Protein 2E1D (pdb70)

Secondary structure (DSSP, 8-state):
--HHHHHTTTSEEEEE-S-GGGTTTT--SEEE--HHHHHHHHTSGGGHHHHHHHHHHHHHH-SSHHHHHHHHHHHHHHHHHHHHHHH-SS-EEEE--GGGTT-HHHHHHHHHHHHHHHHHTT--GGGEEEEEE-SHHHHHHHHHHHHHH---EEEEEE-SHHHHHHHHHHT-SEEEEBSHHHHHHHHHHSS-----GGG-HHHHHHHHHHHHHHHTT---EEEEB--SSHHHHHTTBTBSEEEE-HHHHHHHHH----------HHHHTT-S-------HHHHHHHHHT-HHHHHHHHHHHHHHHHHHHHHHHHHHHHH--/---HHHHHHHHSEEEEE-S-GGGTGGG--SEEE--HHHHHHHTTSGGGHHHHHHHHHHHHHH--SHHHHHHHHHHHHHHHHHHHHHTT-SS-EEEE--GGGTT-HHHHHHHHHHHHHHHHHTT--GGGEEEEEE-SHHHHHHHHHHHHHH---EEEEEE-SHHHHHHHHHHT-SEEEEBSHHHHHHHHHHSS-----GGG-HHHHHHHHHHHHHHHTT---EEEEB--SSHHHHHTTBTBSEEEE-HHHHHHHHH--S----S--HHHHHTS--------HHHHHHHHHT-HHHHHHHHHHHHHHHHHHHHHHHHHHHHH-

B-factor: mean 25.32, std 9.34, range [7.67, 60.9]

GO terms:
  GO:0005737 cytoplasm (C, IDA)
  GO:0004801 transaldolase activity (F, EXP)
  GO:0005634 nucleus (C, EXP)
  GO:0004801 transaldolase activity (F, IMP)
  GO:0006098 pentose-phosphate shunt (P, IMP)
  GO:0004801 transaldolase activity (F, IDA)
  GO:0005829 cytosol (C, IDA)
  GO:0006098 pentose-phosphate shunt (P, IDA)
  GO:0005634 nucleus (C, IDA)
  GO:0042802 identical protein binding (F, IDA)
  GO:0005515 protein binding (F, IPI)

Radius of gyration: 27.8 Å; Cα contacts (8 Å, |Δi|>4): 1261; chains: 2; bounding box: 63×76×72 Å

InterPro domains:
  IPR001585 Transaldolase/Fructose-6-phosphate aldolase [PF00923] (24-325)
  IPR001585 Transaldolase/Fructose-6-phosphate aldolase [PTHR10683] (12-329)
  IPR004730 Transaldolase type 1 [MF_00492] (12-330)
  IPR004730 Transaldolase type 1 [TIGR00874] (14-330)
  IPR004730 Transaldolase type 1 [cd00957] (13-326)
  IPR013785 Aldolase-type TIM barrel [G3DSA:3.20.20.70] (1-337)
  IPR018225 Transaldolase, active site [PS00958] (139-156)
  IPR018225 Transaldolase, active site [PS01054] (41-49)

Structure (mmCIF, N/CA/C/O backbone):
data_2E1D
#
_entry.id   2E1D
#
_cell.length_a   51.984
_cell.length_b   107.488
_cell.length_c   60.877
_cell.angle_alpha   90.00
_cell.angle_beta   96.91
_cell.angle_gamma   90.00
#
_symmetry.space_group_name_H-M   'P 1 21 1'
#
loop_
_entity.id
_entity.type
_entity.pdbx_description
1 polymer Transaldolase
2 non-polymer 'SULFITE ION'
3 water water
#
loop_
_atom_site.group_PDB
_atom_site.id
_atom_site.type_symbol
_atom_site.label_atom_id
_atom_site.label_alt_id
_atom_site.label_comp_id
_atom_site.label_asym_id
_atom_site.label_entity_id
_atom_site.label_seq_id
_atom_site.pdbx_PDB_ins_code
_atom_site.Cartn_x
_atom_site.Cartn_y
_atom_site.Cartn_z
_atom_site.occupancy
_atom_site.B_iso_or_equiv
_atom_site.auth_seq_id
_atom_site.auth_comp_id
_atom_site.auth_asym_id
_atom_site.auth_atom_id
_atom_site.pdbx_PDB_model_num
ATOM 1 N N . GLU A 1 9 ? 25.595 19.238 26.660 1.00 39.24 12 GLU A N 1
ATOM 2 C CA . GLU A 1 9 ? 25.388 19.922 27.969 1.00 38.03 12 GLU A CA 1
ATOM 3 C C . GLU A 1 9 ? 26.384 19.427 29.012 1.00 34.77 12 GLU A C 1
ATOM 4 O O . GLU A 1 9 ? 26.599 18.224 29.168 1.00 33.87 12 GLU A O 1
ATOM 10 N N . SER A 1 10 ? 26.990 20.373 29.719 1.00 31.09 13 SER A N 1
ATOM 11 C CA . SER A 1 10 ? 27.984 20.079 30.745 1.00 28.38 13 SER A CA 1
ATOM 12 C C . SER A 1 10 ? 27.477 19.165 31.857 1.00 25.62 13 SER A C 1
ATOM 13 O O . SER A 1 10 ? 26.276 19.052 32.092 1.00 25.96 13 SER A O 1
ATOM 16 N N . ALA A 1 11 ? 28.414 18.525 32.548 1.00 24.66 14 ALA A N 1
ATOM 17 C CA . ALA A 1 11 ? 28.081 17.633 33.651 1.00 24.83 14 ALA A CA 1
ATOM 18 C C . ALA A 1 11 ? 27.353 18.424 34.739 1.00 23.22 14 ALA A C 1
ATOM 19 O O . ALA A 1 11 ? 26.487 17.892 35.430 1.00 22.73 14 ALA A O 1
ATOM 21 N N . LEU A 1 12 ? 27.708 19.700 34.880 1.00 23.86 15 LEU A N 1
ATOM 22 C CA . LEU A 1 12 ? 27.078 20.563 35.874 1.00 23.74 15 LEU A CA 1
ATOM 23 C C . LEU A 1 12 ? 25.590 20.722 35.581 1.00 25.00 15 LEU A C 1
ATOM 24 O O . LEU A 1 12 ? 24.750 20.562 36.468 1.00 24.52 15 LEU A O 1
ATOM 29 N N . ASP A 1 13 ? 25.257 21.041 34.335 1.00 25.58 16 ASP A N 1
ATOM 30 C CA . ASP A 1 13 ? 23.855 21.205 33.970 1.00 25.33 16 ASP A CA 1
ATOM 31 C C . ASP A 1 13 ? 23.095 19.882 34.068 1.00 23.26 16 ASP A C 1
ATOM 32 O O . ASP A 1 13 ? 21.918 19.866 34.426 1.00 22.98 16 ASP A O 1
ATOM 37 N N . GLN A 1 14 ? 23.769 18.775 33.770 1.00 21.11 17 GLN A N 1
ATOM 38 C CA . GLN A 1 14 ? 23.134 17.460 33.853 1.00 21.36 17 GLN A CA 1
ATOM 39 C C . GLN A 1 14 ? 22.831 17.129 35.309 1.00 20.37 17 GLN A C 1
ATOM 40 O O . GLN A 1 14 ? 21.764 16.608 35.634 1.00 19.60 17 GLN A O 1
ATOM 46 N N . LEU A 1 15 ? 23.787 17.433 36.179 1.00 21.12 18 LEU A N 1
ATOM 47 C CA . LEU A 1 15 ? 23.645 17.181 37.608 1.00 19.90 18 LEU A CA 1
ATOM 48 C C . LEU A 1 15 ? 22.438 17.924 38.174 1.00 20.42 18 LEU A C 1
ATOM 49 O O . LEU A 1 15 ? 21.680 17.377 38.978 1.00 18.36 18 LEU A O 1
ATOM 54 N N . LYS A 1 16 ? 22.268 19.172 37.746 1.00 20.62 19 LYS A N 1
ATOM 55 C CA . LYS A 1 16 ? 21.166 20.003 38.214 1.00 20.78 19 LYS A CA 1
ATOM 56 C C . LYS A 1 16 ? 19.792 19.391 37.944 1.00 22.70 19 LYS A C 1
ATOM 57 O O . LYS A 1 16 ? 18.801 19.758 38.584 1.00 21.08 19 LYS A O 1
ATOM 63 N N . GLN A 1 17 ? 19.729 18.451 37.005 1.00 23.04 20 GLN A N 1
ATOM 64 C CA . GLN A 1 17 ? 18.461 17.809 36.681 1.00 24.66 20 GLN A CA 1
ATOM 65 C C . GLN A 1 17 ? 18.108 16.721 37.691 1.00 23.90 20 GLN A C 1
ATOM 66 O O . GLN A 1 17 ? 16.980 16.232 37.711 1.00 25.00 20 GLN A O 1
ATOM 72 N N . PHE A 1 18 ? 19.073 16.354 38.530 1.00 22.45 21 PHE A N 1
ATOM 73 C CA . PHE A 1 18 ? 18.872 15.311 39.536 1.00 21.90 21 PHE A CA 1
ATOM 74 C C . PHE A 1 18 ? 19.155 15.806 40.953 1.00 21.31 21 PHE A C 1
ATOM 75 O O . PHE A 1 18 ? 18.681 15.222 41.928 1.00 22.54 21 PHE A O 1
ATOM 83 N N . THR A 1 19 ? 19.936 16.877 41.059 1.00 21.80 22 THR A N 1
ATOM 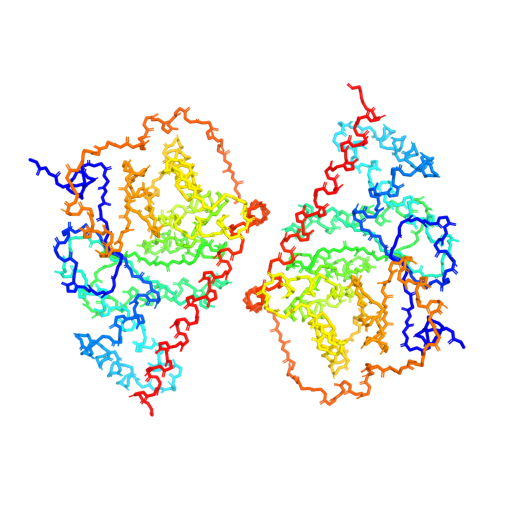84 C CA . THR A 1 19 ? 20.335 17.423 42.355 1.00 20.08 22 THR A CA 1
ATOM 85 C C . THR A 1 19 ? 20.372 18.949 42.360 1.00 19.98 22 THR A C 1
ATOM 86 O O . THR A 1 19 ? 20.738 19.571 41.361 1.00 20.71 22 THR A O 1
ATOM 90 N N . THR A 1 20 ? 19.996 19.553 43.484 1.00 18.77 23 THR A N 1
ATOM 91 C CA . THR A 1 20 ? 20.033 21.010 43.599 1.00 19.57 23 THR A CA 1
ATOM 92 C C . THR A 1 20 ? 21.458 21.409 43.972 1.00 19.41 23 THR A C 1
ATOM 93 O O . THR A 1 20 ? 21.990 20.980 44.999 1.00 18.41 23 THR A O 1
ATOM 97 N N . VAL A 1 21 ? 22.071 22.230 43.129 1.00 20.12 24 VAL A N 1
ATOM 98 C CA . VAL A 1 21 ? 23.441 22.668 43.336 1.00 19.54 24 VAL A CA 1
ATOM 99 C C . VAL A 1 21 ? 23.602 23.814 44.334 1.00 20.99 24 VAL A C 1
ATOM 100 O O . VAL A 1 21 ? 22.825 24.776 44.341 1.00 19.53 24 VAL A O 1
ATOM 104 N N . VAL A 1 22 ? 24.625 23.693 45.175 1.00 20.08 25 VAL A N 1
ATOM 105 C CA . VAL A 1 22 ? 24.929 24.695 46.193 1.00 20.41 25 VAL A CA 1
ATOM 106 C C . VAL A 1 22 ? 26.399 25.078 46.069 1.00 20.20 25 VAL A C 1
ATOM 107 O O . VAL A 1 22 ? 27.252 24.213 45.850 1.00 20.17 25 VAL A O 1
ATOM 111 N N . ALA A 1 23 ? 26.689 26.372 46.209 1.00 19.88 26 ALA A N 1
ATOM 112 C CA . ALA A 1 23 ? 28.054 26.883 46.114 1.00 20.87 26 ALA A CA 1
ATOM 113 C C . ALA A 1 23 ? 28.689 27.001 47.500 1.00 20.97 26 ALA A C 1
ATOM 114 O O . ALA A 1 23 ? 28.170 27.688 48.378 1.00 21.59 26 ALA A O 1
ATOM 116 N N . ASP A 1 24 ? 29.820 26.330 47.684 1.00 21.49 27 ASP A N 1
ATOM 117 C CA . ASP A 1 24 ? 30.525 26.336 48.961 1.00 22.71 27 ASP A CA 1
ATOM 118 C C . ASP A 1 24 ? 31.601 27.427 48.941 1.00 22.39 27 ASP A C 1
ATOM 119 O O . ASP A 1 24 ? 32.739 27.170 48.560 1.00 20.73 27 ASP A O 1
ATOM 124 N N . THR A 1 25 ? 31.235 28.640 49.352 1.00 23.50 28 THR A N 1
ATOM 125 C CA . THR A 1 25 ? 32.177 29.760 49.347 1.00 24.63 28 THR A CA 1
ATOM 126 C C . THR A 1 25 ? 31.594 31.035 49.956 1.00 25.06 28 THR A C 1
ATOM 127 O O . THR A 1 25 ? 30.375 31.184 50.081 1.00 24.21 28 THR A O 1
ATOM 131 N N . GLY A 1 26 ? 32.481 31.950 50.336 1.00 26.48 29 GLY A N 1
ATOM 132 C CA . GLY A 1 26 ? 32.058 33.219 50.902 1.00 27.48 29 GLY A CA 1
ATOM 133 C C . GLY A 1 26 ? 32.360 34.338 49.920 1.00 29.80 29 GLY A C 1
ATOM 134 O O . GLY A 1 26 ? 31.989 35.496 50.132 1.00 29.53 29 GLY A O 1
ATOM 135 N N . ASP A 1 27 ? 33.043 33.979 48.837 1.00 29.77 30 ASP A N 1
ATOM 136 C CA . ASP A 1 27 ? 33.417 34.925 47.789 1.00 31.32 30 ASP A CA 1
ATOM 137 C C . ASP A 1 27 ? 32.180 35.238 46.954 1.00 31.33 30 ASP A C 1
ATOM 138 O O . ASP A 1 27 ? 32.043 34.768 45.825 1.00 32.95 30 ASP A O 1
ATOM 143 N N . PHE A 1 28 ? 31.290 36.052 47.516 1.00 30.96 31 PHE A N 1
ATOM 144 C CA . PHE A 1 28 ? 30.032 36.392 46.863 1.00 31.74 31 PHE A CA 1
ATOM 145 C C . PHE A 1 28 ? 30.052 37.244 45.592 1.00 32.09 31 PHE A C 1
ATOM 146 O O . PHE A 1 28 ? 29.076 37.228 44.840 1.00 32.82 31 PHE A O 1
ATOM 154 N N . ASN A 1 29 ? 31.129 37.982 45.332 1.00 31.41 32 ASN A N 1
ATOM 155 C CA . ASN A 1 29 ? 31.165 38.803 44.116 1.00 31.21 32 ASN A CA 1
ATOM 156 C C . ASN A 1 29 ? 31.007 37.962 42.852 1.00 31.70 32 ASN A C 1
ATOM 157 O O . ASN A 1 29 ? 30.567 38.464 41.816 1.00 31.94 32 ASN A O 1
ATOM 162 N N . ALA A 1 30 ? 31.362 36.683 42.934 1.00 30.58 33 ALA A N 1
ATOM 163 C CA . ALA A 1 30 ? 31.254 35.803 41.774 1.00 31.68 33 ALA A CA 1
ATOM 164 C C . ALA A 1 30 ? 30.474 34.527 42.078 1.00 31.49 33 ALA A C 1
ATOM 165 O O . ALA A 1 30 ? 30.537 33.563 41.317 1.00 31.53 33 ALA A O 1
ATOM 167 N N . ILE A 1 31 ? 29.725 34.531 43.178 1.00 31.40 34 ILE A N 1
ATOM 168 C CA . ILE A 1 31 ? 28.970 33.349 43.589 1.00 30.15 34 ILE A CA 1
ATOM 169 C C . ILE A 1 31 ? 27.739 33.012 42.748 1.00 30.34 34 ILE A C 1
ATOM 170 O O . ILE A 1 31 ? 27.112 31.974 42.958 1.00 29.65 34 ILE A O 1
ATOM 175 N N . ASP A 1 32 ? 27.389 33.876 41.799 1.00 29.90 35 ASP A N 1
ATOM 176 C CA . ASP A 1 32 ? 26.229 33.617 40.949 1.00 30.39 35 ASP A CA 1
ATOM 177 C C . ASP A 1 32 ? 26.645 33.056 39.589 1.00 30.53 35 ASP A C 1
ATOM 178 O O . ASP A 1 32 ? 25.799 32.750 38.748 1.00 31.27 35 ASP A O 1
ATOM 183 N N . GLU A 1 33 ? 27.951 32.910 39.387 1.00 28.98 36 GLU A N 1
ATOM 184 C CA . GLU A 1 33 ? 28.484 32.397 38.132 1.00 30.47 36 GLU A CA 1
ATOM 185 C C . GLU A 1 33 ? 27.943 31.025 37.725 1.00 30.23 36 GLU A C 1
ATOM 186 O O . GLU A 1 33 ? 27.615 30.812 36.560 1.00 30.44 36 GLU A O 1
ATOM 192 N N . TYR A 1 34 ? 27.848 30.100 38.676 1.00 29.05 37 TYR A N 1
ATOM 193 C CA . TYR A 1 34 ? 27.349 28.755 38.381 1.00 26.92 37 TYR A CA 1
ATOM 194 C C . TYR A 1 34 ? 25.865 28.608 38.714 1.00 25.86 37 TYR A C 1
ATOM 195 O O . TYR A 1 34 ? 25.336 27.496 38.780 1.00 24.38 37 TYR A O 1
ATOM 204 N N . LYS A 1 35 ? 25.206 29.747 38.910 1.00 25.38 38 LYS A N 1
ATOM 205 C CA . LYS A 1 35 ? 23.782 29.804 39.232 1.00 26.68 38 LYS A CA 1
ATOM 206 C C . LYS A 1 35 ? 23.342 28.767 40.260 1.00 25.65 38 LYS A C 1
ATOM 207 O O . LYS A 1 35 ? 22.515 27.901 39.973 1.00 26.17 38 LYS A O 1
ATOM 213 N N . PRO A 1 36 ? 23.899 28.839 41.477 1.00 24.90 39 PRO A N 1
ATOM 214 C CA . PRO A 1 36 ? 23.522 27.881 42.517 1.00 23.24 39 PRO A CA 1
ATOM 215 C C . PRO A 1 36 ? 22.201 28.302 43.142 1.00 22.63 39 PRO A C 1
ATOM 216 O O . PRO A 1 36 ? 21.758 29.437 42.967 1.00 24.23 39 PRO A O 1
ATOM 220 N N . GLN A 1 37 ? 21.572 27.382 43.864 1.00 21.77 40 GLN A N 1
ATOM 221 C CA . GLN A 1 37 ? 20.309 27.658 44.544 1.00 22.06 40 GLN A CA 1
ATOM 222 C C . GLN A 1 37 ? 20.626 28.196 45.940 1.00 22.21 40 GLN A C 1
ATOM 223 O O . GLN A 1 37 ? 20.152 29.263 46.329 1.00 20.79 40 GLN A O 1
ATOM 229 N N . ASP A 1 38 ? 21.435 27.443 46.682 1.00 21.86 41 ASP A N 1
ATOM 230 C CA . ASP A 1 38 ? 21.846 27.816 48.032 1.00 21.90 41 ASP A CA 1
ATOM 231 C C . ASP A 1 38 ? 23.344 28.075 48.041 1.00 22.05 41 ASP A C 1
ATOM 232 O O . ASP A 1 38 ? 24.022 27.887 47.032 1.00 23.20 41 ASP A O 1
ATOM 237 N N . ALA A 1 39 ? 23.853 28.499 49.192 1.00 22.09 42 ALA A N 1
ATOM 238 C CA . ALA A 1 39 ? 25.275 28.762 49.362 1.00 21.19 42 ALA A CA 1
ATOM 239 C C . ALA A 1 39 ? 25.665 28.388 50.788 1.00 22.15 42 ALA A C 1
ATOM 240 O O . ALA A 1 39 ? 24.857 28.504 51.707 1.00 21.61 42 ALA A O 1
ATOM 242 N N . THR A 1 40 ? 26.899 27.933 50.971 1.00 21.21 43 THR A N 1
ATOM 243 C CA . THR A 1 40 ? 27.364 27.568 52.300 1.00 21.77 43 THR A CA 1
ATOM 244 C C . THR A 1 40 ? 28.684 28.239 52.620 1.00 22.85 43 THR A C 1
ATOM 245 O O . THR A 1 40 ? 29.541 28.402 51.750 1.00 22.68 43 THR A O 1
ATOM 249 N N . THR A 1 41 ? 28.823 28.649 53.875 1.00 22.91 44 THR A N 1
ATOM 250 C CA . THR A 1 41 ? 30.047 29.261 54.357 1.00 24.17 44 THR A CA 1
ATOM 251 C C . THR A 1 41 ? 30.386 28.499 55.631 1.00 24.32 44 THR A C 1
ATOM 252 O O . THR A 1 41 ? 29.571 27.722 56.137 1.00 23.43 44 THR A O 1
ATOM 256 N N . ASN A 1 42 ? 31.600 28.702 56.122 1.00 24.54 45 ASN A N 1
ATOM 257 C CA . ASN A 1 42 ? 32.062 28.078 57.352 1.00 24.78 45 ASN A CA 1
ATOM 258 C C . ASN A 1 42 ? 33.213 28.950 57.844 1.00 25.24 45 ASN A C 1
ATOM 259 O O . ASN A 1 42 ? 33.733 29.774 57.087 1.00 26.82 45 ASN A O 1
ATOM 264 N N . PRO A 1 43 ? 33.617 28.794 59.115 1.00 25.01 46 PRO A N 1
ATOM 265 C CA . PRO A 1 43 ? 34.709 29.584 59.695 1.00 24.93 46 PRO A CA 1
ATOM 266 C C . PRO A 1 43 ? 35.919 29.782 58.787 1.00 25.47 46 PRO A C 1
ATOM 267 O O . PRO A 1 43 ? 36.479 30.877 58.716 1.00 25.43 46 PRO A O 1
ATOM 271 N N . SER A 1 44 ? 36.320 28.724 58.091 1.00 25.90 47 SER A N 1
ATOM 272 C CA . SER A 1 44 ? 37.473 28.795 57.204 1.00 26.61 47 SER A CA 1
ATOM 273 C C . SER A 1 44 ? 37.235 29.683 55.978 1.00 27.84 47 SER A C 1
ATOM 274 O O . SER A 1 44 ? 38.085 30.503 55.627 1.00 27.33 47 SER A O 1
ATOM 277 N N . LEU A 1 45 ? 36.084 29.523 55.328 1.00 26.23 48 LEU A N 1
ATOM 278 C CA . LEU A 1 45 ? 35.767 30.324 54.147 1.00 27.74 48 LEU A CA 1
ATOM 279 C C . LEU A 1 45 ? 35.607 31.810 54.479 1.00 28.75 48 LEU A C 1
ATOM 280 O O . LEU A 1 45 ? 35.991 32.676 53.688 1.00 28.54 48 LEU A O 1
ATOM 285 N N . ILE A 1 46 ? 35.040 32.111 55.644 1.00 27.65 49 ILE A N 1
ATOM 286 C CA . ILE A 1 46 ? 34.868 33.505 56.031 1.00 27.78 49 ILE A CA 1
ATOM 287 C C . ILE A 1 46 ? 36.239 34.124 56.288 1.00 28.59 49 ILE A C 1
ATOM 288 O O . ILE A 1 46 ? 36.524 35.229 55.832 1.00 29.54 49 ILE A O 1
ATOM 293 N N . LEU A 1 47 ? 37.088 33.404 57.014 1.00 30.05 50 LEU A N 1
ATOM 294 C CA . LEU A 1 47 ? 38.431 33.893 57.312 1.00 31.74 50 LEU A CA 1
ATOM 295 C C . LEU A 1 47 ? 39.136 34.256 56.008 1.00 33.11 50 LEU A C 1
ATOM 296 O O . LEU A 1 47 ? 39.694 35.346 55.876 1.00 33.49 50 LEU A O 1
ATOM 301 N N . ALA A 1 48 ? 39.101 33.335 55.050 1.00 32.36 51 ALA A N 1
ATOM 302 C CA . ALA A 1 48 ? 39.726 33.551 53.750 1.00 33.58 51 ALA A CA 1
ATOM 303 C C . ALA A 1 48 ? 39.126 34.769 53.045 1.00 33.61 51 ALA A C 1
ATOM 304 O O . ALA A 1 48 ? 39.852 35.616 52.523 1.00 34.04 51 ALA A O 1
ATOM 306 N N . ALA A 1 49 ? 37.799 34.855 53.038 1.00 33.49 52 ALA A N 1
ATOM 307 C CA . ALA A 1 49 ? 37.106 35.967 52.395 1.00 33.65 52 ALA A CA 1
ATOM 308 C C . ALA A 1 49 ? 37.392 37.314 53.054 1.00 34.83 52 ALA A C 1
ATOM 309 O O . ALA A 1 49 ? 37.561 38.325 52.367 1.00 33.86 52 ALA A O 1
ATOM 311 N N . ALA A 1 50 ? 37.439 37.322 54.383 1.00 34.86 53 ALA A N 1
ATOM 312 C CA . ALA A 1 50 ? 37.689 38.543 55.145 1.00 36.01 53 ALA A CA 1
ATOM 313 C C . ALA A 1 50 ? 39.062 39.139 54.848 1.00 37.53 53 ALA A C 1
ATOM 314 O O . ALA A 1 50 ? 39.286 40.336 55.043 1.00 37.19 53 ALA A O 1
ATOM 316 N N . GLN A 1 51 ? 39.977 38.302 54.375 1.00 39.35 54 GLN A N 1
ATOM 317 C CA . GLN A 1 51 ? 41.325 38.750 54.061 1.00 42.16 54 GLN A CA 1
ATOM 318 C C . GLN A 1 51 ? 41.457 39.251 52.627 1.00 43.11 54 GLN A C 1
ATOM 319 O O . GLN A 1 51 ? 42.517 39.735 52.229 1.00 44.13 54 GLN A O 1
ATOM 325 N N . MET A 1 52 ? 40.380 39.138 51.854 1.00 43.15 55 MET A N 1
ATOM 326 C CA . MET A 1 52 ? 40.392 39.593 50.468 1.00 42.98 55 MET A CA 1
ATOM 327 C C . MET A 1 52 ? 40.124 41.096 50.394 1.00 43.59 55 MET A C 1
ATOM 328 O O . MET A 1 52 ? 39.181 41.600 51.005 1.00 43.88 55 MET A O 1
ATOM 333 N N . PRO A 1 53 ? 40.957 41.832 49.638 1.00 43.90 56 PRO A N 1
ATOM 334 C CA . PRO A 1 53 ? 40.829 43.284 49.470 1.00 42.74 56 PRO A CA 1
ATOM 335 C C . PRO A 1 53 ? 39.430 43.736 49.057 1.00 40.84 56 PRO A C 1
ATOM 336 O O . PRO A 1 53 ? 38.946 44.778 49.501 1.00 41.32 56 PRO A O 1
ATOM 340 N N . ALA A 1 54 ? 38.785 42.944 48.209 1.00 38.60 57 ALA A N 1
ATOM 341 C CA . ALA A 1 54 ? 37.449 43.264 47.720 1.00 36.71 57 ALA A CA 1
ATOM 342 C C . ALA A 1 54 ? 36.368 43.338 48.798 1.00 35.88 57 ALA A C 1
ATOM 343 O O . ALA A 1 54 ? 35.325 43.962 48.591 1.00 35.07 57 ALA A O 1
ATOM 345 N N . TYR A 1 55 ? 36.610 42.715 49.947 1.00 35.02 58 TYR A N 1
ATOM 346 C CA . TYR A 1 55 ? 35.611 42.707 51.010 1.00 34.82 58 TYR A CA 1
ATOM 347 C C . TYR A 1 55 ? 35.993 43.484 52.265 1.00 36.87 58 TYR A C 1
ATOM 348 O O . TYR A 1 55 ? 35.435 43.253 53.337 1.00 36.78 58 TYR A O 1
ATOM 357 N N . GLN A 1 56 ? 36.927 44.419 52.131 1.00 38.05 59 GLN A N 1
ATOM 358 C CA . GLN A 1 56 ? 37.358 45.204 53.280 1.00 39.95 59 GLN A CA 1
ATOM 359 C C . GLN A 1 56 ? 36.277 46.155 53.779 1.00 39.95 59 GLN A C 1
ATOM 360 O O . GLN A 1 56 ? 36.273 46.536 54.949 1.00 40.69 59 GLN A O 1
ATOM 366 N N . GLU A 1 57 ? 35.358 46.538 52.897 1.00 39.66 60 GLU A N 1
ATOM 367 C CA . GLU A 1 57 ? 34.277 47.432 53.295 1.00 39.91 60 GLU A CA 1
ATOM 368 C C . GLU A 1 57 ? 33.407 46.715 54.325 1.00 39.43 60 GLU A C 1
ATOM 369 O O . GLU A 1 57 ? 32.934 47.326 55.286 1.00 39.86 60 GLU A O 1
ATOM 375 N N . LEU A 1 58 ? 33.200 45.416 54.119 1.00 36.94 61 LEU A N 1
ATOM 376 C CA . LEU A 1 58 ? 32.407 44.615 55.044 1.00 35.16 61 LEU A CA 1
ATOM 377 C C . LEU A 1 58 ? 33.129 44.504 56.378 1.00 34.00 61 LEU A C 1
ATOM 378 O O . LEU A 1 58 ? 32.509 44.596 57.438 1.00 33.24 61 LEU A O 1
ATOM 383 N N . VAL A 1 59 ? 34.441 44.295 56.320 1.00 32.41 62 VAL A N 1
ATOM 384 C CA . VAL A 1 59 ? 35.245 44.178 57.531 1.00 33.09 62 VAL A CA 1
ATOM 385 C C . VAL A 1 59 ? 35.198 45.483 58.324 1.00 32.87 62 VAL A C 1
ATOM 386 O O . VAL A 1 59 ? 34.995 45.474 59.539 1.00 31.05 62 VAL A O 1
ATOM 390 N N . GLU A 1 60 ? 35.374 46.607 57.633 1.00 32.98 63 GLU A N 1
ATOM 391 C CA . GLU A 1 60 ? 35.343 47.901 58.303 1.00 33.30 63 GLU A CA 1
ATOM 392 C C . GLU A 1 60 ? 33.976 48.134 58.933 1.00 33.88 63 GLU A C 1
ATOM 393 O O . GLU A 1 60 ? 33.873 48.696 60.026 1.00 33.99 63 GLU A O 1
ATOM 399 N N . GLU A 1 61 ? 32.926 47.694 58.248 1.00 33.94 64 GLU A N 1
ATOM 400 C CA . GLU A 1 61 ? 31.576 47.865 58.767 1.00 34.28 64 GLU A CA 1
ATOM 401 C C . GLU A 1 61 ? 31.400 47.000 60.007 1.00 33.77 64 GLU A C 1
ATOM 402 O O . GLU A 1 61 ? 30.820 47.436 61.003 1.00 34.39 64 GLU A O 1
ATOM 408 N N . ALA A 1 62 ? 31.902 45.772 59.941 1.00 33.01 65 ALA A N 1
ATOM 409 C CA . ALA A 1 62 ? 31.806 44.855 61.069 1.00 32.88 65 ALA A CA 1
ATOM 410 C C . ALA A 1 62 ? 32.544 45.466 62.257 1.00 32.61 65 ALA A C 1
ATOM 411 O O . ALA A 1 62 ? 32.050 45.459 63.383 1.00 32.53 65 ALA A O 1
ATOM 413 N N . ILE A 1 63 ? 33.731 45.999 61.991 1.00 33.53 66 ILE A N 1
ATOM 414 C CA . ILE A 1 63 ? 34.543 46.628 63.025 1.00 34.68 66 ILE A CA 1
ATOM 415 C C . ILE A 1 63 ? 33.799 47.795 63.668 1.00 35.85 66 ILE A C 1
ATOM 416 O O . ILE A 1 63 ? 33.710 47.885 64.892 1.00 35.51 66 ILE A O 1
ATOM 421 N N . ALA A 1 64 ? 33.263 48.681 62.833 1.00 37.31 67 ALA A N 1
ATOM 422 C CA . ALA A 1 64 ? 32.531 49.847 63.316 1.00 39.39 67 ALA A CA 1
ATOM 423 C C . ALA A 1 64 ? 31.299 49.432 64.114 1.00 40.53 67 ALA A C 1
ATOM 424 O O . ALA A 1 64 ? 30.900 50.111 65.061 1.00 40.80 67 ALA A O 1
ATOM 426 N N . TYR A 1 65 ? 30.699 48.313 63.726 1.00 41.08 68 TYR A N 1
ATOM 427 C CA . TYR A 1 65 ? 29.516 47.812 64.413 1.00 41.53 68 TYR A CA 1
ATOM 428 C C . TYR A 1 65 ? 29.863 47.416 65.842 1.00 41.09 68 TYR A C 1
ATOM 429 O O . TYR A 1 65 ? 29.220 47.855 66.794 1.00 42.79 68 TYR A O 1
ATOM 438 N N . GLY A 1 66 ? 30.884 46.577 65.980 1.00 41.57 69 GLY A N 1
ATOM 439 C CA . GLY A 1 66 ? 31.301 46.123 67.293 1.00 42.36 69 GLY A CA 1
ATOM 440 C C . GLY A 1 66 ? 31.697 47.248 68.230 1.00 44.11 69 GLY A C 1
ATOM 441 O O . GLY A 1 66 ? 31.409 47.192 69.425 1.00 43.28 69 GLY A O 1
ATOM 442 N N . LYS A 1 67 ? 32.357 48.271 67.697 1.00 44.97 70 LYS A N 1
ATOM 443 C CA . LYS A 1 67 ? 32.786 49.398 68.517 1.00 46.50 70 LYS A CA 1
ATOM 444 C C . LYS A 1 67 ? 31.622 50.250 69.016 1.00 47.47 70 LYS A C 1
ATOM 445 O O . LYS A 1 67 ? 31.623 50.696 70.163 1.00 49.14 70 LYS A O 1
ATOM 451 N N . LYS A 1 68 ? 30.629 50.472 68.161 1.00 48.54 71 LYS A N 1
ATOM 452 C CA . LYS A 1 68 ? 29.469 51.272 68.542 1.00 49.64 71 LYS A CA 1
ATOM 453 C C . LYS A 1 68 ? 28.706 50.648 69.704 1.00 50.07 71 LYS A C 1
ATOM 454 O O . LYS A 1 68 ? 28.147 51.358 70.542 1.00 50.10 71 LYS A O 1
ATOM 460 N N . LEU A 1 69 ? 28.685 49.319 69.752 1.00 50.67 72 LEU A N 1
ATOM 461 C CA . LEU A 1 69 ? 27.985 48.603 70.813 1.00 50.22 72 LEU A CA 1
ATOM 462 C C . LEU A 1 69 ? 28.725 48.709 72.141 1.00 49.80 72 LEU A C 1
ATOM 463 O O . LEU A 1 69 ? 28.140 48.511 73.206 1.00 49.58 72 LEU A O 1
ATOM 468 N N . GLY A 1 70 ? 30.016 49.015 72.068 1.00 48.88 73 GLY A N 1
ATOM 469 C CA . GLY A 1 70 ? 30.813 49.161 73.272 1.00 48.21 73 GLY A CA 1
ATOM 470 C C . GLY A 1 70 ? 31.061 47.887 74.055 1.00 47.70 73 GLY A C 1
ATOM 471 O O . GLY A 1 70 ? 30.909 46.779 73.536 1.00 46.51 73 GLY A O 1
ATOM 472 N N . GLY A 1 71 ? 31.443 48.056 75.318 1.00 47.27 74 GLY A N 1
ATOM 473 C CA . GLY A 1 71 ? 31.726 46.921 76.176 1.00 47.05 74 GLY A CA 1
ATOM 474 C C . GLY A 1 71 ? 33.198 46.572 76.096 1.00 47.15 74 GLY A C 1
ATOM 475 O O . GLY A 1 71 ? 33.943 47.233 75.372 1.00 46.56 74 GLY A O 1
ATOM 476 N N . PRO A 1 72 ? 33.657 45.544 76.827 1.00 47.21 75 PRO A N 1
ATOM 477 C CA . PRO A 1 72 ? 35.073 45.172 76.776 1.00 47.45 75 PRO A CA 1
ATOM 478 C C . PRO A 1 72 ? 35.470 44.742 75.364 1.00 48.27 75 PRO A C 1
ATOM 479 O O . PRO A 1 72 ? 34.608 44.444 74.539 1.00 47.86 75 PRO A O 1
ATOM 483 N N . GLN A 1 73 ? 36.769 44.715 75.086 1.00 49.23 76 GLN A N 1
ATOM 484 C CA . GLN A 1 73 ? 37.249 44.333 73.764 1.00 51.43 76 GLN A CA 1
ATOM 485 C C . GLN A 1 73 ? 36.687 42.987 73.322 1.00 51.72 76 GLN A C 1
ATOM 486 O O . GLN A 1 73 ? 36.330 42.809 72.158 1.00 51.41 76 GLN A O 1
ATOM 492 N N . GLU A 1 74 ? 36.610 42.048 74.259 1.00 51.47 77 GLU A N 1
ATOM 493 C CA . GLU A 1 74 ? 36.103 40.711 73.978 1.00 51.83 77 GLU A CA 1
ATOM 494 C C . GLU A 1 74 ? 34.683 40.748 73.420 1.00 51.14 77 GLU A C 1
ATOM 495 O O . GLU A 1 74 ? 34.303 39.904 72.607 1.00 51.30 77 GLU A O 1
ATOM 501 N N . GLU A 1 75 ? 33.903 41.732 73.858 1.00 49.59 78 GLU A N 1
ATOM 502 C CA . GLU A 1 75 ? 32.523 41.881 73.410 1.00 48.40 78 GLU A CA 1
ATOM 503 C C . GLU A 1 75 ? 32.448 42.582 72.054 1.00 46.27 78 GLU A C 1
ATOM 504 O O . GLU A 1 75 ? 31.616 42.239 71.214 1.00 44.71 78 GLU A O 1
ATOM 510 N N . GLN A 1 76 ? 33.320 43.565 71.847 1.00 43.41 79 GLN A N 1
ATOM 511 C CA . GLN A 1 76 ? 33.352 44.304 70.589 1.00 41.93 79 GLN A CA 1
ATOM 512 C C . GLN A 1 76 ? 33.833 43.390 69.468 1.00 39.90 79 GLN A C 1
ATOM 513 O O . GLN A 1 76 ? 33.350 43.463 68.339 1.00 39.40 79 GLN A O 1
ATOM 519 N N . ILE A 1 77 ? 34.791 42.531 69.795 1.00 38.13 80 ILE A N 1
ATOM 520 C CA . ILE A 1 77 ? 35.355 41.591 68.836 1.00 37.56 80 ILE A CA 1
ATOM 521 C C . ILE A 1 77 ? 34.328 40.521 68.481 1.00 36.63 80 ILE A C 1
ATOM 522 O O . ILE A 1 77 ? 34.267 40.063 67.337 1.00 35.88 80 ILE A O 1
ATOM 527 N N . LYS A 1 78 ? 33.521 40.130 69.464 1.00 34.73 81 LYS A N 1
ATOM 528 C CA . LYS A 1 78 ? 32.488 39.123 69.246 1.00 34.60 81 LYS A CA 1
ATOM 529 C C . LYS A 1 78 ? 31.390 39.688 68.354 1.00 32.98 81 LYS A C 1
ATOM 530 O O . LYS A 1 78 ? 30.953 39.035 67.407 1.00 32.30 81 LYS A O 1
ATOM 536 N N . ASN A 1 79 ? 30.940 40.900 68.665 1.00 31.61 82 ASN A N 1
ATOM 537 C CA . ASN A 1 79 ? 29.898 41.541 67.873 1.00 31.69 82 ASN A CA 1
ATOM 538 C C . ASN A 1 79 ? 30.397 41.825 66.466 1.00 30.58 82 ASN A C 1
ATOM 539 O O . ASN A 1 79 ? 29.622 41.815 65.512 1.00 30.09 82 ASN A O 1
ATOM 544 N N . ALA A 1 80 ? 31.695 42.076 66.343 1.00 29.65 83 ALA A N 1
ATOM 545 C CA . ALA A 1 80 ? 32.293 42.361 65.049 1.00 29.37 83 ALA A CA 1
ATOM 546 C C . ALA A 1 80 ? 32.352 41.104 64.186 1.00 29.20 83 ALA A C 1
ATOM 547 O O . ALA A 1 80 ? 31.957 41.128 63.021 1.00 30.10 83 ALA A O 1
ATOM 549 N N . ILE A 1 81 ? 32.841 40.005 64.752 1.00 29.92 84 ILE A N 1
ATOM 550 C CA . ILE A 1 81 ? 32.935 38.765 63.989 1.00 30.36 84 ILE A CA 1
ATOM 551 C C . ILE A 1 81 ? 31.541 38.258 63.609 1.00 28.23 84 ILE A C 1
ATOM 552 O O . ILE A 1 81 ? 31.338 37.774 62.495 1.00 28.84 84 ILE A O 1
ATOM 557 N N . ASP A 1 82 ? 30.577 38.377 64.520 1.00 26.83 85 ASP A N 1
ATOM 558 C CA . ASP A 1 82 ? 29.217 37.937 64.215 1.00 26.36 85 ASP A CA 1
ATOM 559 C C . ASP A 1 82 ? 28.609 38.846 63.148 1.00 27.93 85 ASP A C 1
ATOM 560 O O . ASP A 1 82 ? 27.917 38.379 62.240 1.00 28.09 85 ASP A O 1
ATOM 565 N N . LYS A 1 83 ? 28.871 40.146 63.254 1.00 27.14 86 LYS A N 1
ATOM 566 C CA . LYS A 1 83 ? 28.351 41.093 62.272 1.00 27.76 86 LYS A CA 1
ATOM 567 C C . LYS A 1 83 ? 28.950 40.780 60.905 1.00 26.69 86 LYS A C 1
ATOM 568 O O . LYS A 1 83 ? 28.275 40.878 59.882 1.00 29.10 86 LYS A O 1
ATOM 574 N N . LEU A 1 84 ? 30.223 40.400 60.895 1.00 24.08 87 LEU A N 1
ATOM 575 C CA . LEU A 1 84 ? 30.909 40.075 59.654 1.00 25.21 87 LEU A CA 1
ATOM 576 C C . LEU A 1 84 ? 30.286 38.844 59.004 1.00 25.40 87 LEU A C 1
ATOM 577 O O . LEU A 1 84 ? 30.027 38.835 57.800 1.00 24.83 87 LEU A O 1
ATOM 582 N N . PHE A 1 85 ? 30.048 37.806 59.801 1.00 23.92 88 PHE A N 1
ATOM 583 C CA . PHE A 1 85 ? 29.449 36.584 59.279 1.00 25.57 88 PHE A CA 1
ATOM 584 C C . PHE A 1 85 ? 28.113 36.906 58.616 1.00 25.32 88 PHE A C 1
ATOM 585 O O . PHE A 1 85 ? 27.828 36.427 57.521 1.00 26.30 88 PHE A O 1
ATOM 593 N N . VAL A 1 86 ? 27.308 37.731 59.280 1.00 26.66 89 VAL A N 1
ATOM 594 C CA . VAL A 1 86 ? 26.004 38.127 58.761 1.00 26.58 89 VAL A CA 1
ATOM 595 C C . VAL A 1 86 ? 26.139 39.036 57.537 1.00 27.25 89 VAL A C 1
ATOM 596 O O . VAL A 1 86 ? 25.339 38.948 56.605 1.00 26.63 89 VAL A O 1
ATOM 600 N N . LEU A 1 87 ? 27.145 39.909 57.536 1.00 26.91 90 LEU A N 1
ATOM 601 C CA . LEU A 1 87 ? 27.353 40.803 56.399 1.00 26.29 90 LEU A CA 1
ATOM 602 C C . LEU A 1 87 ? 27.611 39.978 55.144 1.00 24.91 90 LEU A C 1
ATOM 603 O O . LEU A 1 87 ? 27.018 40.234 54.098 1.00 23.51 90 LEU A O 1
ATOM 608 N N . PHE A 1 88 ? 28.496 38.990 55.248 1.00 24.79 91 PHE A N 1
ATOM 609 C CA . PHE A 1 88 ? 28.796 38.130 54.110 1.00 24.98 91 PHE A CA 1
ATOM 610 C C . PHE A 1 88 ? 27.532 37.388 53.699 1.00 25.56 91 PHE A C 1
ATOM 611 O O . PHE A 1 88 ? 27.212 37.288 52.513 1.00 24.66 91 PHE A O 1
ATOM 619 N N . GLY A 1 89 ? 26.822 36.865 54.694 1.00 25.13 92 GLY A N 1
ATOM 620 C CA . GLY A 1 89 ? 25.599 36.131 54.432 1.00 26.15 92 GLY A CA 1
ATOM 621 C C . GLY A 1 89 ? 24.592 36.973 53.675 1.00 26.33 92 GLY A C 1
ATOM 622 O O . GLY A 1 89 ? 23.988 36.507 52.713 1.00 24.76 92 GLY A O 1
ATOM 623 N N . ALA A 1 90 ? 24.422 38.220 54.109 1.00 26.26 93 ALA A N 1
ATOM 624 C CA . ALA A 1 90 ? 23.480 39.136 53.474 1.00 26.85 93 ALA A CA 1
ATOM 625 C C . ALA A 1 90 ? 23.865 39.415 52.025 1.00 27.06 93 ALA A C 1
ATOM 626 O O . ALA A 1 90 ? 23.002 39.477 51.150 1.00 28.22 93 ALA A O 1
ATOM 628 N N . GLU A 1 91 ? 25.160 39.582 51.772 1.00 27.28 94 GLU A N 1
ATOM 629 C CA . GLU A 1 91 ? 25.639 39.848 50.419 1.00 28.37 94 GLU A CA 1
ATOM 630 C C . GLU A 1 91 ? 25.429 38.632 49.520 1.00 27.54 94 GLU A C 1
ATOM 631 O O . GLU A 1 91 ? 25.106 38.765 48.340 1.00 26.32 94 GLU A O 1
ATOM 637 N N . ILE A 1 92 ? 25.624 37.444 50.081 1.00 25.91 95 ILE A N 1
ATOM 638 C CA . ILE A 1 92 ? 25.437 36.220 49.321 1.00 23.90 95 ILE A CA 1
ATOM 639 C C . ILE A 1 92 ? 23.978 36.125 48.884 1.00 23.91 95 ILE A C 1
ATOM 640 O O . ILE A 1 92 ? 23.688 35.819 47.730 1.00 26.04 95 ILE A O 1
ATOM 645 N N . LEU A 1 93 ? 23.063 36.409 49.805 1.00 23.47 96 LEU A N 1
ATOM 646 C CA . LEU A 1 93 ? 21.631 36.338 49.519 1.00 24.24 96 LEU A CA 1
ATOM 647 C C . LEU A 1 93 ? 21.169 37.283 48.408 1.00 25.30 96 LEU A C 1
ATOM 648 O O . LEU A 1 93 ? 20.141 37.047 47.772 1.00 25.13 96 LEU A O 1
ATOM 653 N N . LYS A 1 94 ? 21.922 38.352 48.179 1.00 25.38 97 LYS A N 1
ATOM 654 C CA . LYS A 1 94 ? 21.580 39.306 47.131 1.00 26.80 97 LYS A CA 1
ATOM 655 C C . LYS A 1 94 ? 21.904 38.701 45.772 1.00 25.53 97 LYS A C 1
ATOM 656 O O . LYS A 1 94 ? 21.374 39.132 44.754 1.00 23.63 97 LYS A O 1
ATOM 662 N N . LYS A 1 95 ? 22.768 37.688 45.772 1.00 26.34 98 LYS A N 1
ATOM 663 C CA . LYS A 1 95 ? 23.199 37.040 44.538 1.00 25.71 98 LYS A CA 1
ATOM 664 C C . LYS A 1 95 ? 22.551 35.685 44.243 1.00 25.02 98 LYS A C 1
ATOM 665 O O . LYS A 1 95 ? 22.714 35.152 43.147 1.00 26.89 98 LYS A O 1
ATOM 671 N N . ILE A 1 96 ? 21.827 35.121 45.206 1.00 22.55 99 ILE A N 1
ATOM 672 C CA . ILE A 1 96 ? 21.195 33.825 44.993 1.00 20.82 99 ILE A CA 1
ATOM 673 C C . ILE A 1 96 ? 19.717 33.816 45.365 1.00 20.70 99 ILE A C 1
ATOM 674 O O . ILE A 1 96 ? 19.244 34.680 46.100 1.00 21.80 99 ILE A O 1
ATOM 679 N N . PRO A 1 97 ? 18.965 32.831 44.853 1.00 20.06 100 PRO A N 1
ATOM 680 C CA . PRO A 1 97 ? 17.532 32.723 45.142 1.00 19.86 100 PRO A CA 1
ATOM 681 C C . PRO A 1 97 ? 17.215 31.890 46.381 1.00 19.76 100 PRO A C 1
ATOM 682 O O . PRO A 1 97 ? 16.087 31.902 46.872 1.00 19.61 100 PRO A O 1
ATOM 686 N N . GLY A 1 98 ? 18.213 31.173 46.891 1.00 21.03 101 GLY A N 1
ATOM 687 C CA . GLY A 1 98 ? 17.979 30.322 48.044 1.00 21.15 101 GLY A CA 1
ATOM 688 C C . GLY A 1 98 ? 18.510 30.765 49.394 1.00 22.65 101 GLY A C 1
ATOM 689 O O . GLY A 1 98 ? 18.522 31.953 49.730 1.00 19.92 101 GLY A O 1
ATOM 690 N N . ARG A 1 99 ? 18.958 29.780 50.166 1.00 21.42 102 ARG A N 1
ATOM 691 C CA . ARG A 1 99 ? 19.476 29.992 51.515 1.00 21.43 102 ARG A CA 1
ATOM 692 C C . ARG A 1 99 ? 20.993 30.068 51.586 1.00 20.07 102 ARG A C 1
ATOM 693 O O . ARG A 1 99 ? 21.699 29.665 50.659 1.00 18.44 102 ARG A O 1
ATOM 701 N N . VAL A 1 100 ? 21.485 30.590 52.704 1.00 19.04 103 VAL A N 1
ATOM 702 C CA . VAL A 1 100 ? 22.914 30.676 52.945 1.00 19.64 103 VAL A CA 1
ATOM 703 C C . VAL A 1 100 ? 23.146 30.094 54.339 1.00 20.00 103 VAL A C 1
ATOM 704 O O . VAL A 1 100 ? 22.354 30.336 55.252 1.00 18.63 103 VAL A O 1
ATOM 708 N N . SER A 1 101 ? 24.200 29.294 54.489 1.00 19.15 104 SER A N 1
ATOM 709 C CA . SER A 1 101 ? 24.520 28.698 55.785 1.00 19.88 104 SER A CA 1
ATOM 710 C C . SER A 1 101 ? 25.602 29.511 56.491 1.00 20.37 104 SER A C 1
ATOM 711 O O . SER A 1 101 ? 26.615 29.880 55.890 1.00 20.15 104 SER A O 1
ATOM 714 N N . THR A 1 102 ? 25.366 29.791 57.768 1.00 21.29 105 THR A N 1
ATOM 715 C CA . THR A 1 102 ? 26.285 30.559 58.603 1.00 20.09 105 THR A CA 1
ATOM 716 C C . THR A 1 102 ? 26.569 29.703 59.835 1.00 20.09 105 THR A C 1
ATOM 717 O O . THR A 1 102 ? 25.645 29.309 60.550 1.00 20.26 105 THR A O 1
ATOM 721 N N . GLU A 1 103 ? 27.842 29.417 60.082 1.00 19.70 106 GLU A N 1
ATOM 722 C CA . GLU A 1 103 ? 28.213 28.549 61.198 1.00 21.11 106 GLU A CA 1
ATOM 723 C C . GLU A 1 103 ? 28.477 29.234 62.525 1.00 21.76 106 GLU A C 1
ATOM 724 O O . GLU A 1 103 ? 29.004 30.346 62.578 1.00 21.48 106 GLU A O 1
ATOM 730 N N . VAL A 1 104 ? 28.095 28.543 63.595 1.00 21.30 107 VAL A N 1
ATOM 731 C CA . VAL A 1 104 ? 28.286 29.016 64.961 1.00 22.25 107 VAL A CA 1
ATOM 732 C C . VAL A 1 104 ? 29.696 28.629 65.400 1.00 22.76 107 VAL A C 1
ATOM 733 O O . VAL A 1 104 ? 30.174 27.545 65.066 1.00 21.65 107 VAL A O 1
ATOM 737 N N . ASP A 1 105 ? 30.350 29.520 66.142 1.00 20.93 108 ASP A N 1
ATOM 738 C CA . ASP A 1 105 ? 31.701 29.290 66.645 1.00 20.88 108 ASP A CA 1
ATOM 739 C C . ASP A 1 105 ? 31.849 27.826 67.075 1.00 20.47 108 ASP A C 1
ATOM 740 O O . ASP A 1 105 ? 31.091 27.337 67.916 1.00 19.67 108 ASP A O 1
ATOM 745 N N . ALA A 1 106 ? 32.823 27.134 66.493 1.00 18.11 109 ALA A N 1
ATOM 746 C CA . ALA A 1 106 ? 33.053 25.725 66.806 1.00 18.11 109 ALA A CA 1
ATOM 747 C C . ALA A 1 106 ? 33.508 25.494 68.248 1.00 16.64 109 ALA A C 1
ATOM 748 O O . ALA A 1 106 ? 33.450 24.376 68.752 1.00 16.70 109 ALA A O 1
ATOM 750 N N . ARG A 1 107 ? 33.966 26.548 68.911 1.00 16.23 110 ARG A N 1
ATOM 751 C CA . ARG A 1 107 ? 34.408 26.420 70.294 1.00 17.03 110 ARG A CA 1
ATOM 752 C C . ARG A 1 107 ? 33.230 26.131 71.227 1.00 16.32 110 ARG A C 1
ATOM 753 O O . ARG A 1 107 ? 33.423 25.797 72.397 1.00 17.32 110 ARG A O 1
ATOM 761 N N . LEU A 1 108 ? 32.014 26.241 70.696 1.00 14.51 111 LEU A N 1
ATOM 762 C CA . LEU A 1 108 ? 30.799 25.990 71.472 1.00 15.21 111 LEU A CA 1
ATOM 763 C C . LEU A 1 108 ? 30.207 24.611 71.171 1.00 15.43 111 LEU A C 1
ATOM 764 O O . LEU A 1 108 ? 29.131 24.273 71.661 1.00 15.76 111 LEU A O 1
ATOM 769 N N . SER A 1 109 ? 30.923 23.822 70.379 1.00 15.73 112 SER A N 1
ATOM 770 C CA . SER A 1 109 ? 30.470 22.495 69.958 1.00 16.30 112 SER A CA 1
ATOM 771 C C . SER A 1 109 ? 29.982 21.525 71.032 1.00 17.56 112 SER A C 1
ATOM 772 O O . SER A 1 109 ? 29.223 20.603 70.729 1.00 16.92 112 SER A O 1
ATOM 775 N N . PHE A 1 110 ? 30.413 21.713 72.275 1.00 17.16 113 PHE A N 1
ATOM 776 C CA . PHE A 1 110 ? 29.985 20.824 73.352 1.00 17.63 113 PHE A CA 1
ATOM 777 C C . PHE A 1 110 ? 29.075 21.547 74.354 1.00 17.58 113 PHE A C 1
ATOM 778 O O . PHE A 1 110 ? 28.762 21.018 75.421 1.00 16.34 113 PHE A O 1
ATOM 786 N N . ASP A 1 111 ? 28.632 22.746 73.985 1.00 18.47 114 ASP A N 1
ATOM 787 C CA . ASP A 1 111 ? 27.781 23.564 74.851 1.00 18.14 114 ASP A CA 1
ATOM 788 C C . ASP A 1 111 ? 26.426 23.825 74.177 1.00 18.79 114 ASP A C 1
ATOM 789 O O . ASP A 1 111 ? 26.247 24.834 73.494 1.00 17.89 114 ASP A O 1
ATOM 794 N N . LYS A 1 112 ? 25.478 22.916 74.374 1.00 19.07 115 LYS A N 1
ATOM 795 C CA . LYS A 1 112 ? 24.157 23.050 73.768 1.00 20.99 115 LYS A CA 1
ATOM 796 C C . LYS A 1 112 ? 23.526 24.435 73.943 1.00 20.60 115 LYS A C 1
ATOM 797 O O . LYS A 1 112 ? 23.152 25.081 72.965 1.00 19.28 115 LYS A O 1
ATOM 803 N N . ASP A 1 113 ? 23.404 24.886 75.188 1.00 20.29 116 ASP A N 1
ATOM 804 C CA . ASP A 1 113 ? 22.793 26.184 75.458 1.00 21.05 116 ASP A CA 1
ATOM 805 C C . ASP A 1 113 ? 23.492 27.347 74.769 1.00 18.56 116 ASP A C 1
ATOM 806 O O . ASP A 1 113 ? 22.833 28.240 74.244 1.00 20.43 116 ASP A O 1
ATOM 811 N N . ALA A 1 114 ? 24.821 27.342 74.763 1.00 18.40 117 ALA A N 1
ATOM 812 C CA . ALA A 1 114 ? 25.567 28.415 74.111 1.00 19.31 117 ALA A CA 1
ATOM 813 C C . ALA A 1 114 ? 25.331 28.416 72.598 1.00 18.98 117 ALA A C 1
ATOM 814 O O . ALA A 1 114 ? 25.265 29.477 71.977 1.00 18.63 117 ALA A O 1
ATOM 816 N N . MET A 1 115 ? 25.204 27.234 72.001 1.00 18.92 118 MET A N 1
ATOM 817 C CA . MET A 1 115 ? 24.972 27.163 70.560 1.00 19.57 118 MET A CA 1
ATOM 818 C C . MET A 1 115 ? 23.591 27.716 70.234 1.00 20.14 118 MET A C 1
ATOM 819 O O . MET A 1 115 ? 23.425 28.473 69.276 1.00 20.40 118 MET A O 1
ATOM 824 N N . VAL A 1 116 ? 22.602 27.339 71.037 1.00 20.32 119 VAL A N 1
ATOM 825 C CA . VAL A 1 116 ? 21.239 27.824 70.839 1.00 21.03 119 VAL A CA 1
ATOM 826 C C . VAL A 1 116 ? 21.221 29.349 70.920 1.00 21.02 119 VAL A C 1
ATOM 827 O O . VAL A 1 116 ? 20.652 30.023 70.059 1.00 19.33 119 VAL A O 1
ATOM 831 N N . ALA A 1 117 ? 21.856 29.891 71.953 1.00 21.14 120 ALA A N 1
ATOM 832 C CA . ALA A 1 117 ? 21.892 31.337 72.139 1.00 21.12 120 ALA A CA 1
ATOM 833 C C . ALA A 1 117 ? 22.628 32.057 71.012 1.00 21.45 120 ALA A C 1
ATOM 834 O O . ALA A 1 117 ? 22.143 33.069 70.495 1.00 21.22 120 ALA A O 1
ATOM 836 N N . ARG A 1 118 ? 23.794 31.545 70.628 1.00 19.38 121 ARG A N 1
ATOM 837 C CA . ARG A 1 118 ? 24.571 32.175 69.566 1.00 21.63 121 ARG A CA 1
ATOM 838 C C . ARG A 1 118 ? 23.815 32.144 68.241 1.00 21.77 121 ARG A C 1
ATOM 839 O O . ARG A 1 118 ? 23.890 33.089 67.451 1.00 21.75 121 ARG A O 1
ATOM 847 N N . ALA A 1 119 ? 23.087 31.058 67.999 1.00 19.89 122 ALA A N 1
ATOM 848 C CA . ALA A 1 119 ? 22.312 30.927 66.771 1.00 21.31 122 ALA A CA 1
ATOM 849 C C . ALA A 1 119 ? 21.196 31.974 66.764 1.00 21.35 122 ALA A C 1
ATOM 850 O O . ALA A 1 119 ? 20.905 32.587 65.732 1.00 20.40 122 ALA A O 1
ATOM 852 N N . ARG A 1 120 ? 20.570 32.175 67.920 1.00 21.69 123 ARG A N 1
ATOM 853 C CA . ARG A 1 120 ? 19.494 33.152 68.026 1.00 25.03 123 ARG A CA 1
ATOM 854 C C . ARG A 1 120 ? 20.035 34.561 67.836 1.00 25.31 123 ARG A C 1
ATOM 855 O O . ARG A 1 120 ? 19.365 35.417 67.260 1.00 25.72 123 ARG A O 1
ATOM 863 N N . ARG A 1 121 ? 21.253 34.798 68.316 1.00 26.04 124 ARG A N 1
ATOM 864 C CA . ARG A 1 121 ? 21.882 36.107 68.173 1.00 27.06 124 ARG A CA 1
ATOM 865 C C . ARG A 1 121 ? 22.142 36.385 66.690 1.00 28.27 124 ARG A C 1
ATOM 866 O O . ARG A 1 121 ? 21.883 37.487 66.198 1.00 25.85 124 ARG A O 1
ATOM 874 N N . LEU A 1 122 ? 22.648 35.379 65.982 1.00 27.20 125 LEU A N 1
ATOM 875 C CA . LEU A 1 122 ? 22.929 35.518 64.557 1.00 27.25 125 LEU A CA 1
ATOM 876 C C . LEU A 1 122 ? 21.640 35.825 63.801 1.00 26.49 125 LEU A C 1
ATOM 877 O O . LEU A 1 122 ? 21.611 36.707 62.943 1.00 26.12 125 LEU A O 1
ATOM 882 N N . ILE A 1 123 ? 20.576 35.096 64.123 1.00 27.02 126 ILE A N 1
ATOM 883 C CA . ILE A 1 123 ? 19.283 35.307 63.481 1.00 28.37 126 ILE A CA 1
ATOM 884 C C . ILE A 1 123 ? 18.799 36.731 63.761 1.00 29.79 126 ILE A C 1
ATOM 885 O O . ILE A 1 123 ? 18.167 37.364 62.913 1.00 30.24 126 ILE A O 1
ATOM 890 N N . GLU A 1 124 ? 19.104 37.234 64.952 1.00 30.20 127 GLU A N 1
ATOM 891 C CA . GLU A 1 124 ? 18.709 38.588 65.313 1.00 31.40 127 GLU A CA 1
ATOM 892 C C . GLU A 1 124 ? 19.491 39.607 64.499 1.00 30.24 127 GLU A C 1
ATOM 893 O O . GLU A 1 124 ? 18.935 40.612 64.056 1.00 29.86 127 GLU A O 1
ATOM 899 N N . LEU A 1 125 ? 20.779 39.345 64.298 1.00 28.59 128 LEU A N 1
ATOM 900 C CA . LEU A 1 125 ? 21.615 40.248 63.519 1.00 29.61 128 LEU A CA 1
ATOM 901 C C . LEU A 1 125 ? 21.138 40.269 62.070 1.00 30.52 128 LEU A C 1
ATOM 902 O O . LEU A 1 125 ? 21.147 41.318 61.420 1.00 29.80 128 LEU A O 1
ATOM 907 N N . TYR A 1 126 ? 20.723 39.108 61.568 1.00 28.98 129 TYR A N 1
ATOM 908 C CA . TYR A 1 126 ? 20.223 39.011 60.201 1.00 28.61 129 TYR A CA 1
ATOM 909 C C . TYR A 1 126 ? 18.956 39.843 60.071 1.00 30.00 129 TYR A C 1
ATOM 910 O O . TYR A 1 126 ? 18.770 40.559 59.088 1.00 29.92 129 TYR A O 1
ATOM 919 N N . LYS A 1 127 ? 18.093 39.752 61.077 1.00 32.44 130 LYS A N 1
ATOM 920 C CA . LYS A 1 127 ? 16.840 40.495 61.085 1.00 35.76 130 LYS A CA 1
ATOM 921 C C . LYS A 1 127 ? 17.126 41.998 61.048 1.00 36.95 130 LYS A C 1
ATOM 922 O O . LYS A 1 127 ? 16.399 42.760 60.412 1.00 36.22 130 LYS A O 1
ATOM 928 N N . GLU A 1 128 ? 18.189 42.416 61.731 1.00 37.85 131 GLU A N 1
ATOM 929 C CA . GLU A 1 128 ? 18.581 43.824 61.748 1.00 39.58 131 GLU A CA 1
ATOM 930 C C . GLU A 1 128 ? 18.978 44.250 60.345 1.00 39.12 131 GLU A C 1
ATOM 931 O O . GLU A 1 128 ? 18.706 45.375 59.923 1.00 39.45 131 GLU A O 1
ATOM 937 N N . ALA A 1 129 ? 19.636 43.342 59.632 1.00 37.65 132 ALA A N 1
ATOM 938 C CA . ALA A 1 129 ? 20.083 43.605 58.272 1.00 35.24 132 ALA A CA 1
ATOM 939 C C . ALA A 1 129 ? 18.925 43.422 57.301 1.00 34.32 132 ALA A C 1
ATOM 940 O O . ALA A 1 129 ? 19.104 43.499 56.088 1.00 33.73 132 ALA A O 1
ATOM 942 N N . GLY A 1 130 ? 17.739 43.171 57.848 1.00 33.85 133 GLY A N 1
ATOM 943 C CA . GLY A 1 130 ? 16.557 42.991 57.023 1.00 34.16 133 GLY A CA 1
ATOM 944 C C . GLY A 1 130 ? 16.414 41.620 56.389 1.00 34.00 133 GLY A C 1
ATOM 945 O O . GLY A 1 130 ? 15.758 41.481 55.360 1.00 33.99 133 GLY A O 1
ATOM 946 N N . VAL A 1 131 ? 17.014 40.605 57.003 1.00 32.96 134 VAL A N 1
ATOM 947 C CA . VAL A 1 131 ? 16.943 39.245 56.474 1.00 30.70 134 VAL A CA 1
ATOM 948 C C . VAL A 1 131 ? 16.110 38.327 57.362 1.00 31.16 134 VAL A C 1
ATOM 949 O O . VAL A 1 131 ? 16.359 38.214 58.562 1.00 32.25 134 VAL A O 1
ATOM 953 N N . GLY A 1 132 ? 15.117 37.675 56.762 1.00 30.42 135 GLY A N 1
ATOM 954 C CA . GLY A 1 132 ? 14.265 36.763 57.505 1.00 29.89 135 GLY A CA 1
ATOM 955 C C . GLY A 1 132 ? 14.957 35.426 57.688 1.00 29.81 135 GLY A C 1
ATOM 956 O O . GLY A 1 132 ? 15.786 35.039 56.865 1.00 28.49 135 GLY A O 1
ATOM 957 N N . LYS A 1 133 ? 14.615 34.711 58.755 1.00 29.04 136 LYS A N 1
ATOM 958 C CA . LYS A 1 133 ? 15.239 33.423 59.033 1.00 31.23 136 LYS A CA 1
ATOM 959 C C . LYS A 1 133 ? 14.964 32.360 57.971 1.00 31.51 136 LYS A C 1
ATOM 960 O O . LYS A 1 133 ? 15.587 31.300 57.973 1.00 31.69 136 LYS A O 1
ATOM 966 N N . ASP A 1 134 ? 14.044 32.643 57.057 1.00 31.76 137 ASP A N 1
ATOM 967 C CA . ASP A 1 134 ? 13.733 31.691 55.997 1.00 33.18 137 ASP A CA 1
ATOM 968 C C . ASP A 1 134 ? 14.867 31.592 54.979 1.00 30.16 137 ASP A C 1
ATOM 969 O O . ASP A 1 134 ? 14.970 30.606 54.251 1.00 31.03 137 ASP A O 1
ATOM 974 N N . ARG A 1 135 ? 15.715 32.613 54.927 1.00 26.77 138 ARG A N 1
ATOM 975 C CA . ARG A 1 135 ? 16.835 32.616 53.994 1.00 25.86 138 ARG A CA 1
ATOM 976 C C . ARG A 1 135 ? 18.076 32.069 54.690 1.00 23.75 138 ARG A C 1
ATOM 977 O O . ARG A 1 135 ? 19.140 31.968 54.079 1.00 24.96 138 ARG A O 1
ATOM 985 N N . ILE A 1 136 ? 17.938 31.702 55.961 1.00 22.59 139 ILE A N 1
ATOM 986 C CA . ILE A 1 136 ? 19.089 31.250 56.737 1.00 21.07 139 ILE A CA 1
ATOM 987 C C . ILE A 1 136 ? 19.106 29.817 57.267 1.00 20.16 139 ILE A C 1
ATOM 988 O O . ILE A 1 136 ? 18.088 29.276 57.684 1.00 21.28 139 ILE A O 1
ATOM 993 N N . LEU A 1 137 ? 20.295 29.222 57.246 1.00 18.61 140 LEU A N 1
ATOM 994 C CA . LEU A 1 137 ? 20.524 27.893 57.791 1.00 20.87 140 LEU A CA 1
ATOM 995 C C . LEU A 1 137 ? 21.682 28.066 58.763 1.00 18.92 140 LEU A C 1
ATOM 996 O O . LEU A 1 137 ? 22.787 28.424 58.360 1.00 18.92 140 LEU A O 1
ATOM 1001 N N . ILE A 1 138 ? 21.418 27.840 60.043 1.00 19.38 141 ILE A N 1
ATOM 1002 C CA . ILE A 1 138 ? 22.452 27.955 61.062 1.00 19.97 141 ILE A CA 1
ATOM 1003 C C . ILE A 1 138 ? 23.222 26.633 61.077 1.00 20.00 141 ILE A C 1
ATOM 1004 O O . ILE A 1 138 ? 22.639 25.572 61.289 1.00 19.27 141 ILE A O 1
ATOM 1009 N N . LYS A 1 139 ? 24.527 26.708 60.832 1.00 19.27 142 LYS A N 1
ATOM 1010 C CA . LYS A 1 139 ? 25.394 25.532 60.799 1.00 19.34 142 LYS A CA 1
ATOM 1011 C C . LYS A 1 139 ? 25.900 25.195 62.192 1.00 19.14 142 LYS A C 1
ATOM 1012 O O . LYS A 1 139 ? 26.412 26.066 62.895 1.00 19.65 142 LYS A O 1
ATOM 1018 N N . LEU A 1 140 ? 25.775 23.927 62.578 1.00 17.84 143 LEU A N 1
ATOM 1019 C CA . LEU A 1 140 ? 26.221 23.472 63.892 1.00 16.77 143 LEU A CA 1
ATOM 1020 C C . LEU A 1 140 ? 27.004 22.164 63.782 1.00 16.65 143 LEU A C 1
ATOM 1021 O O . LEU A 1 140 ? 26.644 21.291 62.991 1.00 15.03 143 LEU A O 1
ATOM 1026 N N . SER A 1 141 ? 28.071 22.034 64.571 1.00 16.19 144 SER A N 1
ATOM 1027 C CA . SER A 1 141 ? 28.871 20.808 64.580 1.00 16.74 144 SER A CA 1
ATOM 1028 C C . SER A 1 141 ? 27.928 19.692 65.024 1.00 16.90 144 SER A C 1
ATOM 1029 O O . SER A 1 141 ? 27.136 19.877 65.950 1.00 17.79 144 SER A O 1
ATOM 1032 N N . SER A 1 142 ? 28.027 18.531 64.386 1.00 16.63 145 SER A N 1
ATOM 1033 C CA . SER A 1 142 ? 27.151 17.423 64.720 1.00 15.70 145 SER A CA 1
ATOM 1034 C C . SER A 1 142 ? 27.555 16.561 65.907 1.00 16.02 145 SER A C 1
ATOM 1035 O O . SER A 1 142 ? 27.592 15.332 65.813 1.00 14.89 145 SER A O 1
ATOM 1038 N N . THR A 1 143 ? 27.877 17.212 67.018 1.00 14.90 146 THR A N 1
ATOM 1039 C CA . THR A 1 143 ? 28.191 16.501 68.243 1.00 14.90 146 THR A CA 1
ATOM 1040 C C . THR A 1 143 ? 26.793 16.235 68.791 1.00 15.66 146 THR A C 1
ATOM 1041 O O . THR A 1 143 ? 25.817 16.776 68.270 1.00 15.74 146 THR A O 1
ATOM 1045 N N . TRP A 1 144 ? 26.680 15.415 69.828 1.00 16.11 147 TRP A N 1
ATOM 1046 C CA . TRP A 1 144 ? 25.371 15.157 70.404 1.00 16.05 147 TRP A CA 1
ATOM 1047 C C . TRP A 1 144 ? 24.753 16.496 70.819 1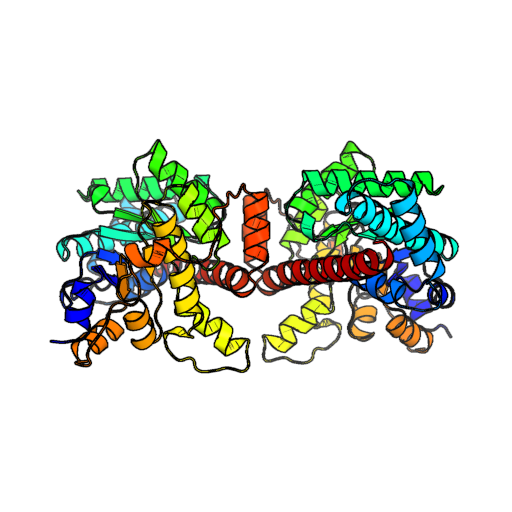.00 16.69 147 TRP A C 1
ATOM 1048 O O . TRP A 1 144 ? 23.572 16.750 70.573 1.00 17.79 147 TRP A O 1
ATOM 1059 N N . GLU A 1 145 ? 25.567 17.349 71.440 1.00 15.49 148 GLU A N 1
ATOM 1060 C CA . GLU A 1 145 ? 25.112 18.655 71.901 1.00 14.45 148 GLU A CA 1
ATOM 1061 C C . GLU A 1 145 ? 24.681 19.562 70.754 1.00 15.47 148 GLU A C 1
ATOM 1062 O O . GLU A 1 145 ? 23.725 20.320 70.888 1.00 16.33 148 GLU A O 1
ATOM 1068 N N . GLY A 1 146 ? 25.397 19.495 69.635 1.00 14.28 149 GLY A N 1
ATOM 1069 C CA . GLY A 1 146 ? 25.042 20.318 68.496 1.00 14.48 149 GLY A CA 1
ATOM 1070 C C . GLY A 1 146 ? 23.718 19.867 67.909 1.00 15.90 149 GLY A C 1
ATOM 1071 O O . GLY A 1 146 ? 22.885 20.682 67.506 1.00 16.87 149 GLY A O 1
ATOM 1072 N N . ILE A 1 147 ? 23.526 18.555 67.863 1.00 15.25 150 ILE A N 1
ATOM 1073 C CA . ILE A 1 147 ? 22.301 17.977 67.326 1.00 14.75 150 ILE A CA 1
ATOM 1074 C C . ILE A 1 147 ? 21.104 18.347 68.199 1.00 16.44 150 ILE A C 1
ATOM 1075 O O . ILE A 1 147 ? 20.037 18.689 67.684 1.00 18.26 150 ILE A O 1
ATOM 1080 N N . GLN A 1 148 ? 21.272 18.288 69.517 1.00 16.21 151 GLN A N 1
ATOM 1081 C CA . GLN A 1 148 ? 20.171 18.648 70.400 1.00 18.36 151 GLN A CA 1
ATOM 1082 C C . GLN A 1 148 ? 19.931 20.158 70.318 1.00 18.78 151 GLN A C 1
ATOM 1083 O O . GLN A 1 148 ? 18.805 20.631 70.487 1.00 17.91 151 GLN A O 1
ATOM 1089 N N . ALA A 1 149 ? 20.989 20.914 70.041 1.00 17.59 152 ALA A N 1
ATOM 1090 C CA . ALA A 1 149 ? 20.852 22.359 69.914 1.00 18.22 152 ALA A CA 1
ATOM 1091 C C . ALA A 1 149 ? 19.996 22.644 68.677 1.00 19.32 152 ALA A C 1
ATOM 1092 O O . ALA A 1 149 ? 19.115 23.504 68.703 1.00 20.58 152 ALA A O 1
ATOM 1094 N N . GLY A 1 150 ? 20.256 21.909 67.597 1.00 19.41 153 GLY A N 1
ATOM 1095 C CA . GLY A 1 150 ? 19.491 22.098 66.375 1.00 18.59 153 GLY A CA 1
ATOM 1096 C C . GLY A 1 150 ? 18.026 21.767 66.604 1.00 20.86 153 GLY A C 1
ATOM 1097 O O . GLY A 1 150 ? 17.129 22.470 66.132 1.00 19.01 153 GLY A O 1
ATOM 1098 N N . LYS A 1 151 ? 17.789 20.689 67.342 1.00 20.58 154 LYS A N 1
ATOM 1099 C CA . LYS A 1 151 ? 16.441 20.245 67.661 1.00 22.33 154 LYS A CA 1
ATOM 1100 C C . LYS A 1 151 ? 15.668 21.344 68.391 1.00 22.10 154 LYS A C 1
ATOM 1101 O O . LYS A 1 151 ? 14.521 21.639 68.052 1.00 22.01 154 LYS A O 1
ATOM 1107 N N . GLU A 1 152 ? 16.303 21.945 69.394 1.00 21.65 155 GLU A N 1
ATOM 1108 C CA . GLU A 1 152 ? 15.675 23.006 70.175 1.00 21.39 155 GLU A CA 1
ATOM 1109 C C . GLU A 1 152 ? 15.425 24.250 69.325 1.00 21.99 155 GLU A C 1
ATOM 1110 O O . GLU A 1 152 ? 14.379 24.889 69.436 1.00 23.45 155 GLU A O 1
ATOM 1116 N N . LEU A 1 153 ? 16.393 24.596 68.484 1.00 21.80 156 LEU A N 1
ATOM 1117 C CA . LEU A 1 153 ? 16.268 25.756 67.613 1.00 23.01 156 LEU A CA 1
ATOM 1118 C C . LEU A 1 153 ? 15.106 25.595 66.635 1.00 23.69 156 LEU A C 1
ATOM 1119 O O . LEU A 1 153 ? 14.361 26.542 66.386 1.00 23.01 156 LEU A O 1
ATOM 1124 N N . GLU A 1 154 ? 14.949 24.392 66.089 1.00 24.39 157 GLU A N 1
ATOM 1125 C CA . GLU A 1 154 ? 13.881 24.120 65.133 1.00 25.61 157 GLU A CA 1
ATOM 1126 C C . GLU A 1 154 ? 12.500 24.148 65.779 1.00 25.96 157 GLU A C 1
ATOM 1127 O O . GLU A 1 154 ? 11.606 24.852 65.314 1.00 27.03 157 GLU A O 1
ATOM 1133 N N . GLU A 1 155 ? 12.337 23.387 66.856 1.00 27.05 158 GLU A N 1
ATOM 1134 C CA . GLU A 1 155 ? 11.052 23.286 67.542 1.00 30.30 158 GLU A CA 1
ATOM 1135 C C . GLU A 1 155 ? 10.612 24.510 68.334 1.00 30.32 158 GLU A C 1
ATOM 1136 O O . GLU A 1 155 ? 9.458 24.934 68.243 1.00 31.50 158 GLU A O 1
ATOM 1142 N N . GLN A 1 156 ? 11.526 25.074 69.113 1.00 28.87 159 GLN A N 1
ATOM 1143 C CA . GLN A 1 156 ? 11.197 26.217 69.948 1.00 29.17 159 GLN A CA 1
ATOM 1144 C C . GLN A 1 156 ? 11.271 27.574 69.265 1.00 29.46 159 GLN A C 1
ATOM 1145 O O . GLN A 1 156 ? 10.470 28.456 69.566 1.00 30.50 159 GLN A O 1
ATOM 1151 N N . HIS A 1 157 ? 12.211 27.747 68.342 1.00 28.02 160 HIS A N 1
ATOM 1152 C CA . HIS A 1 157 ? 12.375 29.041 67.688 1.00 27.77 160 HIS A CA 1
ATOM 1153 C C . HIS A 1 157 ? 12.163 29.081 66.180 1.00 26.93 160 HIS A C 1
ATOM 1154 O O . HIS A 1 157 ? 12.304 30.137 65.565 1.00 27.22 160 HIS A O 1
ATOM 1161 N N . GLY A 1 158 ? 11.828 27.943 65.584 1.00 26.03 161 GLY A N 1
ATOM 1162 C CA . GLY A 1 158 ? 11.623 27.910 64.148 1.00 24.49 161 GLY A CA 1
ATOM 1163 C C . GLY A 1 158 ? 12.871 28.288 63.368 1.00 24.18 161 GLY A C 1
ATOM 1164 O O . GLY A 1 158 ? 12.787 28.722 62.220 1.00 23.76 161 GLY A O 1
ATOM 1165 N N . ILE A 1 159 ? 14.037 28.136 63.991 1.00 23.63 162 ILE A N 1
ATOM 1166 C CA . ILE A 1 159 ? 15.295 28.456 63.327 1.00 21.23 162 ILE A CA 1
ATOM 1167 C C . ILE A 1 159 ? 15.831 27.178 62.674 1.00 22.50 162 ILE A C 1
ATOM 1168 O O . ILE A 1 159 ? 16.120 26.191 63.349 1.00 22.92 162 ILE A O 1
ATOM 1173 N N . HIS A 1 160 ? 15.947 27.203 61.351 1.00 22.64 163 HIS A N 1
ATOM 1174 C CA . HIS A 1 160 ? 16.403 26.034 60.603 1.00 22.55 163 HIS A CA 1
ATOM 1175 C C . HIS A 1 160 ? 17.909 25.847 60.643 1.00 20.97 163 HIS A C 1
ATOM 1176 O O . HIS A 1 160 ? 18.670 26.799 60.476 1.00 20.80 163 HIS A O 1
ATOM 1183 N N . CYS A 1 161 ? 18.332 24.607 60.859 1.00 19.49 164 CYS A N 1
ATOM 1184 C CA . CYS A 1 161 ? 19.750 24.303 60.963 1.00 20.38 164 CYS A CA 1
ATOM 1185 C C . CYS A 1 161 ? 20.308 23.342 59.922 1.00 21.10 164 CYS A C 1
ATOM 1186 O O . CYS A 1 161 ? 19.589 22.525 59.343 1.00 20.23 164 CYS A O 1
ATOM 1189 N N . ASN A 1 162 ? 21.613 23.471 59.708 1.00 18.10 165 ASN A N 1
ATOM 1190 C CA . ASN A 1 162 ? 22.380 22.641 58.792 1.00 18.65 165 ASN A CA 1
ATOM 1191 C C . ASN A 1 162 ? 23.415 21.955 59.689 1.00 17.10 165 ASN A C 1
ATOM 1192 O O . ASN A 1 162 ? 24.371 22.592 60.131 1.00 16.43 165 ASN A O 1
ATOM 1197 N N . MET A 1 163 ? 23.208 20.672 59.977 1.00 15.51 166 MET A N 1
ATOM 1198 C CA . MET A 1 163 ? 24.130 19.925 60.830 1.00 16.50 166 MET A CA 1
ATOM 1199 C C . MET A 1 163 ? 25.345 19.486 60.014 1.00 16.42 166 MET A C 1
ATOM 1200 O O . MET A 1 163 ? 25.225 18.664 59.104 1.00 16.19 166 MET A O 1
ATOM 1205 N N . THR A 1 164 ? 26.512 20.033 60.353 1.00 16.24 167 THR A N 1
ATOM 1206 C CA . THR A 1 164 ? 27.735 19.736 59.616 1.00 15.84 167 THR A CA 1
ATOM 1207 C C . THR A 1 164 ? 28.739 18.827 60.344 1.00 15.55 167 THR A C 1
ATOM 1208 O O . THR A 1 164 ? 28.475 18.356 61.449 1.00 15.20 167 THR A O 1
ATOM 1212 N N . LEU A 1 165 ? 29.888 18.587 59.716 1.00 15.31 168 LEU A N 1
ATOM 1213 C CA . LEU A 1 165 ? 30.905 17.692 60.280 1.00 16.38 168 LEU A CA 1
ATOM 1214 C C . LEU A 1 165 ? 30.227 16.372 60.647 1.00 15.17 168 LEU A C 1
ATOM 1215 O O . LEU A 1 165 ? 30.444 15.811 61.722 1.00 14.60 168 LEU A O 1
ATOM 1220 N N . LEU A 1 166 ? 29.396 15.885 59.733 1.00 16.73 169 LEU A N 1
ATOM 1221 C CA . LEU A 1 166 ? 28.654 14.647 59.943 1.00 16.70 169 LEU A CA 1
ATOM 1222 C C . LEU A 1 166 ? 29.400 13.524 59.232 1.00 16.64 169 LEU A C 1
ATOM 1223 O O . LEU A 1 166 ? 29.507 13.508 58.001 1.00 15.97 169 LEU A O 1
ATOM 1228 N N . PHE A 1 167 ? 29.906 12.581 60.020 1.00 14.72 170 PHE A N 1
ATOM 1229 C CA . PHE A 1 167 ? 30.699 11.484 59.487 1.00 15.71 170 PHE A CA 1
ATOM 1230 C C . PHE A 1 167 ? 30.167 10.078 59.724 1.00 14.19 170 PHE A C 1
ATOM 1231 O O . PHE A 1 167 ? 30.284 9.220 58.849 1.00 16.18 170 PHE A O 1
ATOM 1239 N N . SER A 1 168 ? 29.592 9.835 60.897 1.00 13.31 171 SER A N 1
ATOM 1240 C CA . SER A 1 168 ? 29.096 8.503 61.223 1.00 13.98 171 SER A CA 1
ATOM 1241 C C . SER A 1 168 ? 27.610 8.306 60.961 1.00 15.27 171 SER A C 1
ATOM 1242 O O . SER A 1 168 ? 26.849 9.265 60.840 1.00 12.93 171 SER A O 1
ATOM 1245 N N . PHE A 1 169 ? 27.209 7.043 60.877 1.00 15.10 172 PHE A N 1
ATOM 1246 C CA . PHE A 1 169 ? 25.815 6.705 60.655 1.00 15.90 172 PHE A CA 1
ATOM 1247 C C . PHE A 1 169 ? 25.042 7.152 61.897 1.00 16.08 172 PHE A C 1
ATOM 1248 O O . PHE A 1 169 ? 23.904 7.617 61.806 1.00 13.31 172 PHE A O 1
ATOM 1256 N N . ALA A 1 170 ? 25.683 7.016 63.056 1.00 15.93 173 ALA A N 1
ATOM 1257 C CA . ALA A 1 170 ? 25.088 7.408 64.330 1.00 15.50 173 ALA A CA 1
ATOM 1258 C C . ALA A 1 170 ? 24.695 8.886 64.307 1.00 15.85 173 ALA A C 1
ATOM 1259 O O . ALA A 1 170 ? 23.604 9.250 64.749 1.00 14.70 173 ALA A O 1
ATOM 1261 N N . GLN A 1 171 ? 25.584 9.741 63.806 1.00 14.98 174 GLN A N 1
ATOM 1262 C CA . GLN A 1 171 ? 25.275 11.164 63.721 1.00 15.75 174 GLN A CA 1
ATOM 1263 C C . GLN A 1 171 ? 24.079 11.361 62.780 1.00 14.59 174 GLN A C 1
ATOM 1264 O O . GLN A 1 171 ? 23.173 12.138 63.073 1.00 14.36 174 GLN A O 1
ATOM 1270 N N . ALA A 1 172 ? 24.085 10.655 61.652 1.00 12.83 175 ALA A N 1
ATOM 1271 C CA . ALA A 1 172 ? 22.992 10.754 60.684 1.00 14.34 175 ALA A CA 1
ATOM 1272 C C . ALA A 1 172 ? 21.653 10.387 61.316 1.00 14.91 175 ALA A C 1
ATOM 1273 O O . ALA A 1 172 ? 20.659 11.095 61.143 1.00 15.09 175 ALA A O 1
ATOM 1275 N N . VAL A 1 173 ? 21.622 9.272 62.038 1.00 15.71 176 VAL A N 1
ATOM 1276 C CA . VAL A 1 173 ? 20.391 8.840 62.685 1.00 16.70 176 VAL A CA 1
ATOM 1277 C C . VAL A 1 173 ? 19.942 9.875 63.718 1.00 18.21 176 VAL A C 1
ATOM 1278 O O . VAL A 1 173 ? 18.767 10.242 63.771 1.00 17.39 176 VAL A O 1
ATOM 1282 N N . ALA A 1 174 ? 20.886 10.355 64.525 1.00 15.65 177 ALA A N 1
ATOM 1283 C CA . ALA A 1 174 ? 20.574 11.337 65.553 1.00 16.73 177 ALA A CA 1
ATOM 1284 C C . ALA A 1 174 ? 19.976 12.602 64.952 1.00 16.92 177 ALA A C 1
ATOM 1285 O O . ALA A 1 174 ? 19.024 13.157 65.493 1.00 17.60 177 ALA A O 1
ATOM 1287 N N . CYS A 1 175 ? 20.533 13.059 63.835 1.00 17.01 178 CYS A N 1
ATOM 1288 C CA . CYS A 1 175 ? 20.025 14.257 63.175 1.00 17.84 178 CYS A CA 1
ATOM 1289 C C . CYS A 1 175 ? 18.614 14.024 62.638 1.00 19.28 178 CYS A C 1
ATOM 1290 O O . CYS A 1 175 ? 17.756 14.910 62.703 1.00 18.32 178 CYS A O 1
ATOM 1293 N N . ALA A 1 176 ? 18.374 12.830 62.108 1.00 18.62 179 ALA A N 1
ATOM 1294 C CA . ALA A 1 176 ? 17.061 12.503 61.567 1.00 18.64 179 ALA A CA 1
ATOM 1295 C C . ALA A 1 176 ? 16.003 12.522 62.671 1.00 18.29 179 ALA A C 1
ATOM 1296 O O . ALA A 1 176 ? 14.923 13.088 62.500 1.00 17.47 179 ALA A O 1
ATOM 1298 N N . GLU A 1 177 ? 16.319 11.908 63.804 1.00 17.95 180 GLU A N 1
ATOM 1299 C CA . GLU A 1 177 ? 15.379 11.859 64.916 1.00 19.36 180 GLU A CA 1
ATOM 1300 C C . GLU A 1 177 ? 15.155 13.227 65.546 1.00 19.77 180 GLU A C 1
ATOM 1301 O O . GLU A 1 177 ? 14.115 13.467 66.166 1.00 19.50 180 GLU A O 1
ATOM 1307 N N . ALA A 1 178 ? 16.129 14.120 65.385 1.00 18.70 181 ALA A N 1
ATOM 1308 C CA . ALA A 1 178 ? 16.034 15.471 65.929 1.00 18.47 181 ALA A CA 1
ATOM 1309 C C . ALA A 1 178 ? 15.179 16.349 65.021 1.00 19.48 181 ALA A C 1
ATOM 1310 O O . ALA A 1 178 ? 14.745 17.429 65.419 1.00 18.98 181 ALA A O 1
ATOM 1312 N N . GLY A 1 179 ? 14.959 15.887 63.792 1.00 20.26 182 GLY A N 1
ATOM 1313 C CA . GLY A 1 179 ? 14.147 16.638 62.849 1.00 20.74 182 GLY A CA 1
ATOM 1314 C C . GLY A 1 179 ? 14.760 17.934 62.350 1.00 20.86 182 GLY A C 1
ATOM 1315 O O . GLY A 1 179 ? 14.046 18.910 62.110 1.00 20.11 182 GLY A O 1
ATOM 1316 N N . VAL A 1 180 ? 16.080 17.956 62.195 1.00 18.24 183 VAL A N 1
ATOM 1317 C CA . VAL A 1 180 ? 16.759 19.150 61.707 1.00 18.45 183 VAL A CA 1
ATOM 1318 C C . VAL A 1 180 ? 16.400 19.358 60.238 1.00 19.71 183 VAL A C 1
ATOM 1319 O O . VAL A 1 180 ? 16.071 18.403 59.534 1.00 18.95 183 VAL A O 1
ATOM 1323 N N . THR A 1 181 ? 16.468 20.603 59.776 1.00 18.84 184 THR A N 1
ATOM 1324 C CA . THR A 1 181 ? 16.137 20.914 58.390 1.00 20.63 184 THR A CA 1
ATOM 1325 C C . THR A 1 181 ? 17.050 20.246 57.368 1.00 21.22 184 THR A C 1
ATOM 1326 O O . THR A 1 181 ? 16.578 19.684 56.376 1.00 20.34 184 THR A O 1
ATOM 1330 N N . LEU A 1 182 ? 18.356 20.297 57.610 1.00 19.93 185 LEU A N 1
ATOM 1331 C CA . LEU A 1 182 ? 19.305 19.735 56.659 1.00 19.08 185 LEU A CA 1
ATOM 1332 C C . LEU A 1 182 ? 20.575 19.208 57.316 1.00 19.76 185 LEU A C 1
ATOM 1333 O O . LEU A 1 182 ? 20.954 19.645 58.408 1.00 16.98 185 LEU A O 1
ATOM 1338 N N . ILE A 1 183 ? 21.210 18.244 56.654 1.00 17.51 186 ILE A N 1
ATOM 1339 C CA . ILE A 1 183 ? 22.459 17.680 57.145 1.00 16.90 186 ILE A CA 1
ATOM 1340 C C . ILE A 1 183 ? 23.498 17.789 56.042 1.00 17.93 186 ILE A C 1
ATOM 1341 O O . ILE A 1 183 ? 23.168 17.713 54.855 1.00 17.91 186 ILE A O 1
ATOM 1346 N N . SER A 1 184 ? 24.749 17.982 56.446 1.00 17.89 187 SER A N 1
ATOM 1347 C CA . SER A 1 184 ? 25.863 18.108 55.517 1.00 18.94 187 SER A CA 1
ATOM 1348 C C . SER A 1 184 ? 26.857 16.976 55.735 1.00 18.53 187 SER A C 1
ATOM 1349 O O . SER A 1 184 ? 27.946 17.186 56.267 1.00 17.37 187 SER A O 1
ATOM 1352 N N . PRO A 1 185 ? 26.486 15.749 55.340 1.00 18.93 188 PRO A N 1
ATOM 1353 C CA . PRO A 1 185 ? 27.409 14.625 55.521 1.00 19.23 188 PRO A CA 1
ATOM 1354 C C . PRO A 1 185 ? 28.625 14.844 54.626 1.00 19.06 188 PRO A C 1
ATOM 1355 O O . PRO A 1 185 ? 28.484 15.196 53.454 1.00 21.58 188 PRO A O 1
ATOM 1359 N N . PHE A 1 186 ? 29.815 14.650 55.182 1.00 19.27 189 PHE A N 1
ATOM 1360 C CA . PHE A 1 186 ? 31.053 14.855 54.436 1.00 18.59 189 PHE A CA 1
ATOM 1361 C C . PHE A 1 186 ? 31.476 13.671 53.576 1.00 18.52 189 PHE A C 1
ATOM 1362 O O . PHE A 1 186 ? 31.148 12.520 53.870 1.00 17.29 189 PHE A O 1
ATOM 1370 N N . VAL A 1 187 ? 32.212 13.969 52.507 1.00 17.03 190 VAL A N 1
ATOM 1371 C CA . VAL A 1 187 ? 32.694 12.943 51.589 1.00 16.71 190 VAL A CA 1
ATOM 1372 C C . VAL A 1 187 ? 34.217 12.976 51.476 1.00 13.87 190 VAL A C 1
ATOM 1373 O O . VAL A 1 187 ? 34.894 11.978 51.730 1.00 13.80 190 VAL A O 1
ATOM 1377 N N . GLY A 1 188 ? 34.742 14.139 51.104 1.00 14.92 191 GLY A N 1
ATOM 1378 C CA . GLY A 1 188 ? 36.175 14.305 50.925 1.00 14.87 191 GLY A CA 1
ATOM 1379 C C . GLY A 1 188 ? 37.050 13.981 52.119 1.00 16.35 191 GLY A C 1
ATOM 1380 O O . GLY A 1 188 ? 38.100 13.355 51.968 1.00 16.83 191 GLY A O 1
ATOM 1381 N N . ARG A 1 189 ? 36.641 14.401 53.310 1.00 14.52 192 ARG A N 1
ATOM 1382 C CA . ARG A 1 189 ? 37.454 14.127 54.484 1.00 16.18 192 ARG A CA 1
ATOM 1383 C C . ARG A 1 189 ? 37.445 12.642 54.828 1.00 15.65 192 ARG A C 1
ATOM 1384 O O . ARG A 1 189 ? 38.381 12.135 55.448 1.00 17.15 192 ARG A O 1
ATOM 1392 N N . ILE A 1 190 ? 36.397 11.936 54.415 1.00 16.48 193 ILE A N 1
ATOM 1393 C CA . ILE A 1 190 ? 36.333 10.506 54.685 1.00 17.05 193 ILE A CA 1
ATOM 1394 C C . ILE A 1 190 ? 37.367 9.821 53.790 1.00 17.88 193 ILE A C 1
ATOM 1395 O O . ILE A 1 190 ? 38.064 8.898 54.221 1.00 16.83 193 ILE A O 1
ATOM 1400 N N . LEU A 1 191 ? 37.476 10.279 52.545 1.00 18.36 194 LEU A N 1
ATOM 1401 C CA . LEU A 1 191 ? 38.474 9.722 51.636 1.00 19.92 194 LEU A CA 1
ATOM 1402 C C . LEU A 1 191 ? 39.858 9.992 52.242 1.00 19.18 194 LEU A C 1
ATOM 1403 O O . LEU A 1 191 ? 40.703 9.097 52.300 1.00 19.56 194 LEU A O 1
ATOM 1408 N N . ASP A 1 192 ? 40.078 11.225 52.698 1.00 19.29 195 ASP A N 1
ATOM 1409 C CA . ASP A 1 192 ? 41.357 11.603 53.308 1.00 17.89 195 ASP A CA 1
ATOM 1410 C C . ASP A 1 192 ? 41.798 10.581 54.358 1.00 18.64 195 ASP A C 1
ATOM 1411 O O . ASP A 1 192 ? 42.927 10.088 54.327 1.00 17.20 195 ASP A O 1
ATOM 1416 N N . TRP A 1 193 ? 40.898 10.276 55.291 1.00 17.38 196 TRP A N 1
ATOM 1417 C CA . TRP A 1 193 ? 41.190 9.332 56.368 1.00 18.52 196 TRP A CA 1
ATOM 1418 C C . TRP A 1 193 ? 41.581 7.940 55.867 1.00 19.28 196 TRP A C 1
ATOM 1419 O O . TRP A 1 193 ? 42.519 7.328 56.376 1.00 18.27 196 TRP A O 1
ATOM 1430 N N . HIS A 1 194 ? 40.847 7.433 54.885 1.00 19.92 197 HIS A N 1
ATOM 1431 C CA . HIS A 1 194 ? 41.134 6.109 54.346 1.00 21.41 197 HIS A CA 1
ATOM 1432 C C . HIS A 1 194 ? 42.440 6.068 53.565 1.00 23.19 197 HIS A C 1
ATOM 1433 O O . HIS A 1 194 ? 43.145 5.059 53.579 1.00 22.61 197 HIS A O 1
ATOM 1440 N N . VAL A 1 195 ? 42.765 7.166 52.892 1.00 23.16 198 VAL A N 1
ATOM 1441 C CA . VAL A 1 195 ? 44.007 7.240 52.139 1.00 22.97 198 VAL A CA 1
ATOM 1442 C C . VAL A 1 195 ? 45.173 7.217 53.134 1.00 25.54 198 VAL A C 1
ATOM 1443 O O . VAL A 1 195 ? 46.166 6.517 52.931 1.00 25.67 198 VAL A O 1
ATOM 1447 N N . ALA A 1 196 ? 45.028 7.970 54.220 1.00 26.05 199 ALA A N 1
ATOM 1448 C CA . ALA A 1 196 ? 46.067 8.065 55.238 1.00 28.16 199 ALA A CA 1
ATOM 1449 C C . ALA A 1 196 ? 46.149 6.875 56.190 1.00 29.35 199 ALA A C 1
ATOM 1450 O O . ALA A 1 196 ? 47.206 6.614 56.763 1.00 31.04 199 ALA A O 1
ATOM 1452 N N . ASN A 1 197 ? 45.052 6.144 56.355 1.00 28.65 200 ASN A N 1
ATOM 1453 C CA . ASN A 1 197 ? 45.042 5.020 57.283 1.00 29.68 200 ASN A CA 1
ATOM 1454 C C . ASN A 1 197 ? 44.933 3.621 56.691 1.00 29.88 200 ASN A C 1
ATOM 1455 O O . ASN A 1 197 ? 44.884 2.640 57.431 1.00 30.31 200 ASN A O 1
ATOM 1460 N N . THR A 1 198 ? 44.882 3.516 55.368 1.00 29.67 201 THR A N 1
ATOM 1461 C CA . THR A 1 198 ? 44.819 2.200 54.740 1.00 30.69 201 THR A CA 1
ATOM 1462 C C . THR A 1 198 ? 45.868 2.128 53.641 1.00 32.04 201 THR A C 1
ATOM 1463 O O . THR A 1 198 ? 46.548 3.115 53.353 1.00 30.48 201 THR A O 1
ATOM 1467 N N . ASP A 1 199 ? 46.001 0.955 53.035 1.00 35.44 202 ASP A N 1
ATOM 1468 C CA . ASP A 1 199 ? 46.971 0.755 51.967 1.00 37.87 202 ASP A CA 1
ATOM 1469 C C . ASP A 1 199 ? 46.399 1.205 50.626 1.00 37.55 202 ASP A C 1
ATOM 1470 O O . ASP A 1 199 ? 47.144 1.476 49.685 1.00 37.61 202 ASP A O 1
ATOM 1475 N N . LYS A 1 200 ? 45.074 1.287 50.544 1.00 37.38 203 LYS A N 1
ATOM 1476 C CA . LYS A 1 200 ? 44.406 1.703 49.313 1.00 36.53 203 LYS A CA 1
ATOM 1477 C C . LYS A 1 200 ? 44.411 3.228 49.194 1.00 35.32 203 LYS A C 1
ATOM 1478 O O . LYS A 1 200 ? 43.798 3.927 50.003 1.00 36.49 203 LYS A O 1
ATOM 1484 N N . LYS A 1 201 ? 45.101 3.739 48.178 1.00 32.72 204 LYS A N 1
ATOM 1485 C CA . LYS A 1 201 ? 45.216 5.179 47.976 1.00 31.43 204 LYS A CA 1
ATOM 1486 C C . LYS A 1 201 ? 44.289 5.759 46.910 1.00 29.90 204 LYS A C 1
ATOM 1487 O O . LYS A 1 201 ? 44.243 6.974 46.717 1.00 27.57 204 LYS A O 1
ATOM 1493 N N . SER A 1 202 ? 43.551 4.897 46.220 1.00 29.88 205 SER A N 1
ATOM 1494 C CA . SER A 1 202 ? 42.647 5.355 45.172 1.00 29.72 205 SER A CA 1
ATOM 1495 C C . SER A 1 202 ? 41.385 4.506 45.138 1.00 27.70 205 SER A C 1
ATOM 1496 O O . SER A 1 202 ? 41.435 3.302 45.372 1.00 27.48 205 SER A O 1
ATOM 1499 N N . TYR A 1 203 ? 40.252 5.137 44.838 1.00 26.26 206 TYR A N 1
ATOM 1500 C CA . TYR A 1 203 ? 38.980 4.421 44.797 1.00 25.05 206 TYR A CA 1
ATOM 1501 C C . TYR A 1 203 ? 38.136 4.832 43.605 1.00 24.98 206 TYR A C 1
ATOM 1502 O O . TYR A 1 203 ? 38.147 5.999 43.209 1.00 25.84 206 TYR A O 1
ATOM 1511 N N . GLU A 1 204 ? 37.408 3.881 43.026 1.00 23.33 207 GLU A N 1
ATOM 1512 C CA . GLU A 1 204 ? 36.516 4.233 41.934 1.00 25.10 207 GLU A CA 1
ATOM 1513 C C . GLU A 1 204 ? 35.371 4.905 42.697 1.00 24.94 207 GLU A C 1
ATOM 1514 O O . GLU A 1 204 ? 35.133 4.584 43.863 1.00 24.98 207 GLU A O 1
ATOM 1520 N N . PRO A 1 205 ? 34.664 5.849 42.060 1.00 24.43 208 PRO A N 1
ATOM 1521 C CA . PRO A 1 205 ? 33.549 6.594 42.656 1.00 22.98 208 PRO A CA 1
ATOM 1522 C C . PRO A 1 205 ? 32.654 5.859 43.654 1.00 24.04 208 PRO A C 1
ATOM 1523 O O . PRO A 1 205 ? 32.567 6.258 44.816 1.00 21.96 208 PRO A O 1
ATOM 1527 N N . GLN A 1 206 ? 31.988 4.797 43.215 1.00 23.38 209 GLN A N 1
ATOM 1528 C CA . GLN A 1 206 ? 31.105 4.063 44.117 1.00 24.34 209 GLN A CA 1
ATOM 1529 C C . GLN A 1 206 ? 31.847 3.318 45.223 1.00 23.43 209 GLN A C 1
ATOM 1530 O O . GLN A 1 206 ? 31.228 2.820 46.167 1.00 24.16 209 GLN A O 1
ATOM 1536 N N . GLY A 1 207 ? 33.170 3.254 45.110 1.00 21.12 210 GLY A N 1
ATOM 1537 C CA . GLY A 1 207 ? 33.971 2.585 46.122 1.00 19.45 210 GLY A CA 1
ATOM 1538 C C . GLY A 1 207 ? 34.538 3.583 47.123 1.00 18.58 210 GLY A C 1
ATOM 1539 O O . GLY A 1 207 ? 35.010 3.209 48.198 1.00 19.39 210 GLY A O 1
ATOM 1540 N N . ASP A 1 208 ? 34.499 4.859 46.761 1.00 17.78 211 ASP A N 1
ATOM 1541 C CA . ASP A 1 208 ? 34.989 5.931 47.624 1.00 18.12 211 ASP A CA 1
ATOM 1542 C C . ASP A 1 208 ? 34.227 5.840 48.953 1.00 15.81 211 ASP A C 1
ATOM 1543 O O . ASP A 1 208 ? 33.003 5.862 48.971 1.00 18.08 211 ASP A O 1
ATOM 1548 N N . PRO A 1 209 ? 34.949 5.731 50.081 1.00 17.93 212 PRO A N 1
ATOM 1549 C CA . PRO A 1 209 ? 34.306 5.631 51.399 1.00 16.77 212 PRO A CA 1
ATOM 1550 C C . PRO A 1 209 ? 33.398 6.803 51.770 1.00 16.90 212 PRO A C 1
ATOM 1551 O O . PRO A 1 209 ? 32.436 6.637 52.524 1.00 15.54 212 PRO A O 1
ATOM 1555 N N . GLY A 1 210 ? 33.701 7.984 51.240 1.00 16.29 213 GLY A N 1
ATOM 1556 C CA . GLY A 1 210 ? 32.877 9.148 51.516 1.00 17.36 213 GLY A CA 1
ATOM 1557 C C . GLY A 1 210 ? 31.582 9.033 50.734 1.00 17.69 213 GLY A C 1
ATOM 1558 O O . GLY A 1 210 ? 30.514 9.429 51.204 1.00 16.45 213 GLY A O 1
ATOM 1559 N N . VAL A 1 211 ? 31.681 8.487 49.525 1.00 14.87 214 VAL A N 1
ATOM 1560 C CA . VAL A 1 211 ? 30.512 8.291 48.678 1.00 16.12 214 VAL A CA 1
ATOM 1561 C C . VAL A 1 211 ? 29.611 7.249 49.337 1.00 15.24 214 VAL A C 1
ATOM 1562 O O . VAL A 1 211 ? 28.394 7.412 49.393 1.00 16.36 214 VAL A O 1
ATOM 1566 N N . LYS A 1 212 ? 30.221 6.183 49.846 1.00 15.94 215 LYS A N 1
ATOM 1567 C CA . LYS A 1 212 ? 29.467 5.119 50.506 1.00 16.45 215 LYS A CA 1
ATOM 1568 C C . LYS A 1 212 ? 28.733 5.639 51.744 1.00 16.52 215 LYS A C 1
ATOM 1569 O O . LYS A 1 212 ? 27.591 5.262 52.001 1.00 15.02 215 LYS A O 1
ATOM 1575 N N . SER A 1 213 ? 29.383 6.519 52.498 1.00 15.73 216 SER A N 1
ATOM 1576 C CA . SER A 1 213 ? 28.771 7.080 53.697 1.00 16.01 216 SER A CA 1
ATOM 1577 C C . SER A 1 213 ? 27.497 7.851 53.378 1.00 16.15 216 SER A C 1
ATOM 1578 O O . SER A 1 213 ? 26.455 7.620 53.993 1.00 17.92 216 SER A O 1
ATOM 1581 N N . VAL A 1 214 ? 27.579 8.770 52.421 1.00 14.91 217 VAL A N 1
ATOM 1582 C CA . VAL A 1 214 ? 26.419 9.567 52.055 1.00 15.72 217 VAL A CA 1
ATOM 1583 C C . VAL A 1 214 ? 25.323 8.690 51.453 1.00 16.30 217 VAL A C 1
ATOM 1584 O O . VAL A 1 214 ? 24.135 8.931 51.674 1.00 15.86 217 VAL A O 1
ATOM 1588 N N . THR A 1 215 ? 25.728 7.671 50.703 1.00 14.95 218 THR A N 1
ATOM 1589 C CA . THR A 1 215 ? 24.785 6.746 50.081 1.00 15.67 218 THR A CA 1
ATOM 1590 C C . THR A 1 215 ? 23.983 6.000 51.150 1.00 16.20 218 THR A C 1
ATOM 1591 O O . THR A 1 215 ? 22.767 5.828 51.030 1.00 16.40 218 THR A O 1
ATOM 1595 N N . LYS A 1 216 ? 24.675 5.562 52.194 1.00 16.82 219 LYS A N 1
ATOM 1596 C CA . LYS A 1 216 ? 24.045 4.841 53.297 1.00 17.56 219 LYS A CA 1
ATOM 1597 C C . LYS A 1 216 ? 23.049 5.752 54.009 1.00 18.58 219 LYS A C 1
ATOM 1598 O O . LYS A 1 216 ? 21.930 5.348 54.327 1.00 17.46 219 LYS A O 1
ATOM 1604 N N . ILE A 1 217 ? 23.464 6.989 54.256 1.00 17.29 220 ILE A N 1
ATOM 1605 C CA . ILE A 1 217 ? 22.614 7.957 54.933 1.00 16.66 220 ILE A CA 1
ATOM 1606 C C . ILE A 1 217 ? 21.393 8.316 54.084 1.00 17.64 220 ILE A C 1
ATOM 1607 O O . ILE A 1 217 ? 20.263 8.304 54.574 1.00 15.14 220 ILE A O 1
ATOM 1612 N N . TYR A 1 218 ? 21.625 8.627 52.811 1.00 16.15 221 TYR A N 1
ATOM 1613 C CA . TYR A 1 218 ? 20.542 8.971 51.896 1.00 18.54 221 TYR A CA 1
ATOM 1614 C C . TYR A 1 218 ? 19.484 7.865 51.830 1.00 18.09 221 TYR A C 1
ATOM 1615 O O . TYR A 1 218 ? 18.289 8.137 51.946 1.00 17.25 221 TYR A O 1
ATOM 1624 N N . ASN A 1 219 ? 19.920 6.623 51.633 1.00 18.13 222 ASN A N 1
ATOM 1625 C CA . ASN A 1 219 ? 18.978 5.512 51.533 1.00 19.01 222 ASN A CA 1
ATOM 1626 C C . ASN A 1 219 ? 18.179 5.292 52.806 1.00 20.01 222 ASN A C 1
ATOM 1627 O O . ASN A 1 219 ? 16.992 4.968 52.751 1.00 21.65 222 ASN A O 1
ATOM 1632 N N . TYR A 1 220 ? 18.829 5.467 53.951 1.00 18.69 223 TYR A N 1
ATOM 1633 C CA . TYR A 1 220 ? 18.160 5.305 55.235 1.00 18.13 223 TYR A CA 1
ATOM 1634 C C . TYR A 1 220 ? 17.082 6.382 55.376 1.00 18.21 223 TYR A C 1
ATOM 1635 O O . TYR A 1 220 ? 15.929 6.087 55.698 1.00 17.66 223 TYR A O 1
ATOM 1644 N N . TYR A 1 221 ? 17.468 7.632 55.127 1.00 17.08 224 TYR A N 1
ATOM 1645 C CA . TYR A 1 221 ? 16.549 8.764 55.227 1.00 17.77 224 TYR A CA 1
ATOM 1646 C C . TYR A 1 221 ? 15.316 8.621 54.334 1.00 20.50 224 TYR A C 1
ATOM 1647 O O . TYR A 1 221 ? 14.187 8.811 54.791 1.00 19.48 224 TYR A O 1
ATOM 1656 N N . LYS A 1 222 ? 15.535 8.291 53.064 1.00 19.21 225 LYS A N 1
ATOM 1657 C CA . LYS A 1 222 ? 14.429 8.156 52.124 1.00 23.05 225 LYS A CA 1
ATOM 1658 C C . LYS A 1 222 ? 13.592 6.906 52.372 1.00 23.19 225 LYS A C 1
ATOM 1659 O O . LYS A 1 222 ? 12.371 6.924 52.206 1.00 23.66 225 LYS A O 1
ATOM 1665 N N . LYS A 1 223 ? 14.243 5.827 52.787 1.00 22.55 226 LYS A N 1
ATOM 1666 C CA . LYS A 1 223 ? 13.532 4.583 53.048 1.00 23.61 226 LYS A CA 1
ATOM 1667 C C . LYS A 1 223 ? 12.533 4.703 54.194 1.00 25.32 226 LYS A C 1
ATOM 1668 O O . LYS A 1 223 ? 11.439 4.139 54.132 1.00 25.10 226 LYS A O 1
ATOM 1674 N N . PHE A 1 224 ? 12.905 5.437 55.239 1.00 23.74 227 PHE A N 1
ATOM 1675 C CA . PHE A 1 224 ? 12.031 5.585 56.393 1.00 23.61 227 PHE A CA 1
ATOM 1676 C C . PHE A 1 224 ? 11.261 6.896 56.457 1.00 24.58 227 PHE A C 1
ATOM 1677 O O . PHE A 1 224 ? 10.668 7.227 57.484 1.00 26.69 227 PHE A O 1
ATOM 1685 N N . GLY A 1 225 ? 11.276 7.635 55.354 1.00 23.67 228 GLY A N 1
ATOM 1686 C CA . GLY A 1 225 ? 10.533 8.880 55.270 1.00 26.08 228 GLY A CA 1
ATOM 1687 C C . GLY A 1 225 ? 10.924 10.097 56.089 1.00 26.83 228 GLY A C 1
ATOM 1688 O O . GLY A 1 225 ? 10.054 10.890 56.453 1.00 27.78 228 GLY A O 1
ATOM 1689 N N . TYR A 1 226 ? 12.206 10.270 56.387 1.00 25.69 229 TYR A N 1
ATOM 1690 C CA . TYR A 1 226 ? 12.621 11.451 57.141 1.00 23.37 229 TYR A CA 1
ATOM 1691 C C . TYR A 1 226 ? 12.630 12.647 56.195 1.00 23.35 229 TYR A C 1
ATOM 1692 O O . TYR A 1 226 ? 12.983 12.516 55.026 1.00 22.83 229 TYR A O 1
ATOM 1701 N N . LYS A 1 227 ? 12.237 13.813 56.698 1.00 24.17 230 LYS A N 1
ATOM 1702 C CA . LYS A 1 227 ? 12.171 15.011 55.866 1.00 26.37 230 LYS A CA 1
ATOM 1703 C C . LYS A 1 227 ? 13.465 15.816 55.801 1.00 25.85 230 LYS A C 1
ATOM 1704 O O . LYS A 1 227 ? 13.597 16.723 54.980 1.00 25.55 230 LYS A O 1
ATOM 1710 N N . THR A 1 228 ? 14.417 15.494 56.666 1.00 23.64 231 THR A N 1
ATOM 1711 C CA . THR A 1 228 ? 15.687 16.209 56.677 1.00 21.74 231 THR A CA 1
ATOM 1712 C C . THR A 1 228 ? 16.360 16.155 55.302 1.00 20.71 231 THR A C 1
ATOM 1713 O O . THR A 1 228 ? 16.490 15.089 54.701 1.00 20.90 231 THR A O 1
ATOM 1717 N N . ILE A 1 229 ? 16.771 17.316 54.803 1.00 21.07 232 ILE A N 1
ATOM 1718 C CA . ILE A 1 229 ? 17.432 17.405 53.507 1.00 20.60 232 ILE A CA 1
ATOM 1719 C C . ILE A 1 229 ? 18.860 16.860 53.588 1.00 19.95 232 ILE A C 1
ATOM 1720 O O . ILE A 1 229 ? 19.607 17.188 54.512 1.00 18.50 232 ILE A O 1
ATOM 1725 N N . VAL A 1 230 ? 19.227 16.022 52.621 1.00 19.48 233 VAL A N 1
ATOM 1726 C CA . VAL A 1 230 ? 20.561 15.431 52.574 1.00 18.67 233 VAL A CA 1
ATOM 1727 C C . VAL A 1 230 ? 21.434 16.194 51.578 1.00 19.81 233 VAL A C 1
ATOM 1728 O O . VAL A 1 230 ? 21.166 16.190 50.372 1.00 18.03 233 VAL A O 1
ATOM 1732 N N . MET A 1 231 ? 22.480 16.838 52.085 1.00 19.01 234 MET A N 1
ATOM 1733 C CA . MET A 1 231 ? 23.386 17.608 51.238 1.00 19.00 234 MET A CA 1
ATOM 1734 C C . MET A 1 231 ? 24.843 17.170 51.383 1.00 18.30 234 MET A C 1
ATOM 1735 O O . MET A 1 231 ? 25.504 17.498 52.369 1.00 18.46 234 MET A O 1
ATOM 1740 N N . GLY A 1 232 ? 25.336 16.421 50.399 1.00 19.42 235 GLY A N 1
ATOM 1741 C CA . GLY A 1 232 ? 26.715 15.970 50.435 1.00 18.14 235 GLY A CA 1
ATOM 1742 C C . GLY A 1 232 ? 27.629 17.179 50.387 1.00 17.82 235 GLY A C 1
ATOM 1743 O O . GLY A 1 232 ? 27.388 18.101 49.609 1.00 18.63 235 GLY A O 1
ATOM 1744 N N . ALA A 1 233 ? 28.673 17.177 51.212 1.00 17.19 236 ALA A N 1
ATOM 1745 C CA . ALA A 1 233 ? 29.623 18.284 51.275 1.00 16.76 236 ALA A CA 1
ATOM 1746 C C . ALA A 1 233 ? 31.057 17.768 51.364 1.00 17.92 236 ALA A C 1
ATOM 1747 O O . ALA A 1 233 ? 31.282 16.610 51.719 1.00 17.47 236 ALA A O 1
ATOM 1749 N N . SER A 1 234 ? 32.017 18.636 51.040 1.00 20.19 237 SER A N 1
ATOM 1750 C CA . SER A 1 234 ? 33.443 18.295 51.074 1.00 19.55 237 SER A CA 1
ATOM 1751 C C . SER A 1 234 ? 33.783 17.332 49.944 1.00 20.78 237 SER A C 1
ATOM 1752 O O . SER A 1 234 ? 33.512 16.131 50.036 1.00 20.16 237 SER A O 1
ATOM 1755 N N . PHE A 1 235 ? 34.383 17.854 48.878 1.00 18.11 238 PHE A N 1
ATOM 1756 C CA . PHE A 1 235 ? 34.739 17.015 47.742 1.00 18.60 238 PHE A CA 1
ATOM 1757 C C . PHE A 1 235 ? 36.185 17.163 47.284 1.00 19.07 238 PHE A C 1
ATOM 1758 O O . PHE A 1 235 ? 36.741 18.261 47.268 1.00 19.64 238 PHE A O 1
ATOM 1766 N N . ARG A 1 236 ? 36.787 16.037 46.918 1.00 18.88 239 ARG A N 1
ATOM 1767 C CA . ARG A 1 236 ? 38.169 16.007 46.453 1.00 20.44 239 ARG A CA 1
ATOM 1768 C C . ARG A 1 236 ? 38.260 15.902 44.933 1.00 20.37 239 ARG A C 1
ATOM 1769 O O . ARG A 1 236 ? 39.285 16.247 44.348 1.00 20.07 239 ARG A O 1
ATOM 1777 N N . ASN A 1 237 ? 37.195 15.420 44.300 1.00 19.37 240 ASN A N 1
ATOM 1778 C CA . ASN A 1 237 ? 37.171 15.271 42.843 1.00 20.36 240 ASN A CA 1
ATOM 1779 C C . ASN A 1 237 ? 35.737 15.206 42.319 1.00 19.73 240 ASN A C 1
ATOM 1780 O O . ASN A 1 237 ? 34.808 14.976 43.088 1.00 20.97 240 ASN A O 1
ATOM 1785 N N . THR A 1 238 ? 35.559 15.416 41.015 1.00 18.81 241 THR A N 1
ATOM 1786 C CA . THR A 1 238 ? 34.228 15.384 40.410 1.00 19.84 241 THR A CA 1
ATOM 1787 C C . THR A 1 238 ? 33.661 13.971 40.376 1.00 19.10 241 THR A C 1
ATOM 1788 O O . THR A 1 238 ? 32.454 13.787 40.233 1.00 21.25 241 THR A O 1
ATOM 1792 N N . GLY A 1 239 ? 34.536 12.976 40.502 1.00 20.02 242 GLY A N 1
ATOM 1793 C CA . GLY A 1 239 ? 34.088 11.594 40.507 1.00 19.44 242 GLY A CA 1
ATOM 1794 C C . GLY A 1 239 ? 33.154 11.327 41.677 1.00 19.47 242 GLY A C 1
ATOM 1795 O O . GLY A 1 239 ? 32.135 10.651 41.531 1.00 19.37 242 GLY A O 1
ATOM 1796 N N . GLU A 1 240 ? 33.500 11.857 42.846 1.00 19.01 243 GLU A N 1
ATOM 1797 C CA . GLU A 1 240 ? 32.672 11.677 44.038 1.00 18.59 243 GLU A CA 1
ATOM 1798 C C . GLU A 1 240 ? 31.329 12.378 43.852 1.00 19.29 243 GLU A C 1
ATOM 1799 O O . GLU A 1 240 ? 30.281 11.834 44.194 1.00 19.54 243 GLU A O 1
ATOM 1805 N N . ILE A 1 241 ? 31.374 13.591 43.310 1.00 19.24 244 ILE A N 1
ATOM 1806 C CA . ILE A 1 241 ? 30.173 14.388 43.095 1.00 18.83 244 ILE A CA 1
ATOM 1807 C C . ILE A 1 241 ? 29.192 13.720 42.146 1.00 20.34 244 ILE A C 1
ATOM 1808 O O . ILE A 1 241 ? 27.994 13.666 42.420 1.00 21.31 244 ILE A O 1
ATOM 1813 N N . LYS A 1 242 ? 29.698 13.214 41.027 1.00 20.79 245 LYS A N 1
ATOM 1814 C CA . LYS A 1 242 ? 28.848 12.550 40.044 1.00 22.52 245 LYS A CA 1
ATOM 1815 C C . LYS A 1 242 ? 28.224 11.295 40.638 1.00 20.86 245 LYS A C 1
ATOM 1816 O O . LYS A 1 242 ? 27.065 10.986 40.376 1.00 21.05 245 LYS A O 1
ATOM 1822 N N . ALA A 1 243 ? 29.013 10.572 41.426 1.00 21.14 246 ALA A N 1
ATOM 1823 C CA . ALA A 1 243 ? 28.560 9.340 42.058 1.00 20.12 246 ALA A CA 1
ATOM 1824 C C . ALA A 1 243 ? 27.425 9.584 43.050 1.00 20.24 246 ALA A C 1
ATOM 1825 O O . ALA A 1 243 ? 26.791 8.638 43.514 1.00 19.52 246 ALA A O 1
ATOM 1827 N N . LEU A 1 244 ? 27.176 10.849 43.380 1.00 18.89 247 LEU A N 1
ATOM 1828 C CA . LEU A 1 244 ? 26.108 11.188 44.315 1.00 18.37 247 LEU A CA 1
ATOM 1829 C C . LEU A 1 244 ? 24.966 11.933 43.624 1.00 19.56 247 LEU A C 1
ATOM 1830 O O . LEU A 1 244 ? 24.108 12.518 44.285 1.00 17.46 247 LEU A O 1
ATOM 1835 N N . ALA A 1 245 ? 24.959 11.914 42.293 1.00 18.28 248 ALA A N 1
ATOM 1836 C CA . ALA A 1 245 ? 23.893 12.574 41.545 1.00 17.85 248 ALA A CA 1
ATOM 1837 C C . ALA A 1 245 ? 22.579 11.920 41.971 1.00 18.53 248 ALA A C 1
ATOM 1838 O O . ALA A 1 245 ? 22.466 10.689 42.014 1.00 18.09 248 ALA A O 1
ATOM 1840 N N . GLY A 1 246 ? 21.591 12.746 42.297 1.00 17.46 249 GLY A N 1
ATOM 1841 C CA . GLY A 1 246 ? 20.318 12.226 42.758 1.00 17.13 249 GLY A CA 1
ATOM 1842 C C . GLY A 1 246 ? 20.138 12.605 44.220 1.00 17.90 249 GLY A C 1
ATOM 1843 O O . GLY A 1 246 ? 19.027 12.595 44.748 1.00 18.06 249 GLY A O 1
ATOM 1844 N N . CYS A 1 247 ? 21.244 12.925 44.886 1.00 17.21 250 CYS A N 1
ATOM 1845 C CA . CYS A 1 247 ? 21.195 13.340 46.285 1.00 18.15 250 CYS A CA 1
ATOM 1846 C C . CYS A 1 247 ? 20.393 14.644 46.292 1.00 18.52 250 CYS A C 1
ATOM 1847 O O . CYS A 1 247 ? 20.467 15.412 45.333 1.00 20.17 250 CYS A O 1
ATOM 1850 N N . ASP A 1 248 ? 19.632 14.896 47.354 1.00 19.58 251 ASP A N 1
ATOM 1851 C CA . ASP A 1 248 ? 18.814 16.109 47.430 1.00 20.32 251 ASP A CA 1
ATOM 1852 C C . ASP A 1 248 ? 19.586 17.361 47.027 1.00 21.17 251 ASP A C 1
ATOM 1853 O O . ASP A 1 248 ? 19.188 18.091 46.114 1.00 19.91 251 ASP A O 1
ATOM 1858 N N . PHE A 1 249 ? 20.690 17.603 47.723 1.00 20.15 252 PHE A N 1
ATOM 1859 C CA . PHE A 1 249 ? 21.533 18.761 47.467 1.00 19.08 252 PHE A CA 1
ATOM 1860 C C . PHE A 1 249 ? 22.997 18.338 47.496 1.00 18.63 252 PHE A C 1
ATOM 1861 O O . PHE A 1 249 ? 23.338 17.279 48.021 1.00 18.65 252 PHE A O 1
ATOM 1869 N N . LEU A 1 250 ? 23.854 19.174 46.919 1.00 18.56 253 LEU A N 1
ATOM 1870 C CA . LEU A 1 250 ? 25.294 18.948 46.919 1.00 17.90 253 LEU A CA 1
ATOM 1871 C C . LEU A 1 250 ? 25.959 20.321 46.918 1.00 18.97 253 LEU A C 1
ATOM 1872 O O . LEU A 1 250 ? 25.718 21.124 46.012 1.00 17.73 253 LEU A O 1
ATOM 1877 N N . THR A 1 251 ? 26.767 20.606 47.941 1.00 17.17 254 THR A N 1
ATOM 1878 C CA . THR A 1 251 ? 27.465 21.886 47.998 1.00 18.83 254 THR A CA 1
ATOM 1879 C C . THR A 1 251 ? 28.883 21.643 47.486 1.00 19.37 254 THR A C 1
ATOM 1880 O O . THR A 1 251 ? 29.613 20.795 48.005 1.00 19.15 254 THR A O 1
ATOM 1884 N N . ILE A 1 252 ? 29.255 22.393 46.454 1.00 19.83 255 ILE A N 1
ATOM 1885 C CA . ILE A 1 252 ? 30.541 22.237 45.786 1.00 20.07 255 ILE A CA 1
ATOM 1886 C C . ILE A 1 252 ? 31.365 23.523 45.728 1.00 20.99 255 ILE A C 1
ATOM 1887 O O . ILE A 1 252 ? 30.820 24.616 45.601 1.00 19.94 255 ILE A O 1
ATOM 1892 N N . SER A 1 253 ? 32.684 23.384 45.810 1.00 22.74 256 SER A N 1
ATOM 1893 C CA . SER A 1 253 ? 33.577 24.540 45.744 1.00 24.39 256 SER A CA 1
ATOM 1894 C C . SER A 1 253 ? 33.527 25.143 44.342 1.00 24.50 256 SER A C 1
ATOM 1895 O O . SER A 1 253 ? 33.209 24.453 43.371 1.00 23.11 256 SER A O 1
ATOM 1898 N N . PRO A 1 254 ? 33.837 26.445 44.217 1.00 24.98 257 PRO A N 1
ATOM 1899 C CA . PRO A 1 254 ? 33.816 27.091 42.902 1.00 25.10 257 PRO A CA 1
ATOM 1900 C C . PRO A 1 254 ? 34.757 26.391 41.918 1.00 25.70 257 PRO A C 1
ATOM 1901 O O . PRO A 1 254 ? 34.496 26.349 40.717 1.00 27.07 257 PRO A O 1
ATOM 1905 N N . LYS A 1 255 ? 35.846 25.832 42.438 1.00 26.51 258 LYS A N 1
ATOM 1906 C CA . LYS A 1 255 ? 36.827 25.139 41.602 1.00 27.88 258 LYS A CA 1
ATOM 1907 C C . LYS A 1 255 ? 36.263 23.882 40.945 1.00 27.91 258 LYS A C 1
ATOM 1908 O O . LYS A 1 255 ? 36.423 23.673 39.738 1.00 24.25 258 LYS A O 1
ATOM 1914 N N . LEU A 1 256 ? 35.611 23.041 41.742 1.00 26.28 259 LEU A N 1
ATOM 1915 C CA . LEU A 1 256 ? 35.038 21.809 41.219 1.00 25.42 259 LEU A CA 1
ATOM 1916 C C . LEU A 1 256 ? 33.800 22.098 40.372 1.00 24.33 259 LEU A C 1
ATOM 1917 O O . LEU A 1 256 ? 33.463 21.326 39.476 1.00 23.37 259 LEU A O 1
ATOM 1922 N N . LEU A 1 257 ? 33.129 23.212 40.648 1.00 24.49 260 LEU A N 1
ATOM 1923 C CA . LEU A 1 257 ? 31.960 23.589 39.860 1.00 24.22 260 LEU A CA 1
ATOM 1924 C C . LEU A 1 257 ? 32.454 23.931 38.451 1.00 25.56 260 LEU A C 1
ATOM 1925 O O . LEU A 1 257 ? 31.795 23.626 37.452 1.00 23.77 260 LEU A O 1
ATOM 1930 N N . GLY A 1 258 ? 33.630 24.551 38.382 1.00 26.24 261 GLY A N 1
ATOM 1931 C CA . GLY A 1 258 ? 34.207 24.901 37.099 1.00 27.24 261 GLY A CA 1
ATOM 1932 C C . GLY A 1 258 ? 34.539 23.642 36.319 1.00 27.39 261 GLY A C 1
ATOM 1933 O O . GLY A 1 258 ? 34.311 23.564 35.112 1.00 27.73 261 GLY A O 1
ATOM 1934 N N . GLU A 1 259 ? 35.082 22.647 37.012 1.00 28.06 262 GLU A N 1
ATOM 1935 C CA . GLU A 1 259 ? 35.429 21.390 36.368 1.00 28.37 262 GLU A CA 1
ATOM 1936 C C . GLU A 1 259 ? 34.184 20.704 35.808 1.00 27.47 262 GLU A C 1
ATOM 1937 O O . GLU A 1 259 ? 34.221 20.136 34.716 1.00 28.30 262 GLU A O 1
ATOM 1943 N N . LEU A 1 260 ? 33.081 20.763 36.551 1.00 25.90 263 LEU A N 1
ATOM 1944 C CA . LEU A 1 260 ? 31.832 20.149 36.102 1.00 25.80 263 LEU A CA 1
ATOM 1945 C C . LEU A 1 260 ? 31.288 20.879 34.871 1.00 26.90 263 LEU A C 1
ATOM 1946 O O . LEU A 1 260 ? 30.741 20.258 33.956 1.00 26.78 263 LEU A O 1
ATOM 1951 N N . LEU A 1 261 ? 31.450 22.199 34.848 1.00 28.21 264 LEU A N 1
ATOM 1952 C CA . LEU A 1 261 ? 30.981 23.003 33.724 1.00 28.41 264 LEU A CA 1
ATOM 1953 C C . LEU A 1 261 ? 31.766 22.673 32.451 1.00 30.58 264 LEU A C 1
ATOM 1954 O O . LEU A 1 261 ? 31.203 22.650 31.356 1.00 30.62 264 LEU A O 1
ATOM 1959 N N . LYS A 1 262 ? 33.062 22.406 32.599 1.00 32.11 265 LYS A N 1
ATOM 1960 C CA . LYS A 1 262 ? 33.917 22.082 31.456 1.00 34.06 265 LYS A CA 1
ATOM 1961 C C . LYS A 1 262 ? 33.759 20.628 31.023 1.00 33.97 265 LYS A C 1
ATOM 1962 O O . LYS A 1 262 ? 34.040 20.277 29.878 1.00 34.77 265 LYS A O 1
ATOM 1968 N N . ASP A 1 263 ? 33.322 19.786 31.949 1.00 32.95 266 ASP A N 1
ATOM 1969 C CA . ASP A 1 263 ? 33.140 18.366 31.678 1.00 33.43 266 ASP A CA 1
ATOM 1970 C C . ASP A 1 263 ? 31.867 18.121 30.871 1.00 34.05 266 ASP A C 1
ATOM 1971 O O . ASP A 1 263 ? 30.805 18.648 31.200 1.00 35.16 266 ASP A O 1
ATOM 1976 N N . ASN A 1 264 ? 31.970 17.332 29.805 1.00 34.86 267 ASN A N 1
ATOM 1977 C CA . ASN A 1 264 ? 30.797 17.043 28.989 1.00 36.31 267 ASN A CA 1
ATOM 1978 C C . ASN A 1 264 ? 30.501 15.546 28.867 1.00 36.15 267 ASN A C 1
ATOM 1979 O O . ASN A 1 264 ? 29.886 15.105 27.896 1.00 36.58 267 ASN A O 1
ATOM 1984 N N . SER A 1 265 ? 30.937 14.768 29.854 1.00 33.64 268 SER A N 1
ATOM 1985 C CA . SER A 1 265 ? 30.680 13.330 29.850 1.00 33.60 268 SER A CA 1
ATOM 1986 C C . SER A 1 265 ? 29.228 13.122 30.280 1.00 32.08 268 SER A C 1
ATOM 1987 O O . SER A 1 265 ? 28.633 14.004 30.896 1.00 30.58 268 SER A O 1
ATOM 1990 N N . LYS A 1 266 ? 28.656 11.967 29.956 1.00 32.07 269 LYS A N 1
ATOM 1991 C CA . LYS A 1 266 ? 27.266 11.694 30.312 1.00 31.85 269 LYS A CA 1
ATOM 1992 C C . LYS A 1 266 ? 27.148 11.281 31.773 1.00 31.57 269 LYS A C 1
ATOM 1993 O O . LYS A 1 266 ? 27.948 10.490 32.275 1.00 32.10 269 LYS A O 1
ATOM 1999 N N . LEU A 1 267 ? 26.140 11.817 32.451 1.00 29.56 270 LEU A N 1
ATOM 2000 C CA . LEU A 1 267 ? 25.933 11.522 33.863 1.00 28.15 270 LEU A CA 1
ATOM 2001 C C . LEU A 1 267 ? 24.607 10.820 34.139 1.00 25.92 270 LEU A C 1
ATOM 2002 O O . LEU A 1 267 ? 23.581 11.161 33.559 1.00 23.68 270 LEU A O 1
ATOM 2007 N N . ALA A 1 268 ? 24.635 9.836 35.030 1.00 24.64 271 ALA A N 1
ATOM 2008 C CA . ALA A 1 268 ? 23.423 9.113 35.394 1.00 25.93 271 ALA A CA 1
ATOM 2009 C C . ALA A 1 268 ? 23.218 9.220 36.902 1.00 25.78 271 ALA A C 1
ATOM 2010 O O . ALA A 1 268 ? 24.171 9.120 37.676 1.00 25.77 271 ALA A O 1
ATOM 2012 N N . PRO A 1 269 ? 21.970 9.438 37.341 1.00 24.62 272 PRO A N 1
ATOM 2013 C CA . PRO A 1 269 ? 21.735 9.543 38.783 1.00 24.02 272 PRO A CA 1
ATOM 2014 C C . PRO A 1 269 ? 22.062 8.207 39.447 1.00 24.91 272 PRO A C 1
ATOM 2015 O O . PRO A 1 269 ? 21.817 7.145 38.871 1.00 23.75 272 PRO A O 1
ATOM 2019 N N . ALA A 1 270 ? 22.621 8.264 40.650 1.00 24.00 273 ALA A N 1
ATOM 2020 C CA . ALA A 1 270 ? 22.983 7.054 41.378 1.00 24.15 273 ALA A CA 1
ATOM 2021 C C . ALA A 1 270 ? 22.101 6.855 42.607 1.00 23.29 273 ALA A C 1
ATOM 2022 O O . ALA A 1 270 ? 22.028 5.755 43.156 1.00 25.00 273 ALA A O 1
ATOM 2024 N N . LEU A 1 271 ? 21.434 7.924 43.032 1.00 21.44 274 LEU A N 1
ATOM 2025 C CA . LEU A 1 271 ? 20.562 7.877 44.202 1.00 21.34 274 LEU A CA 1
ATOM 2026 C C . LEU A 1 271 ? 19.141 8.302 43.850 1.00 22.79 274 LEU A C 1
ATOM 2027 O O . LEU A 1 271 ? 18.942 9.242 43.078 1.00 23.10 274 LEU A O 1
ATOM 2032 N N . SER A 1 272 ? 18.156 7.613 44.420 1.00 22.47 275 SER A N 1
ATOM 2033 C CA . SER A 1 272 ? 16.758 7.953 44.179 1.00 24.17 275 SER A CA 1
ATOM 2034 C C . SER A 1 272 ? 15.889 7.463 45.332 1.00 25.14 275 SER A C 1
ATOM 2035 O O . SER A 1 272 ? 16.194 6.452 45.971 1.00 23.34 275 SER A O 1
ATOM 2038 N N . VAL A 1 273 ? 14.805 8.188 45.590 1.00 26.41 276 VAL A N 1
ATOM 2039 C CA . VAL A 1 273 ? 13.887 7.830 46.661 1.00 28.67 276 VAL A CA 1
ATOM 2040 C C . VAL A 1 273 ? 13.308 6.443 46.426 1.00 30.05 276 VAL A C 1
ATOM 2041 O O . VAL A 1 273 ? 13.157 5.657 47.361 1.00 31.32 276 VAL A O 1
ATOM 2045 N N . LYS A 1 274 ? 12.996 6.146 45.170 1.00 30.29 277 LYS A N 1
ATOM 2046 C CA . LYS A 1 274 ? 12.424 4.858 44.805 1.00 32.27 277 LYS A CA 1
ATOM 2047 C C . LYS A 1 274 ? 13.362 3.706 45.151 1.00 31.55 277 LYS A C 1
ATOM 2048 O O . LYS A 1 274 ? 12.964 2.754 45.820 1.00 30.99 277 LYS A O 1
ATOM 2054 N N . ALA A 1 275 ? 14.608 3.799 44.697 1.00 30.23 278 ALA A N 1
ATOM 2055 C CA . ALA A 1 275 ? 15.602 2.762 44.955 1.00 29.61 278 ALA A CA 1
ATOM 2056 C C . ALA A 1 275 ? 15.885 2.594 46.446 1.00 29.72 278 ALA A C 1
ATOM 2057 O O . ALA A 1 275 ? 16.142 1.484 46.923 1.00 28.27 278 ALA A O 1
ATOM 2059 N N . ALA A 1 276 ? 15.839 3.701 47.178 1.00 28.44 279 ALA A N 1
ATOM 2060 C CA . ALA A 1 276 ? 16.097 3.681 48.613 1.00 28.25 279 ALA A CA 1
ATOM 2061 C C . ALA A 1 276 ? 15.141 2.756 49.368 1.00 28.23 279 ALA A C 1
ATOM 2062 O O . ALA A 1 276 ? 15.483 2.233 50.428 1.00 28.89 279 ALA A O 1
ATOM 2064 N N . GLN A 1 277 ? 13.949 2.548 48.818 1.00 29.68 280 GLN A N 1
ATOM 2065 C CA . GLN A 1 277 ? 12.949 1.703 49.465 1.00 31.10 280 GLN A CA 1
ATOM 2066 C C . GLN A 1 277 ? 13.371 0.246 49.647 1.00 31.46 280 GLN A C 1
ATOM 2067 O O . GLN A 1 277 ? 12.882 -0.436 50.549 1.00 31.73 280 GLN A O 1
ATOM 2073 N N . THR A 1 278 ? 14.277 -0.230 48.799 1.00 32.06 281 THR A N 1
ATOM 2074 C CA . THR A 1 278 ? 14.742 -1.610 48.893 1.00 33.68 281 THR A CA 1
ATOM 2075 C C . THR A 1 278 ? 16.148 -1.728 49.473 1.00 33.82 281 THR A C 1
ATOM 2076 O O . THR A 1 278 ? 16.739 -2.811 49.465 1.00 33.68 281 THR A O 1
ATOM 2080 N N . SER A 1 279 ? 16.685 -0.619 49.974 1.00 32.29 282 SER A N 1
ATOM 2081 C CA . SER A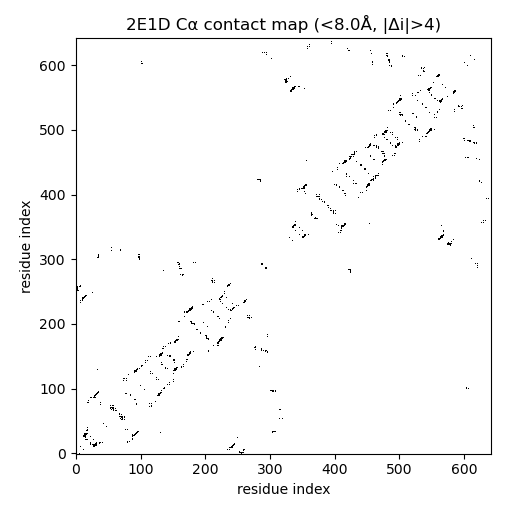 1 279 ? 18.021 -0.633 50.557 1.00 33.48 282 SER A CA 1
ATOM 2082 C C . SER A 1 279 ? 18.026 -1.480 51.825 1.00 34.64 282 SER A C 1
ATOM 2083 O O . SER A 1 279 ? 17.002 -1.622 52.490 1.00 34.90 282 SER A O 1
ATOM 2086 N N . ASP A 1 280 ? 19.188 -2.037 52.149 1.00 38.24 283 ASP A N 1
ATOM 2087 C CA . ASP A 1 280 ? 19.350 -2.906 53.312 1.00 41.13 283 ASP A CA 1
ATOM 2088 C C . ASP A 1 280 ? 19.626 -2.159 54.611 1.00 42.26 283 ASP A C 1
ATOM 2089 O O . ASP A 1 280 ? 20.708 -1.594 54.794 1.00 42.90 283 ASP A O 1
ATOM 2094 N N . SER A 1 281 ? 18.649 -2.173 55.516 1.00 41.38 284 SER A N 1
ATOM 2095 C CA . SER A 1 281 ? 18.789 -1.501 56.805 1.00 41.55 284 SER A CA 1
ATOM 2096 C C . SER A 1 281 ? 17.530 -1.609 57.656 1.00 41.66 284 SER A C 1
ATOM 2097 O O . SER A 1 281 ? 16.425 -1.797 57.144 1.00 40.45 284 SER A O 1
ATOM 2100 N N . GLU A 1 282 ? 17.708 -1.485 58.965 1.00 40.65 285 GLU A N 1
ATOM 2101 C CA . GLU A 1 282 ? 16.591 -1.538 59.893 1.00 41.46 285 GLU A CA 1
ATOM 2102 C C . GLU A 1 282 ? 16.515 -0.175 60.571 1.00 39.03 285 GLU A C 1
ATOM 2103 O O . GLU A 1 282 ? 17.539 0.473 60.781 1.00 37.65 285 GLU A O 1
ATOM 2109 N N . LYS A 1 283 ? 15.307 0.267 60.900 1.00 36.79 286 LYS A N 1
ATOM 2110 C CA . LYS A 1 283 ? 15.148 1.556 61.551 1.00 35.90 286 LYS A CA 1
ATOM 2111 C C . LYS A 1 283 ? 15.560 1.431 63.011 1.00 35.21 286 LYS A C 1
ATOM 2112 O O . LYS A 1 283 ? 15.177 0.483 63.695 1.00 35.50 286 LYS A O 1
ATOM 2118 N N . ILE A 1 284 ? 16.355 2.383 63.484 1.00 32.76 287 ILE A N 1
ATOM 2119 C CA . ILE A 1 284 ? 16.803 2.357 64.866 1.00 28.85 287 ILE A CA 1
ATOM 2120 C C . ILE A 1 284 ? 16.575 3.693 65.554 1.00 26.19 287 ILE A C 1
ATOM 2121 O O . ILE A 1 284 ? 16.375 4.721 64.903 1.00 24.27 287 ILE A O 1
ATOM 2126 N N . HIS A 1 285 ? 16.593 3.658 66.880 1.00 23.41 288 HIS A N 1
ATOM 2127 C CA . HIS A 1 285 ? 16.421 4.851 67.691 1.00 22.74 288 HIS A CA 1
ATOM 2128 C C . HIS A 1 285 ? 17.644 4.970 68.584 1.00 21.44 288 HIS A C 1
ATOM 2129 O O . HIS A 1 285 ? 18.155 3.969 69.089 1.00 20.06 288 HIS A O 1
ATOM 2136 N N . LEU A 1 286 ? 18.115 6.192 68.785 1.00 19.55 289 LEU A N 1
ATOM 2137 C CA . LEU A 1 286 ? 19.288 6.393 69.615 1.00 19.03 289 LEU A CA 1
ATOM 2138 C C . LEU A 1 286 ? 19.078 7.420 70.708 1.00 18.31 289 LEU A C 1
ATOM 2139 O O . LEU A 1 286 ? 18.746 8.570 70.422 1.00 17.76 289 LEU A O 1
ATOM 2144 N N . ASP A 1 287 ? 19.244 7.000 71.960 1.00 17.39 290 ASP A N 1
ATOM 2145 C CA . ASP A 1 287 ? 19.162 7.948 73.057 1.00 18.45 290 ASP A CA 1
ATOM 2146 C C . ASP A 1 287 ? 20.619 8.403 73.136 1.00 17.87 290 ASP A C 1
ATOM 2147 O O . ASP A 1 287 ? 21.438 7.927 72.351 1.00 16.58 290 ASP A O 1
ATOM 2152 N N . GLU A 1 288 ? 20.959 9.307 74.048 1.00 18.07 291 GLU A N 1
ATOM 2153 C CA . GLU A 1 288 ? 22.335 9.794 74.120 1.00 16.70 291 GLU A CA 1
ATOM 2154 C C . GLU A 1 288 ? 23.422 8.723 74.245 1.00 17.15 291 GLU A C 1
ATOM 2155 O O . GLU A 1 288 ? 24.383 8.712 73.472 1.00 15.94 291 GLU A O 1
ATOM 2161 N N . LYS A 1 289 ? 23.281 7.825 75.214 1.00 16.43 292 LYS A N 1
ATOM 2162 C CA . LYS A 1 289 ? 24.296 6.801 75.408 1.00 17.24 292 LYS A CA 1
ATOM 2163 C C . LYS A 1 289 ? 24.436 5.852 74.224 1.00 17.12 292 LYS A C 1
ATOM 2164 O O . LYS A 1 289 ? 25.544 5.436 73.900 1.00 17.16 292 LYS A O 1
ATOM 2170 N N . ALA A 1 290 ? 23.325 5.516 73.576 1.00 16.02 293 ALA A N 1
ATOM 2171 C CA . ALA A 1 290 ? 23.372 4.624 72.420 1.00 17.57 293 ALA A CA 1
ATOM 2172 C C . ALA A 1 290 ? 24.087 5.339 71.274 1.00 16.08 293 ALA A C 1
ATOM 2173 O O . ALA A 1 290 ? 24.839 4.723 70.521 1.00 16.05 293 ALA A O 1
ATOM 2175 N N . PHE A 1 291 ? 23.847 6.640 71.147 1.00 14.79 294 PHE A N 1
ATOM 2176 C CA . PHE A 1 291 ? 24.492 7.431 70.105 1.00 14.19 294 PHE A CA 1
ATOM 2177 C C . PHE A 1 291 ? 26.002 7.456 70.327 1.00 14.32 294 PHE A C 1
ATOM 2178 O O . PHE A 1 291 ? 26.778 7.164 69.418 1.00 15.00 294 PHE A O 1
ATOM 2186 N N . ARG A 1 292 ? 26.414 7.822 71.538 1.00 15.22 295 ARG A N 1
ATOM 2187 C CA . ARG A 1 292 ? 27.833 7.894 71.859 1.00 14.22 295 ARG A CA 1
ATOM 2188 C C . ARG A 1 292 ? 28.543 6.573 71.582 1.00 15.37 295 ARG A C 1
ATOM 2189 O O . ARG A 1 292 ? 29.681 6.565 71.107 1.00 14.16 295 ARG A O 1
ATOM 2197 N N . TRP A 1 293 ? 27.875 5.456 71.857 1.00 15.68 296 TRP A N 1
ATOM 2198 C CA . TRP A 1 293 ? 28.481 4.157 71.590 1.00 16.73 296 TRP A CA 1
ATOM 2199 C C . TRP A 1 293 ? 28.614 3.878 70.092 1.00 16.73 296 TRP A C 1
ATOM 2200 O O . TRP A 1 293 ? 29.700 3.551 69.606 1.00 18.13 296 TRP A O 1
ATOM 2211 N N . LEU A 1 294 ? 27.511 4.000 69.360 1.00 15.91 297 LEU A N 1
ATOM 2212 C CA . LEU A 1 294 ? 27.527 3.725 67.925 1.00 15.82 297 LEU A CA 1
ATOM 2213 C C . LEU A 1 294 ? 28.480 4.643 67.154 1.00 15.69 297 LEU A C 1
ATOM 2214 O O . LEU A 1 294 ? 29.076 4.232 66.155 1.00 15.41 297 LEU A O 1
ATOM 2219 N N . HIS A 1 295 ? 28.610 5.886 67.614 1.00 14.16 298 HIS A N 1
ATOM 2220 C CA . HIS A 1 295 ? 29.505 6.849 66.981 1.00 13.23 298 HIS A CA 1
ATOM 2221 C C . HIS A 1 295 ? 30.951 6.405 67.213 1.00 13.88 298 HIS A C 1
ATOM 2222 O O . HIS A 1 295 ? 31.781 6.434 66.296 1.00 12.18 298 HIS A O 1
ATOM 2229 N N . ASN A 1 296 ? 31.242 5.977 68.440 1.00 12.74 299 ASN A N 1
ATOM 2230 C CA . ASN A 1 296 ? 32.588 5.543 68.786 1.00 14.14 299 ASN A CA 1
ATOM 2231 C C . ASN A 1 296 ? 33.042 4.319 68.004 1.00 14.43 299 ASN A C 1
ATOM 2232 O O . ASN A 1 296 ? 34.241 4.083 67.855 1.00 14.79 299 ASN A O 1
ATOM 2237 N N . GLU A 1 297 ? 32.082 3.539 67.520 1.00 13.86 300 GLU A N 1
ATOM 2238 C CA . GLU A 1 297 ? 32.375 2.340 66.744 1.00 14.24 300 GLU A CA 1
ATOM 2239 C C . GLU A 1 297 ? 32.945 2.698 65.377 1.00 15.28 300 GLU A C 1
ATOM 2240 O O . GLU A 1 297 ? 33.488 1.849 64.675 1.00 17.02 300 GLU A O 1
ATOM 2246 N N . ASP A 1 298 ? 32.814 3.966 65.006 1.00 15.43 301 ASP A N 1
ATOM 2247 C CA . ASP A 1 298 ? 33.304 4.458 63.719 1.00 14.26 301 ASP A CA 1
ATOM 2248 C C . ASP A 1 298 ? 34.571 5.279 63.965 1.00 13.78 301 ASP A C 1
ATOM 2249 O O . ASP A 1 298 ? 34.491 6.480 64.212 1.00 15.18 301 ASP A O 1
ATOM 2254 N N . GLN A 1 299 ? 35.735 4.637 63.899 1.00 13.76 302 GLN A N 1
ATOM 2255 C CA . GLN A 1 299 ? 36.996 5.335 64.142 1.00 14.50 302 GLN A CA 1
ATOM 2256 C C . GLN A 1 299 ? 37.186 6.588 63.289 1.00 15.07 302 GLN A C 1
ATOM 2257 O O . GLN A 1 299 ? 37.536 7.647 63.805 1.00 14.66 302 GLN A O 1
ATOM 2263 N N . MET A 1 300 ? 36.961 6.467 61.987 1.00 13.73 303 MET A N 1
ATOM 2264 C CA . MET A 1 300 ? 37.119 7.609 61.094 1.00 14.32 303 MET A CA 1
ATOM 2265 C C . MET A 1 300 ? 36.268 8.792 61.556 1.00 14.00 303 MET A C 1
ATOM 2266 O O . MET A 1 300 ? 36.753 9.922 61.634 1.00 12.69 303 MET A O 1
ATOM 2271 N N . ALA A 1 301 ? 35.004 8.523 61.872 1.00 13.69 304 ALA A N 1
ATOM 2272 C CA . ALA A 1 301 ? 34.079 9.564 62.313 1.00 13.85 304 ALA A CA 1
ATOM 2273 C C . ALA A 1 301 ? 34.515 10.240 63.614 1.00 14.29 304 ALA A C 1
ATOM 2274 O O . ALA A 1 301 ? 34.473 11.469 63.723 1.00 14.10 304 ALA A O 1
ATOM 2276 N N . VAL A 1 302 ? 34.918 9.4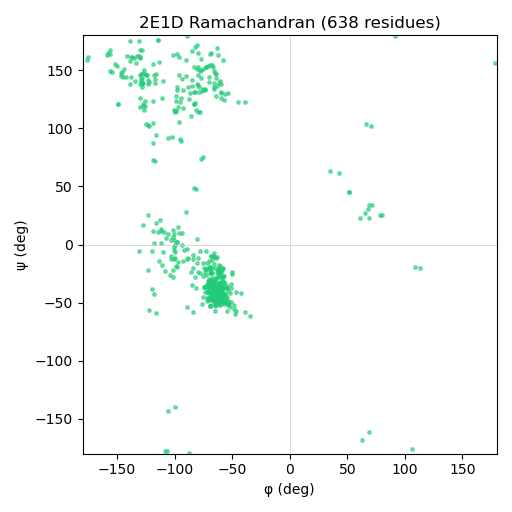42 64.600 1.00 13.54 305 VAL A N 1
ATOM 2277 C CA . VAL A 1 302 ? 35.364 9.992 65.879 1.00 14.11 305 VAL A CA 1
ATOM 2278 C C . VAL A 1 302 ? 36.509 10.965 65.643 1.00 14.70 305 VAL A C 1
ATOM 2279 O O . VAL A 1 302 ? 36.504 12.095 66.136 1.00 12.64 305 VAL A O 1
ATOM 2283 N N . GLU A 1 303 ? 37.489 10.514 64.872 1.00 14.94 306 GLU A N 1
ATOM 2284 C CA . GLU A 1 303 ? 38.652 11.327 64.586 1.00 15.66 306 GLU A CA 1
ATOM 2285 C C . GLU A 1 303 ? 38.370 12.558 63.720 1.00 14.43 306 GLU A C 1
ATOM 2286 O O . GLU A 1 303 ? 38.879 13.635 64.017 1.00 14.00 306 GLU A O 1
ATOM 2292 N N . LYS A 1 304 ? 37.544 12.426 62.682 1.00 15.11 307 LYS A N 1
ATOM 2293 C CA . LYS A 1 304 ? 37.254 13.575 61.819 1.00 16.18 307 LYS A CA 1
ATOM 2294 C C . LYS A 1 304 ? 36.352 14.621 62.468 1.00 15.23 307 LYS A C 1
ATOM 2295 O O . LYS A 1 304 ? 36.533 15.822 62.244 1.00 15.80 307 LYS A O 1
ATOM 2301 N N . LEU A 1 305 ? 35.378 14.181 63.260 1.00 13.31 308 LEU A N 1
ATOM 2302 C CA . LEU A 1 305 ? 34.507 15.138 63.933 1.00 14.23 308 LEU A CA 1
ATOM 2303 C C . LEU A 1 305 ? 35.360 15.953 64.899 1.00 14.58 308 LEU A C 1
ATOM 2304 O O . LEU A 1 305 ? 35.289 17.186 64.921 1.00 14.41 308 LEU A O 1
ATOM 2309 N N . SER A 1 306 ? 36.174 15.246 65.681 1.00 13.76 309 SER A N 1
ATOM 2310 C CA . SER A 1 306 ? 37.053 15.861 66.669 1.00 14.62 309 SER A CA 1
ATOM 2311 C C . SER A 1 306 ? 38.042 16.842 66.040 1.00 16.56 309 SER A C 1
ATOM 2312 O O . SER A 1 306 ? 38.222 17.959 66.536 1.00 13.89 309 SER A O 1
ATOM 2315 N N . ASP A 1 307 ? 38.682 16.430 64.949 1.00 16.75 310 ASP A N 1
ATOM 2316 C CA . ASP A 1 307 ? 39.654 17.296 64.293 1.00 15.96 310 ASP A CA 1
ATOM 2317 C C . ASP A 1 307 ? 38.973 18.473 63.606 1.00 15.78 310 ASP A C 1
ATOM 2318 O O . ASP A 1 307 ? 39.482 19.593 63.632 1.00 15.69 310 ASP A O 1
ATOM 2323 N N . GLY A 1 308 ? 37.822 18.211 62.990 1.00 15.25 311 GLY A N 1
ATOM 2324 C CA . GLY A 1 308 ? 37.087 19.264 62.310 1.00 15.17 311 GLY A CA 1
ATOM 2325 C C . GLY A 1 308 ? 36.741 20.385 63.271 1.00 16.84 311 GLY A C 1
ATOM 2326 O O . GLY A 1 308 ? 36.763 21.562 62.905 1.00 15.84 311 GLY A O 1
ATOM 2327 N N . ILE A 1 309 ? 36.418 20.017 64.509 1.00 16.26 312 ILE A N 1
ATOM 2328 C CA . ILE A 1 309 ? 36.084 20.994 65.534 1.00 17.80 312 ILE A CA 1
ATOM 2329 C C . ILE A 1 309 ? 37.319 21.822 65.881 1.00 17.38 312 ILE A C 1
ATOM 2330 O O . ILE A 1 309 ? 37.257 23.051 65.938 1.00 17.73 312 ILE A O 1
ATOM 2335 N N . ARG A 1 310 ? 38.445 21.154 66.102 1.00 17.89 313 ARG A N 1
ATOM 2336 C CA . ARG A 1 310 ? 39.672 21.873 66.426 1.00 18.84 313 ARG A CA 1
ATOM 2337 C C . ARG A 1 310 ? 40.047 22.820 65.288 1.00 19.17 313 ARG A C 1
ATOM 2338 O O . ARG A 1 310 ? 40.430 23.966 65.524 1.00 19.04 313 ARG A O 1
ATOM 2346 N N . LYS A 1 311 ? 39.924 22.346 64.052 1.00 18.65 314 LYS A N 1
ATOM 2347 C CA . LYS A 1 311 ? 40.266 23.170 62.899 1.00 20.59 314 LYS A CA 1
ATOM 2348 C C . LYS A 1 311 ? 39.424 24.439 62.787 1.00 20.37 314 LYS A C 1
ATOM 2349 O O . LYS A 1 311 ? 39.970 25.525 62.577 1.00 19.63 314 LYS A O 1
ATOM 2355 N N . PHE A 1 312 ? 38.104 24.313 62.922 1.00 19.43 315 PHE A N 1
ATOM 2356 C CA . PHE A 1 312 ? 37.235 25.486 62.833 1.00 19.59 315 PHE A CA 1
ATOM 2357 C C . PHE A 1 312 ? 37.441 26.436 64.015 1.00 19.61 315 PHE A C 1
ATOM 2358 O O . PHE A 1 312 ? 37.236 27.645 63.890 1.00 17.35 315 PHE A O 1
ATOM 2366 N N . ALA A 1 313 ? 37.838 25.890 65.159 1.00 19.32 316 ALA A N 1
ATOM 2367 C CA . ALA A 1 313 ? 38.084 26.718 66.334 1.00 20.87 316 ALA A CA 1
ATOM 2368 C C . ALA A 1 313 ? 39.332 27.541 66.048 1.00 21.19 316 ALA A C 1
ATOM 2369 O O . ALA A 1 313 ? 39.408 28.718 66.394 1.00 19.29 316 ALA A O 1
ATOM 2371 N N . ALA A 1 314 ? 40.306 26.903 65.404 1.00 20.90 317 ALA A N 1
ATOM 2372 C CA . ALA A 1 314 ? 41.552 27.560 65.048 1.00 22.30 317 ALA A CA 1
ATOM 2373 C C . ALA A 1 314 ? 41.277 28.704 64.073 1.00 22.68 317 ALA A C 1
ATOM 2374 O O . ALA A 1 314 ? 41.945 29.734 64.118 1.00 21.98 317 ALA A O 1
ATOM 2376 N N . ASP A 1 315 ? 40.293 28.524 63.194 1.00 24.42 318 ASP A N 1
ATOM 2377 C CA . ASP A 1 315 ? 39.946 29.564 62.224 1.00 25.17 318 ASP A CA 1
ATOM 2378 C C . ASP A 1 315 ? 39.248 30.738 62.894 1.00 25.01 318 ASP A C 1
ATOM 2379 O O . ASP A 1 315 ? 39.410 31.887 62.479 1.00 27.17 318 ASP A O 1
ATOM 2384 N N . ALA A 1 316 ? 38.457 30.450 63.922 1.00 23.49 319 ALA A N 1
ATOM 2385 C CA . ALA A 1 316 ? 37.752 31.501 64.638 1.00 23.79 319 ALA A CA 1
ATOM 2386 C C . ALA A 1 316 ? 38.778 32.332 65.400 1.00 24.92 319 ALA A C 1
ATOM 2387 O O . ALA A 1 316 ? 38.703 33.564 65.427 1.00 22.94 319 ALA A O 1
ATOM 2389 N N . ILE A 1 317 ? 39.741 31.644 66.009 1.00 24.66 320 ILE A N 1
ATOM 2390 C CA . ILE A 1 317 ? 40.798 32.293 66.775 1.00 26.35 320 ILE A CA 1
ATOM 2391 C C . ILE A 1 317 ? 41.671 33.164 65.877 1.00 27.33 320 ILE A C 1
ATOM 2392 O O . ILE A 1 317 ? 42.066 34.265 66.261 1.00 27.20 320 ILE A O 1
ATOM 2397 N N . LYS A 1 318 ? 41.973 32.668 64.682 1.00 26.77 321 LYS A N 1
ATOM 2398 C CA . LYS A 1 318 ? 42.803 33.417 63.749 1.00 28.62 321 LYS A CA 1
ATOM 2399 C C . LYS A 1 318 ? 42.068 34.649 63.231 1.00 28.15 321 LYS A C 1
ATOM 2400 O O . LYS A 1 318 ? 42.678 35.694 63.006 1.00 26.93 321 LYS A O 1
ATOM 2406 N N . LEU A 1 319 ? 40.754 34.530 63.058 1.00 28.37 322 LEU A N 1
ATOM 2407 C CA . LEU A 1 319 ? 39.947 35.649 62.582 1.00 28.17 322 LEU A CA 1
ATOM 2408 C C . LEU A 1 319 ? 39.803 36.700 63.678 1.00 28.61 322 LEU A C 1
ATOM 2409 O O . LEU A 1 319 ? 39.765 37.901 63.400 1.00 26.89 322 LEU A O 1
ATOM 2414 N N . GLU A 1 320 ? 39.717 36.251 64.924 1.00 29.31 323 GLU A N 1
ATOM 2415 C CA . GLU A 1 320 ? 39.590 37.181 66.035 1.00 31.23 323 GLU A CA 1
ATOM 2416 C C . GLU A 1 320 ? 40.886 37.967 66.166 1.00 32.22 323 GLU A C 1
ATOM 2417 O O . GLU A 1 320 ? 40.867 39.171 66.407 1.00 30.45 323 GLU A O 1
ATOM 2423 N N . ARG A 1 321 ? 42.009 37.277 65.997 1.00 33.37 324 ARG A N 1
ATOM 2424 C CA . ARG A 1 321 ? 43.316 37.912 66.082 1.00 36.63 324 ARG A CA 1
ATOM 2425 C C . ARG A 1 321 ? 43.423 39.003 65.023 1.00 37.44 324 ARG A C 1
ATOM 2426 O O . ARG A 1 321 ? 43.848 40.118 65.313 1.00 36.28 324 ARG A O 1
ATOM 2434 N N . MET A 1 322 ? 43.033 38.670 63.797 1.00 37.61 325 MET A N 1
ATOM 2435 C CA . MET A 1 322 ? 43.079 39.616 62.688 1.00 38.72 325 MET A CA 1
ATOM 2436 C C . MET A 1 322 ? 42.283 40.877 63.016 1.00 39.08 325 MET A C 1
ATOM 2437 O O . MET A 1 322 ? 42.725 41.993 62.734 1.00 38.32 325 MET A O 1
ATOM 2442 N N . LEU A 1 323 ? 41.109 40.691 63.611 1.00 37.82 326 LEU A N 1
ATOM 2443 C CA . LEU A 1 323 ? 40.248 41.810 63.972 1.00 38.39 326 LEU A CA 1
ATOM 2444 C C . LEU A 1 323 ? 40.804 42.650 65.124 1.00 38.55 326 LEU A C 1
ATOM 2445 O O . LEU A 1 323 ? 40.832 43.877 65.040 1.00 37.21 326 LEU A O 1
ATOM 2450 N N . THR A 1 324 ? 41.243 41.996 66.196 1.00 38.64 327 THR A N 1
ATOM 2451 C CA . THR A 1 324 ? 41.782 42.720 67.342 1.00 39.81 327 THR A CA 1
ATOM 2452 C C . THR A 1 324 ? 42.963 43.590 66.921 1.00 40.28 327 THR A C 1
ATOM 2453 O O . THR A 1 324 ? 43.143 44.696 67.428 1.00 39.37 327 THR A O 1
ATOM 2457 N N . GLU A 1 325 ? 43.764 43.084 65.990 1.00 40.83 328 GLU A N 1
ATOM 2458 C CA . GLU A 1 325 ? 44.926 43.819 65.510 1.00 43.72 328 GLU A CA 1
ATOM 2459 C C . GLU A 1 325 ? 44.525 45.058 64.719 1.00 43.51 328 GLU A C 1
ATOM 2460 O O . GLU A 1 325 ? 45.291 46.014 64.627 1.00 43.79 328 GLU A O 1
ATOM 2466 N N . ARG A 1 326 ? 43.322 45.040 64.154 1.00 43.72 329 ARG A N 1
ATOM 2467 C CA . ARG A 1 326 ? 42.834 46.168 63.366 1.00 44.35 329 ARG A CA 1
ATOM 2468 C C . ARG A 1 326 ? 41.874 47.063 64.140 1.00 43.84 329 ARG A C 1
ATOM 2469 O O . ARG A 1 326 ? 41.558 48.170 63.705 1.00 43.67 329 ARG A O 1
ATOM 2477 N N . MET A 1 327 ? 41.416 46.587 65.291 1.00 43.63 330 MET A N 1
ATOM 2478 C CA . MET A 1 327 ? 40.481 47.353 66.103 1.00 43.96 330 MET A CA 1
ATOM 2479 C C . MET A 1 327 ? 41.132 48.054 67.292 1.00 44.63 330 MET A C 1
ATOM 2480 O O . MET A 1 327 ? 40.653 49.095 67.742 1.00 44.20 330 MET A O 1
ATOM 2485 N N . PHE A 1 328 ? 42.221 47.485 67.797 1.00 45.75 331 PHE A N 1
ATOM 2486 C CA . PHE A 1 328 ? 42.906 48.059 68.950 1.00 47.55 331 PHE A CA 1
ATOM 2487 C C . PHE A 1 328 ? 44.415 48.128 68.755 1.00 49.14 331 PHE A C 1
ATOM 2488 O O . PHE A 1 328 ? 44.984 47.371 67.969 1.00 49.08 331 PHE A O 1
ATOM 2496 N N . SER A 1 329 ? 45.058 49.040 69.481 1.00 51.69 332 SER A N 1
ATOM 2497 C CA . SER A 1 329 ? 46.504 49.221 69.395 1.00 53.89 332 SER A CA 1
ATOM 2498 C C . SER A 1 329 ? 47.258 47.977 69.859 1.00 54.92 332 SER A C 1
ATOM 2499 O O . SER A 1 329 ? 47.962 48.058 70.887 1.00 55.68 332 SER A O 1
ATOM 2502 N N . MET B 1 8 ? 73.909 -4.934 96.707 1.00 38.30 11 MET B N 1
ATOM 2503 C CA . MET B 1 8 ? 73.616 -4.625 95.276 1.00 37.78 11 MET B CA 1
ATOM 2504 C C . MET B 1 8 ? 72.191 -5.051 94.909 1.00 36.18 11 MET B C 1
ATOM 2505 O O . MET B 1 8 ? 71.928 -6.226 94.651 1.00 35.66 11 MET B O 1
ATOM 2510 N N . GLU B 1 9 ? 71.276 -4.083 94.893 1.00 34.64 12 GLU B N 1
ATOM 2511 C CA . GLU B 1 9 ? 69.875 -4.345 94.572 1.00 33.33 12 GLU B CA 1
ATOM 2512 C C . GLU B 1 9 ? 69.529 -4.080 93.114 1.00 30.31 12 GLU B C 1
ATOM 2513 O O . GLU B 1 9 ? 70.060 -3.155 92.496 1.00 28.48 12 GLU B O 1
ATOM 2519 N N . SER B 1 10 ? 68.619 -4.889 92.578 1.00 25.74 13 SER B N 1
ATOM 2520 C CA . SER B 1 10 ? 68.175 -4.750 91.193 1.00 24.08 13 SER B CA 1
ATOM 2521 C C . SER B 1 10 ? 67.370 -3.462 91.044 1.00 21.72 13 SER B C 1
ATOM 2522 O O . SER B 1 10 ? 66.936 -2.877 92.036 1.00 21.75 13 SER B O 1
ATOM 2525 N N . ALA B 1 11 ? 67.165 -3.028 89.805 1.00 21.94 14 ALA B N 1
ATOM 2526 C CA . ALA B 1 11 ? 66.397 -1.817 89.547 1.00 21.24 14 ALA B CA 1
ATOM 2527 C C . ALA B 1 11 ? 64.977 -1.988 90.090 1.00 21.79 14 ALA B C 1
ATOM 2528 O O . ALA B 1 11 ? 64.356 -1.028 90.546 1.00 21.31 14 ALA B O 1
ATOM 2530 N N . LEU B 1 12 ? 64.469 -3.218 90.046 1.00 21.13 15 LEU B N 1
ATOM 2531 C CA . LEU B 1 12 ? 63.127 -3.498 90.550 1.00 21.27 15 LEU B CA 1
ATOM 2532 C C . LEU B 1 12 ? 63.057 -3.273 92.062 1.00 21.67 15 LEU B C 1
ATOM 2533 O O . LEU B 1 12 ? 62.112 -2.660 92.573 1.00 18.83 15 LEU B O 1
ATOM 2538 N N . ASP B 1 13 ? 64.060 -3.769 92.780 1.00 22.22 16 ASP B N 1
ATOM 2539 C CA . ASP B 1 13 ? 64.097 -3.601 94.228 1.00 21.99 16 ASP B CA 1
ATOM 2540 C C . ASP B 1 13 ? 64.281 -2.138 94.617 1.00 20.96 16 ASP B C 1
ATOM 2541 O O . ASP B 1 13 ? 63.713 -1.675 95.606 1.00 19.73 16 ASP B O 1
ATOM 2546 N N . GLN B 1 14 ? 65.071 -1.409 93.836 1.00 20.82 17 GLN B N 1
ATOM 2547 C CA . GLN B 1 14 ? 65.294 0.007 94.113 1.00 19.77 17 GLN B CA 1
ATOM 2548 C C . GLN B 1 14 ? 64.014 0.794 93.858 1.00 19.55 17 GLN B C 1
ATOM 2549 O O . GLN B 1 14 ? 63.619 1.643 94.659 1.00 19.33 17 GLN B O 1
ATOM 2555 N N . LEU B 1 15 ? 63.371 0.506 92.729 1.00 19.94 18 LEU B N 1
ATOM 2556 C CA . LEU B 1 15 ? 62.131 1.176 92.353 1.00 19.24 18 LEU B CA 1
ATOM 2557 C C . LEU B 1 15 ? 61.114 1.112 93.490 1.00 18.27 18 LEU B C 1
ATOM 2558 O O . LEU B 1 15 ? 60.439 2.099 93.787 1.00 18.47 18 LEU B O 1
ATOM 2563 N N . LYS B 1 16 ? 61.022 -0.049 94.131 1.00 17.94 19 LYS B N 1
ATOM 2564 C CA . LYS B 1 16 ? 60.089 -0.260 95.235 1.00 18.57 19 LYS B CA 1
ATOM 2565 C C . LYS B 1 16 ? 60.331 0.668 96.427 1.00 19.94 19 LYS B C 1
ATOM 2566 O O . LYS B 1 16 ? 59.449 0.848 97.268 1.00 16.91 19 LYS B O 1
ATOM 2572 N N . GLN B 1 17 ? 61.521 1.253 96.503 1.00 20.55 20 GLN B N 1
ATOM 2573 C CA . GLN B 1 17 ? 61.837 2.163 97.601 1.00 22.82 20 GLN B CA 1
ATOM 2574 C C . GLN B 1 17 ? 61.138 3.498 97.385 1.00 22.32 20 GLN B C 1
ATOM 2575 O O . GLN B 1 17 ? 60.842 4.210 98.344 1.00 20.80 20 GLN B O 1
ATOM 2581 N N . PHE B 1 18 ? 60.870 3.828 96.124 1.00 20.51 21 PHE B N 1
ATOM 2582 C CA . PHE B 1 18 ? 60.247 5.108 95.782 1.00 21.15 21 PHE B CA 1
ATOM 2583 C C . PHE B 1 18 ? 58.847 4.995 95.197 1.00 20.55 21 PHE B C 1
ATOM 2584 O O . PHE B 1 18 ? 58.124 5.991 95.109 1.00 18.28 21 PHE B O 1
ATOM 2592 N N . THR B 1 19 ? 58.471 3.786 94.797 1.00 20.83 22 THR B N 1
ATOM 2593 C CA . THR B 1 19 ? 57.180 3.555 94.167 1.00 20.30 22 THR B CA 1
ATOM 2594 C C . THR B 1 19 ? 56.630 2.176 94.522 1.00 21.00 22 THR B C 1
ATOM 2595 O O . THR B 1 19 ? 57.398 1.222 94.675 1.00 19.89 22 THR B O 1
ATOM 2599 N N . THR B 1 20 ? 55.310 2.070 94.666 1.00 20.38 23 THR B N 1
ATOM 2600 C CA . THR B 1 20 ? 54.696 0.777 94.970 1.00 19.81 23 THR B CA 1
ATOM 2601 C C . THR B 1 20 ? 54.545 0.034 93.647 1.00 19.08 23 THR B C 1
ATOM 2602 O O . THR B 1 20 ? 53.898 0.522 92.721 1.00 18.60 23 THR B O 1
ATOM 2606 N N . VAL B 1 21 ? 55.145 -1.148 93.562 1.00 19.30 24 VAL B N 1
ATOM 2607 C CA . VAL B 1 21 ? 55.096 -1.932 92.338 1.00 18.33 24 VAL B CA 1
ATOM 2608 C C . VAL B 1 21 ? 53.845 -2.795 92.217 1.00 18.34 24 VAL B C 1
ATOM 2609 O O . VAL B 1 21 ? 53.414 -3.437 93.177 1.00 17.81 24 VAL B O 1
ATOM 2613 N N . VAL B 1 22 ? 53.271 -2.788 91.017 1.00 17.50 25 VAL B N 1
ATOM 2614 C CA . VAL B 1 22 ? 52.058 -3.535 90.701 1.00 17.04 25 VAL B CA 1
ATOM 2615 C C . VAL B 1 22 ? 52.322 -4.381 89.463 1.00 17.43 25 VAL B C 1
ATOM 2616 O O . VAL B 1 22 ? 52.958 -3.915 88.520 1.00 16.72 25 VAL B O 1
ATOM 2620 N N . ALA B 1 23 ? 51.842 -5.621 89.464 1.00 17.74 26 ALA B N 1
ATOM 2621 C CA . ALA B 1 23 ? 52.039 -6.510 88.320 1.00 18.09 26 ALA B CA 1
ATOM 2622 C C . ALA B 1 23 ? 50.832 -6.433 87.391 1.00 18.03 26 ALA B C 1
ATOM 2623 O O . ALA B 1 23 ? 49.694 -6.632 87.814 1.00 18.45 26 ALA B O 1
ATOM 2625 N N . ASP B 1 24 ? 51.088 -6.145 86.121 1.00 17.73 27 ASP B N 1
ATOM 2626 C CA . ASP B 1 24 ? 50.023 -6.024 85.134 1.00 18.65 27 ASP B CA 1
ATOM 2627 C C . ASP B 1 24 ? 49.846 -7.354 84.401 1.00 18.09 27 ASP B C 1
ATOM 2628 O O . ASP B 1 24 ? 50.495 -7.590 83.384 1.00 18.56 27 ASP B O 1
ATOM 2633 N N . THR B 1 25 ? 48.973 -8.220 84.908 1.00 18.08 28 THR B N 1
ATOM 2634 C CA . THR B 1 25 ? 48.774 -9.516 84.261 1.00 18.65 28 THR B CA 1
ATOM 2635 C C . THR B 1 25 ? 47.680 -10.388 84.870 1.00 18.62 28 THR B C 1
ATOM 2636 O O . THR B 1 25 ? 47.294 -10.213 86.025 1.00 18.76 28 THR B O 1
ATOM 2640 N N . GLY B 1 26 ? 47.189 -11.328 84.068 1.00 18.59 29 GLY B N 1
ATOM 2641 C CA . GLY B 1 26 ? 46.176 -12.259 84.528 1.00 19.44 29 GLY B CA 1
ATOM 2642 C C . GLY B 1 26 ? 46.851 -13.595 84.795 1.00 20.50 29 GLY B C 1
ATOM 2643 O O . GLY B 1 26 ? 46.267 -14.494 85.398 1.00 20.91 29 GLY B O 1
ATOM 2644 N N . ASP B 1 27 ? 48.096 -13.711 84.333 1.00 22.61 30 ASP B N 1
ATOM 2645 C CA . ASP B 1 27 ? 48.923 -14.915 84.497 1.00 23.57 30 ASP B CA 1
ATOM 2646 C C . ASP B 1 27 ? 49.438 -14.906 85.938 1.00 25.14 30 ASP B C 1
ATOM 2647 O O . ASP B 1 27 ? 50.618 -14.640 86.178 1.00 24.93 30 ASP B O 1
ATOM 2652 N N . PHE B 1 28 ? 48.556 -15.207 86.892 1.00 25.73 31 PHE B N 1
ATOM 2653 C CA . PHE B 1 28 ? 48.927 -15.164 88.303 1.00 26.46 31 PHE B CA 1
ATOM 2654 C C . PHE B 1 28 ? 50.073 -16.048 88.783 1.00 27.89 31 PHE B C 1
ATOM 2655 O O . PHE B 1 28 ? 50.668 -15.762 89.821 1.00 27.92 31 PHE B O 1
ATOM 2663 N N . ASN B 1 29 ? 50.393 -17.105 88.042 1.00 28.35 32 ASN B N 1
ATOM 2664 C CA . ASN B 1 29 ? 51.492 -17.993 88.426 1.00 28.15 32 ASN B CA 1
ATOM 2665 C C . ASN B 1 29 ? 52.842 -17.293 88.272 1.00 27.71 32 ASN B C 1
ATOM 2666 O O . ASN B 1 29 ? 53.836 -17.708 88.862 1.00 28.06 32 ASN B O 1
ATOM 2671 N N . ALA B 1 30 ? 52.871 -16.226 87.481 1.00 27.65 33 ALA B N 1
ATOM 2672 C CA . ALA B 1 30 ? 54.109 -15.489 87.237 1.00 26.43 33 ALA B CA 1
ATOM 2673 C C . ALA B 1 30 ? 54.265 -14.239 88.101 1.00 24.95 33 ALA B C 1
ATOM 2674 O O . ALA B 1 30 ? 55.250 -13.511 87.971 1.00 24.59 33 ALA B O 1
ATOM 2676 N N . ILE B 1 31 ? 53.303 -14.001 88.985 1.00 25.21 34 ILE B N 1
ATOM 2677 C CA . ILE B 1 31 ? 53.316 -12.818 89.841 1.00 25.55 34 ILE B CA 1
ATOM 2678 C C . ILE B 1 31 ? 54.274 -12.848 91.031 1.00 26.41 34 ILE B C 1
ATOM 2679 O O . ILE B 1 31 ? 55.055 -11.916 91.228 1.00 24.93 34 ILE B O 1
ATOM 2684 N N . ASP B 1 32 ? 54.218 -13.917 91.820 1.00 27.04 35 ASP B N 1
ATOM 2685 C CA . ASP B 1 32 ? 55.055 -14.021 93.011 1.00 26.71 35 ASP B CA 1
ATOM 2686 C C . ASP B 1 32 ? 56.543 -13.757 92.817 1.00 26.12 35 ASP B C 1
ATOM 2687 O O . ASP B 1 32 ? 57.193 -13.230 93.715 1.00 26.40 35 ASP B O 1
ATOM 2692 N N . GLU B 1 33 ? 57.090 -14.123 91.663 1.00 26.85 36 GLU B N 1
ATOM 2693 C CA . GLU B 1 33 ? 58.514 -13.905 91.419 1.00 27.50 36 GLU B CA 1
ATOM 2694 C C . GLU B 1 33 ? 58.922 -12.440 91.563 1.00 26.87 36 GLU B C 1
ATOM 2695 O O . GLU B 1 33 ? 60.068 -12.145 91.896 1.00 25.09 36 GLU B O 1
ATOM 2701 N N . TYR B 1 34 ? 57.983 -11.527 91.326 1.00 26.17 37 TYR B N 1
ATOM 2702 C CA . TYR B 1 34 ? 58.274 -10.097 91.406 1.00 24.56 37 TYR B CA 1
ATOM 2703 C C . TYR B 1 34 ? 57.769 -9.425 92.678 1.00 24.30 37 TYR B C 1
ATOM 2704 O O . TYR B 1 34 ? 57.898 -8.208 92.836 1.00 23.81 37 TYR B O 1
ATOM 2713 N N . LYS B 1 35 ? 57.202 -10.223 93.580 1.00 23.93 38 LYS B N 1
ATOM 2714 C CA . LYS B 1 35 ? 56.680 -9.729 94.854 1.00 24.27 38 LYS B CA 1
ATOM 2715 C C . LYS B 1 35 ? 56.060 -8.330 94.784 1.00 25.01 38 LYS B C 1
ATOM 2716 O O . LYS B 1 35 ? 56.545 -7.393 95.425 1.00 24.40 38 LYS B O 1
ATOM 2722 N N . PRO B 1 36 ? 54.977 -8.169 94.005 1.00 24.11 39 PRO B N 1
ATOM 2723 C CA . PRO B 1 36 ? 54.323 -6.861 93.888 1.00 22.77 39 PRO B CA 1
ATOM 2724 C C . PRO B 1 36 ? 53.317 -6.628 95.015 1.00 21.09 39 PRO B C 1
ATOM 2725 O O . PRO B 1 36 ? 52.959 -7.555 95.739 1.00 24.40 39 PRO B O 1
ATOM 2729 N N . GLN B 1 37 ? 52.869 -5.389 95.169 1.00 20.01 40 GLN B N 1
ATOM 2730 C CA . GLN B 1 37 ? 51.883 -5.063 96.195 1.00 21.53 40 GLN B CA 1
ATOM 2731 C C . GLN B 1 37 ? 50.491 -5.365 95.633 1.00 20.82 40 GLN B C 1
ATOM 2732 O O . GLN B 1 37 ? 49.741 -6.162 96.199 1.00 20.57 40 GLN B O 1
ATOM 2738 N N . ASP B 1 38 ? 50.158 -4.722 94.515 1.00 20.91 41 ASP B N 1
ATOM 2739 C CA . ASP B 1 38 ? 48.868 -4.926 93.857 1.00 20.53 41 ASP B CA 1
ATOM 2740 C C . ASP B 1 38 ? 49.091 -5.584 92.501 1.00 20.36 41 ASP B C 1
ATOM 2741 O O . ASP B 1 38 ? 50.227 -5.790 92.073 1.00 21.04 41 ASP B O 1
ATOM 2746 N N . ALA B 1 39 ? 47.993 -5.905 91.829 1.00 19.39 42 ALA B N 1
ATOM 2747 C CA . ALA B 1 39 ? 48.051 -6.493 90.500 1.00 18.54 42 ALA B CA 1
ATOM 2748 C C . ALA B 1 39 ? 46.881 -5.929 89.704 1.00 18.96 42 ALA B C 1
ATOM 2749 O O . ALA B 1 39 ? 45.849 -5.564 90.278 1.00 18.77 42 ALA B O 1
ATOM 2751 N N . THR B 1 40 ? 47.044 -5.841 88.387 1.00 17.34 43 THR B N 1
ATOM 2752 C CA . THR B 1 40 ? 45.982 -5.324 87.536 1.00 17.48 43 THR B CA 1
ATOM 2753 C C . THR B 1 40 ? 45.675 -6.266 86.377 1.00 17.27 43 THR B C 1
ATOM 2754 O O . THR B 1 40 ? 46.568 -6.911 85.833 1.00 17.62 43 THR B O 1
ATOM 2758 N N . THR B 1 41 ? 44.400 -6.353 86.019 1.00 18.36 44 THR B N 1
ATOM 2759 C CA . THR B 1 41 ? 43.976 -7.164 84.890 1.00 17.05 44 THR B CA 1
ATOM 2760 C C . THR B 1 41 ? 43.124 -6.238 84.027 1.00 18.43 44 THR B C 1
ATOM 2761 O O . THR B 1 41 ? 42.766 -5.134 84.449 1.00 17.36 44 THR B O 1
ATOM 2765 N N . ASN B 1 42 ? 42.832 -6.673 82.809 1.00 18.51 45 ASN B N 1
ATOM 2766 C CA . ASN B 1 42 ? 41.987 -5.908 81.904 1.00 20.18 45 ASN B CA 1
ATOM 2767 C C . ASN B 1 42 ? 41.405 -6.922 80.925 1.00 19.02 45 ASN B C 1
ATOM 2768 O O . ASN B 1 42 ? 41.860 -8.061 80.878 1.00 18.98 45 ASN B O 1
ATOM 2773 N N . PRO B 1 43 ? 40.390 -6.532 80.141 1.00 19.93 46 PRO B N 1
ATOM 2774 C CA . PRO B 1 43 ? 39.762 -7.452 79.181 1.00 18.18 46 PRO B CA 1
ATOM 2775 C C . PRO B 1 43 ? 40.728 -8.252 78.317 1.00 18.85 46 PRO B C 1
ATOM 2776 O O . PRO B 1 43 ? 40.515 -9.442 78.071 1.00 17.72 46 PRO B O 1
ATOM 2780 N N . SER B 1 44 ? 41.786 -7.595 77.854 1.00 16.02 47 SER B N 1
ATOM 2781 C CA . SER B 1 44 ? 42.775 -8.247 77.008 1.00 17.26 47 SER B CA 1
ATOM 2782 C C . SER B 1 44 ? 43.617 -9.267 77.776 1.00 19.40 47 SER B C 1
ATOM 2783 O O . SER B 1 44 ? 43.891 -10.361 77.274 1.00 17.61 47 SER B O 1
ATOM 2786 N N . LEU B 1 45 ? 44.027 -8.918 78.993 1.00 18.60 48 LEU B N 1
ATOM 2787 C CA . LEU B 1 45 ? 44.836 -9.832 79.796 1.00 20.26 48 LEU B CA 1
ATOM 2788 C C . LEU B 1 45 ? 44.042 -11.065 80.224 1.00 20.08 48 LEU B C 1
ATOM 2789 O O . LEU B 1 45 ? 44.589 -12.168 80.289 1.00 21.14 48 LEU B O 1
ATOM 2794 N N . ILE B 1 46 ? 42.757 -10.884 80.517 1.00 18.57 49 ILE B N 1
ATOM 2795 C CA . ILE B 1 46 ? 41.928 -12.014 80.917 1.00 20.50 49 ILE B CA 1
ATOM 2796 C C . ILE B 1 46 ? 41.711 -12.920 79.708 1.00 21.17 49 ILE B C 1
ATOM 2797 O O . ILE B 1 46 ? 41.753 -14.142 79.826 1.00 21.35 49 ILE B O 1
ATOM 2802 N N . LEU B 1 47 ? 41.481 -12.315 78.545 1.00 21.20 50 LEU B N 1
ATOM 2803 C CA . LEU B 1 47 ? 41.285 -13.086 77.325 1.00 20.35 50 LEU B CA 1
ATOM 2804 C C . LEU B 1 47 ? 42.522 -13.929 77.038 1.00 20.89 50 LEU B C 1
ATOM 2805 O O . LEU B 1 47 ? 42.413 -15.107 76.699 1.00 20.93 50 LEU B O 1
ATOM 2810 N N . ALA B 1 48 ? 43.701 -13.328 77.175 1.00 20.68 51 ALA B N 1
ATOM 2811 C CA . ALA B 1 48 ? 44.939 -14.055 76.920 1.00 19.83 51 ALA B CA 1
ATOM 2812 C C . ALA B 1 48 ? 45.163 -15.179 77.932 1.00 21.17 51 ALA B C 1
ATOM 2813 O O . ALA B 1 48 ? 45.608 -16.268 77.569 1.00 21.01 51 ALA B O 1
ATOM 2815 N N . ALA B 1 49 ? 44.858 -14.913 79.200 1.00 21.34 52 ALA B N 1
ATOM 2816 C CA . ALA B 1 49 ? 45.046 -15.913 80.246 1.00 22.98 52 ALA B CA 1
ATOM 2817 C C . ALA B 1 49 ? 44.058 -17.062 80.122 1.00 22.72 52 ALA B C 1
ATOM 2818 O O . ALA B 1 49 ? 44.405 -18.217 80.372 1.00 23.38 52 ALA B O 1
ATOM 2820 N N . ALA B 1 50 ? 42.829 -16.741 79.736 1.00 22.08 53 ALA B N 1
ATOM 2821 C CA . ALA B 1 50 ? 41.796 -17.756 79.586 1.00 23.37 53 ALA B CA 1
ATOM 2822 C C . ALA B 1 50 ? 42.123 -18.721 78.455 1.00 25.55 53 ALA B C 1
ATOM 2823 O O . ALA B 1 50 ? 41.463 -19.752 78.296 1.00 24.92 53 ALA B O 1
ATOM 2825 N N . GLN B 1 51 ? 43.144 -18.389 77.670 1.00 26.67 54 GLN B N 1
ATOM 2826 C CA . GLN B 1 51 ? 43.552 -19.235 76.556 1.00 28.20 54 GLN B CA 1
ATOM 2827 C C . GLN B 1 51 ? 44.773 -20.083 76.893 1.00 28.68 54 GLN B C 1
ATOM 2828 O O . GLN B 1 51 ? 45.223 -20.885 76.077 1.00 28.10 54 GLN B O 1
ATOM 2834 N N . MET B 1 52 ? 45.307 -19.905 78.096 1.00 29.38 55 MET B N 1
ATOM 2835 C CA . MET B 1 52 ? 46.470 -20.674 78.521 1.00 31.06 55 MET B CA 1
ATOM 2836 C C . MET B 1 52 ? 46.025 -21.985 79.170 1.00 30.64 55 MET B C 1
ATOM 2837 O O . MET B 1 52 ? 45.089 -22.009 79.968 1.00 30.41 55 MET B O 1
ATOM 2842 N N . PRO B 1 53 ? 46.688 -23.099 78.824 1.00 32.36 56 PRO B N 1
ATOM 2843 C CA . PRO B 1 53 ? 46.346 -24.412 79.385 1.00 31.57 56 PRO B CA 1
ATOM 2844 C C . PRO B 1 53 ? 46.357 -24.427 80.912 1.00 30.60 56 PRO B C 1
ATOM 2845 O O . PRO B 1 53 ? 45.525 -25.074 81.548 1.00 30.21 56 PRO B O 1
ATOM 2849 N N . ALA B 1 54 ? 47.302 -23.696 81.489 1.00 29.73 57 ALA B N 1
ATOM 2850 C CA . ALA B 1 54 ? 47.455 -23.626 82.936 1.00 29.58 57 ALA B CA 1
ATOM 2851 C C . ALA B 1 54 ? 46.230 -23.104 83.681 1.00 27.69 57 ALA B C 1
ATOM 2852 O O . ALA B 1 54 ? 46.064 -23.373 84.869 1.00 28.47 57 ALA B O 1
ATOM 2854 N N . TYR B 1 55 ? 45.366 -22.368 82.992 1.00 27.11 58 TYR B N 1
ATOM 2855 C CA . TYR B 1 55 ? 44.196 -21.801 83.650 1.00 24.28 58 TYR B CA 1
ATOM 2856 C C . TYR B 1 55 ? 42.852 -22.314 83.145 1.00 24.27 58 TYR B C 1
ATOM 2857 O O . TYR B 1 55 ? 41.819 -21.692 83.387 1.00 21.32 58 TYR B O 1
ATOM 2866 N N . GLN B 1 56 ? 42.855 -23.454 82.462 1.00 24.01 59 GLN B N 1
ATOM 2867 C CA . GLN B 1 56 ? 41.606 -23.999 81.948 1.00 25.13 59 GLN B CA 1
ATOM 2868 C C . GLN B 1 56 ? 40.587 -24.354 83.024 1.00 24.06 59 GLN B C 1
ATOM 2869 O O . GLN B 1 56 ? 39.383 -24.325 82.765 1.00 25.32 59 GLN B O 1
ATOM 2875 N N . GLU B 1 57 ? 41.048 -24.682 84.229 1.00 22.64 60 GLU B N 1
ATOM 2876 C CA . GLU B 1 57 ? 40.112 -25.025 85.297 1.00 22.13 60 GLU B CA 1
ATOM 2877 C C . GLU B 1 57 ? 39.254 -23.817 85.673 1.00 21.58 60 GLU B C 1
ATOM 2878 O O . GLU B 1 57 ? 38.105 -23.970 86.085 1.00 20.65 60 GLU B O 1
ATOM 2884 N N . LEU B 1 58 ? 39.813 -22.616 85.545 1.00 20.86 61 LEU B N 1
ATOM 2885 C CA . LEU B 1 58 ? 39.050 -21.413 85.853 1.00 20.61 61 LEU B CA 1
ATOM 2886 C C . LEU B 1 58 ? 37.967 -21.233 84.797 1.00 20.24 61 LEU B C 1
ATOM 2887 O O . LEU B 1 58 ? 36.813 -20.946 85.119 1.00 22.42 61 LEU B O 1
ATOM 2892 N N . VAL B 1 59 ? 38.344 -21.403 83.534 1.00 19.88 62 VAL B N 1
ATOM 2893 C CA . VAL B 1 59 ? 37.392 -21.269 82.438 1.00 20.32 62 VAL B CA 1
ATOM 2894 C C . VAL B 1 59 ? 36.257 -22.270 82.641 1.00 21.82 62 VAL B C 1
ATOM 2895 O O . VAL B 1 59 ? 35.081 -21.934 82.486 1.00 21.60 62 VAL B O 1
ATOM 2899 N N . GLU B 1 60 ? 36.618 -23.499 83.008 1.00 23.52 63 GLU B N 1
ATOM 2900 C CA . GLU B 1 60 ? 35.629 -24.546 83.240 1.00 24.73 63 GLU B CA 1
ATOM 2901 C C . GLU B 1 60 ? 34.697 -24.197 84.390 1.00 23.29 63 GLU B C 1
ATOM 2902 O O . GLU B 1 60 ? 33.497 -24.443 84.314 1.00 24.25 63 GLU B O 1
ATOM 2908 N N . GLU B 1 61 ? 35.244 -23.625 85.459 1.00 22.30 64 GLU B N 1
ATOM 2909 C CA . GLU B 1 61 ? 34.424 -23.257 86.606 1.00 21.51 64 GLU B CA 1
ATOM 2910 C C . GLU B 1 61 ? 33.483 -22.106 86.237 1.00 22.03 64 GLU B C 1
ATOM 2911 O O . GLU B 1 61 ? 32.342 -22.050 86.696 1.00 19.60 64 GLU B O 1
ATOM 2917 N N . ALA B 1 62 ? 33.970 -21.184 85.415 1.00 22.02 65 ALA B N 1
ATOM 2918 C CA . ALA B 1 62 ? 33.151 -20.056 84.989 1.00 22.39 65 ALA B CA 1
ATOM 2919 C C . ALA B 1 62 ? 31.984 -20.594 84.163 1.00 22.95 65 ALA B C 1
ATOM 2920 O O . ALA B 1 62 ? 30.830 -20.212 84.365 1.00 24.48 65 ALA B O 1
ATOM 2922 N N . ILE B 1 63 ? 32.295 -21.493 83.238 1.00 22.95 66 ILE B N 1
ATOM 2923 C CA . ILE B 1 63 ? 31.282 -22.101 82.387 1.00 23.84 66 ILE B CA 1
ATOM 2924 C C . ILE B 1 63 ? 30.220 -22.839 83.213 1.00 25.03 66 ILE B C 1
ATOM 2925 O O . ILE B 1 63 ? 29.017 -22.674 82.981 1.00 23.07 66 ILE B O 1
ATOM 2930 N N . ALA B 1 64 ? 30.664 -23.635 84.185 1.00 25.04 67 ALA B N 1
ATOM 2931 C CA . ALA B 1 64 ? 29.745 -24.390 85.040 1.00 25.66 67 ALA B CA 1
ATOM 2932 C C . ALA B 1 64 ? 28.851 -23.461 85.860 1.00 26.30 67 ALA B C 1
ATOM 2933 O O . ALA B 1 64 ? 27.682 -23.768 86.116 1.00 24.48 67 ALA B O 1
ATOM 2935 N N . TYR B 1 65 ? 29.414 -22.330 86.277 1.00 24.80 68 TYR B N 1
ATOM 2936 C CA . TYR B 1 65 ? 28.680 -21.351 87.071 1.00 24.59 68 TYR B CA 1
ATOM 2937 C C . TYR B 1 65 ? 27.538 -20.762 86.250 1.00 24.79 68 TYR B C 1
ATOM 2938 O O . TYR B 1 65 ? 26.413 -20.623 86.735 1.00 24.43 68 TYR B O 1
ATOM 2947 N N . GLY B 1 66 ? 27.841 -20.407 85.006 1.00 24.56 69 GLY B N 1
ATOM 2948 C CA . GLY B 1 66 ? 26.830 -19.840 84.136 1.00 25.22 69 GLY B CA 1
ATOM 2949 C C . GLY B 1 66 ? 25.755 -20.852 83.790 1.00 25.79 69 GLY B C 1
ATOM 2950 O O . GLY B 1 66 ? 24.568 -20.531 83.805 1.00 24.71 69 GLY B O 1
ATOM 2951 N N . LYS B 1 67 ? 26.169 -22.079 83.484 1.00 25.55 70 LYS B N 1
ATOM 2952 C CA . LYS B 1 67 ? 25.220 -23.127 83.128 1.00 27.82 70 LYS B CA 1
ATOM 2953 C C . LYS B 1 67 ? 24.304 -23.463 84.297 1.00 29.29 70 LYS B C 1
ATOM 2954 O O . LYS B 1 67 ? 23.092 -23.597 84.125 1.00 31.31 70 LYS B O 1
ATOM 2960 N N . LYS B 1 68 ? 24.884 -23.581 85.487 1.00 30.98 71 LYS B N 1
ATOM 2961 C CA . LYS B 1 68 ? 24.120 -23.903 86.685 1.00 32.83 71 LYS B CA 1
ATOM 2962 C C . LYS B 1 68 ? 22.998 -22.900 86.946 1.00 32.88 71 LYS B C 1
ATOM 2963 O O . LYS B 1 68 ? 21.886 -23.288 87.301 1.00 33.29 71 LYS B O 1
ATOM 2969 N N . LEU B 1 69 ? 23.286 -21.614 86.769 1.00 31.71 72 LEU B N 1
ATOM 2970 C CA . LEU B 1 69 ? 22.283 -20.578 86.988 1.00 30.64 72 LEU B CA 1
ATOM 2971 C C . LEU B 1 69 ? 21.247 -20.571 85.862 1.00 30.79 72 LEU B C 1
ATOM 2972 O O . LEU B 1 69 ? 20.121 -20.108 86.043 1.00 30.49 72 LEU B O 1
ATOM 2977 N N . GLY B 1 70 ? 21.642 -21.083 84.700 1.00 30.44 73 GLY B N 1
ATOM 2978 C CA . GLY B 1 70 ? 20.738 -21.167 83.565 1.00 29.91 73 GLY B CA 1
ATOM 2979 C C . GLY B 1 70 ? 20.195 -19.871 82.993 1.00 29.25 73 GLY B C 1
ATOM 2980 O O . GLY B 1 70 ? 20.655 -18.777 83.326 1.00 28.46 73 GLY B O 1
ATOM 2981 N N . GLY B 1 71 ? 19.195 -20.010 82.126 1.00 26.25 74 GLY B N 1
ATOM 2982 C CA . GLY B 1 71 ? 18.583 -18.860 81.485 1.00 25.16 74 GLY B CA 1
ATOM 2983 C C . GLY B 1 71 ? 19.023 -18.770 80.035 1.00 23.63 74 GLY B C 1
ATOM 2984 O O . GLY B 1 71 ? 19.736 -19.652 79.553 1.00 22.81 74 GLY B O 1
ATOM 2985 N N . PRO B 1 72 ? 18.615 -17.720 79.305 1.00 23.81 75 PRO B N 1
ATOM 2986 C CA . PRO B 1 72 ? 19.013 -17.579 77.900 1.00 23.00 75 PRO B CA 1
ATOM 2987 C C . PRO B 1 72 ? 20.528 -17.417 77.778 1.00 23.63 75 PRO B C 1
ATOM 2988 O O . PRO B 1 72 ? 21.211 -17.209 78.780 1.00 22.64 75 PRO B O 1
ATOM 2992 N N . GLN B 1 73 ? 21.059 -17.507 76.561 1.00 22.69 76 GLN B N 1
ATOM 2993 C CA . GLN B 1 73 ? 22.503 -17.379 76.376 1.00 24.35 76 GLN B CA 1
ATOM 2994 C C . GLN B 1 73 ? 23.079 -16.095 76.967 1.00 25.39 76 GLN B C 1
ATOM 2995 O O . GLN B 1 73 ? 24.114 -16.127 77.631 1.00 23.40 76 GLN B O 1
ATOM 3001 N N . GLU B 1 74 ? 22.410 -14.971 76.727 1.00 25.59 77 GLU B N 1
ATOM 3002 C CA . GLU B 1 74 ? 22.872 -13.683 77.241 1.00 26.02 77 GLU B CA 1
ATOM 3003 C C . GLU B 1 74 ? 23.158 -13.758 78.738 1.00 25.91 77 GLU B C 1
ATOM 3004 O O . GLU B 1 74 ? 24.221 -13.342 79.205 1.00 25.55 77 GLU B O 1
ATOM 3010 N N . GLU B 1 75 ? 22.200 -14.291 79.486 1.00 24.58 78 GLU B N 1
ATOM 3011 C CA . GLU B 1 75 ? 22.340 -14.409 80.930 1.00 25.87 78 GLU B CA 1
ATOM 3012 C C . GLU B 1 75 ? 23.485 -15.338 81.322 1.00 24.30 78 GLU B C 1
ATOM 3013 O O . GLU B 1 75 ? 24.314 -14.993 82.164 1.00 22.68 78 GLU B O 1
ATOM 3019 N N . GLN B 1 76 ? 23.528 -16.515 80.709 1.00 21.92 79 GLN B N 1
ATOM 3020 C CA . GLN B 1 76 ? 24.567 -17.484 81.018 1.00 21.88 79 GLN B CA 1
ATOM 3021 C C . GLN B 1 76 ? 25.961 -16.967 80.686 1.00 20.96 79 GLN B C 1
ATOM 3022 O O . GLN B 1 76 ? 26.905 -17.205 81.436 1.00 21.03 79 GLN B O 1
ATOM 3028 N N . ILE B 1 77 ? 26.088 -16.257 79.570 1.00 20.36 80 ILE B N 1
ATOM 3029 C CA . ILE B 1 77 ? 27.377 -15.708 79.168 1.00 20.84 80 ILE B CA 1
ATOM 3030 C C . ILE B 1 77 ? 27.830 -14.606 80.127 1.00 19.84 80 ILE B C 1
ATOM 3031 O O . ILE B 1 77 ? 28.999 -14.545 80.497 1.00 20.95 80 ILE B O 1
ATOM 3036 N N . LYS B 1 78 ? 26.903 -13.743 80.530 1.00 21.33 81 LYS B N 1
ATOM 3037 C CA . LYS B 1 78 ? 27.234 -12.657 81.448 1.00 21.54 81 LYS B CA 1
ATOM 3038 C C . LYS B 1 78 ? 27.727 -13.234 82.772 1.00 21.42 81 LYS B C 1
ATOM 3039 O O . LYS B 1 78 ? 28.704 -12.750 83.339 1.00 21.54 81 LYS B O 1
ATOM 3045 N N . ASN B 1 79 ? 27.051 -14.274 83.255 1.00 20.22 82 ASN B N 1
ATOM 3046 C CA . ASN B 1 79 ? 27.439 -14.926 84.502 1.00 21.61 82 ASN B CA 1
ATOM 3047 C C . ASN B 1 79 ? 28.811 -15.585 84.382 1.00 21.28 82 ASN B C 1
ATOM 3048 O O . ASN B 1 79 ? 29.643 -15.456 85.274 1.00 20.95 82 ASN B O 1
ATOM 3053 N N . ALA B 1 80 ? 29.049 -16.285 83.277 1.00 20.66 83 ALA B N 1
ATOM 3054 C CA . ALA B 1 80 ? 30.326 -16.964 83.075 1.00 20.27 83 ALA B CA 1
ATOM 3055 C C . ALA B 1 80 ? 31.501 -16.008 82.890 1.00 20.58 83 ALA B C 1
ATOM 3056 O O . ALA B 1 80 ? 32.557 -16.201 83.491 1.00 19.21 83 ALA B O 1
ATOM 3058 N N . ILE B 1 81 ? 31.330 -14.978 82.066 1.00 21.32 84 ILE B N 1
ATOM 3059 C CA . ILE B 1 81 ? 32.437 -14.053 81.844 1.00 21.53 84 ILE B CA 1
ATOM 3060 C C . ILE B 1 81 ? 32.743 -13.208 83.082 1.00 20.53 84 ILE B C 1
ATOM 3061 O O . ILE B 1 81 ? 33.905 -12.901 83.355 1.00 19.71 84 ILE B O 1
ATOM 3066 N N . ASP B 1 82 ? 31.717 -12.831 83.837 1.00 20.03 85 ASP B N 1
ATOM 3067 C CA . ASP B 1 82 ? 31.959 -12.062 85.051 1.00 20.78 85 ASP B CA 1
ATOM 3068 C C . ASP B 1 82 ? 32.585 -12.992 86.090 1.00 21.60 85 ASP B C 1
ATOM 3069 O O . ASP B 1 82 ? 33.508 -12.608 86.806 1.00 21.56 85 ASP B O 1
ATOM 3074 N N . LYS B 1 83 ? 32.084 -14.222 86.162 1.00 21.35 86 LYS B N 1
ATOM 3075 C CA . LYS B 1 83 ? 32.618 -15.194 87.107 1.00 21.31 86 LYS B CA 1
ATOM 3076 C C . LYS B 1 83 ? 34.083 -15.459 86.786 1.00 20.63 86 LYS B C 1
ATOM 3077 O O . LYS B 1 83 ? 34.912 -15.589 87.686 1.00 21.75 86 LYS B O 1
ATOM 3083 N N . LEU B 1 84 ? 34.399 -15.537 85.497 1.00 19.63 87 LEU B N 1
ATOM 3084 C CA . LEU B 1 84 ? 35.770 -15.782 85.069 1.00 19.27 87 LEU B CA 1
ATOM 3085 C C . LEU B 1 84 ? 36.683 -14.646 85.526 1.00 19.36 87 LEU B C 1
ATOM 3086 O O . LEU B 1 84 ? 37.766 -14.889 86.058 1.00 17.87 87 LEU B O 1
ATOM 3091 N N . PHE B 1 85 ? 36.244 -13.405 85.319 1.00 18.90 88 PHE B N 1
ATOM 3092 C CA . PHE B 1 85 ? 37.031 -12.246 85.736 1.00 18.82 88 PHE B CA 1
ATOM 3093 C C . PHE B 1 85 ? 37.299 -12.306 87.242 1.00 19.06 88 PHE B C 1
ATOM 3094 O O . PHE B 1 85 ? 38.410 -12.013 87.694 1.00 19.35 88 PHE B O 1
ATOM 3102 N N . VAL B 1 86 ? 36.279 -12.693 88.005 1.00 17.98 89 VAL B N 1
ATOM 3103 C CA . VAL B 1 86 ? 36.387 -12.802 89.462 1.00 19.99 89 VAL B CA 1
ATOM 3104 C C . VAL B 1 86 ? 37.300 -13.954 89.907 1.00 19.10 89 VAL B C 1
ATOM 3105 O O . VAL B 1 86 ? 38.048 -13.818 90.879 1.00 20.05 89 VAL B O 1
ATOM 3109 N N . LEU B 1 87 ? 37.234 -15.081 89.202 1.00 17.79 90 LEU B N 1
ATOM 3110 C CA . LEU B 1 87 ? 38.066 -16.237 89.533 1.00 19.61 90 LEU B CA 1
ATOM 3111 C C . LEU B 1 87 ? 39.545 -15.892 89.387 1.00 19.71 90 LEU B C 1
ATOM 3112 O O . LEU B 1 87 ? 40.360 -16.270 90.227 1.00 21.18 90 LEU B O 1
ATOM 3117 N N . PHE B 1 88 ? 39.899 -15.184 88.318 1.00 18.49 91 PHE B N 1
ATOM 3118 C CA . PHE B 1 88 ? 41.288 -14.781 88.123 1.00 20.59 91 PHE B CA 1
ATOM 3119 C C . PHE B 1 88 ? 41.655 -13.797 89.236 1.00 19.60 91 PHE B C 1
ATOM 3120 O O . PHE B 1 88 ? 42.738 -13.873 89.820 1.00 20.29 91 PHE B O 1
ATOM 3128 N N . GLY B 1 89 ? 40.736 -12.883 89.532 1.00 21.90 92 GLY B N 1
ATOM 3129 C CA . GLY B 1 89 ? 40.972 -11.909 90.585 1.00 20.66 92 GLY B CA 1
ATOM 3130 C C . GLY B 1 89 ? 41.248 -12.579 91.922 1.00 20.40 92 GLY B C 1
ATOM 3131 O O . GLY B 1 89 ? 42.185 -12.210 92.628 1.00 20.35 92 GLY B O 1
ATOM 3132 N N . ALA B 1 90 ? 40.433 -13.570 92.271 1.00 21.41 93 ALA B N 1
ATOM 3133 C CA . ALA B 1 90 ? 40.601 -14.290 93.531 1.00 21.99 93 ALA B CA 1
ATOM 3134 C C . ALA B 1 90 ? 41.933 -15.048 93.593 1.00 22.51 93 ALA B C 1
ATOM 3135 O O . ALA B 1 90 ? 42.601 -15.038 94.622 1.00 23.00 93 ALA B O 1
ATOM 3137 N N . GLU B 1 91 ? 42.314 -15.708 92.500 1.00 22.89 94 GLU B N 1
ATOM 3138 C CA . GLU B 1 91 ? 43.581 -16.448 92.457 1.00 22.90 94 GLU B CA 1
ATOM 3139 C C . GLU B 1 91 ? 44.754 -15.483 92.600 1.00 23.25 94 GLU B C 1
ATOM 3140 O O . GLU B 1 91 ? 45.772 -15.798 93.220 1.00 20.74 94 GLU B O 1
ATOM 3146 N N . ILE B 1 92 ? 44.601 -14.307 92.004 1.00 22.64 95 ILE B N 1
ATOM 3147 C CA . ILE B 1 92 ? 45.629 -13.279 92.051 1.00 20.19 95 ILE B CA 1
ATOM 3148 C C . ILE B 1 92 ? 45.817 -12.776 93.477 1.00 20.62 95 ILE B C 1
ATOM 3149 O O . ILE B 1 92 ? 46.948 -12.601 93.936 1.00 21.39 95 ILE B O 1
ATOM 3154 N N . LEU B 1 93 ? 44.708 -12.548 94.175 1.00 20.23 96 LEU B N 1
ATOM 3155 C CA . LEU B 1 93 ? 44.759 -12.057 95.549 1.00 22.50 96 LEU B CA 1
ATOM 3156 C C . LEU B 1 93 ? 45.495 -13.019 96.474 1.00 24.56 96 LEU B C 1
ATOM 3157 O O . LEU B 1 93 ? 46.059 -12.605 97.488 1.00 23.64 96 LEU B O 1
ATOM 3162 N N . LYS B 1 94 ? 45.491 -14.302 96.124 1.00 25.67 97 LYS B N 1
ATOM 3163 C CA . LYS B 1 94 ? 46.176 -15.300 96.935 1.00 26.89 97 LYS B CA 1
ATOM 3164 C C . LYS B 1 94 ? 47.684 -15.208 96.733 1.00 27.01 97 LYS B C 1
ATOM 3165 O O . LYS B 1 94 ? 48.457 -15.745 97.528 1.00 27.11 97 LYS B O 1
ATOM 3171 N N . LYS B 1 95 ? 48.097 -14.520 95.672 1.00 24.22 98 LYS B N 1
ATOM 3172 C CA . LYS B 1 95 ? 49.516 -14.364 95.362 1.00 25.33 98 LYS B CA 1
ATOM 3173 C C . LYS B 1 95 ? 50.071 -13.020 95.819 1.00 24.49 98 LYS B C 1
ATOM 3174 O O . LYS B 1 95 ? 51.280 -12.818 95.816 1.00 26.35 98 LYS B O 1
ATOM 3180 N N . ILE B 1 96 ? 49.194 -12.100 96.205 1.00 24.54 99 ILE B N 1
ATOM 3181 C CA . ILE B 1 96 ? 49.641 -10.778 96.629 1.00 24.87 99 ILE B CA 1
ATOM 3182 C C . ILE B 1 96 ? 49.038 -10.320 97.954 1.00 24.34 99 ILE B C 1
ATOM 3183 O O . ILE B 1 96 ? 48.034 -10.858 98.413 1.00 25.12 99 ILE B O 1
ATOM 3188 N N . PRO B 1 97 ? 49.654 -9.313 98.590 1.00 23.96 100 PRO B N 1
ATOM 3189 C CA . PRO B 1 97 ? 49.131 -8.819 99.863 1.00 24.50 100 PRO B CA 1
ATOM 3190 C C . PRO B 1 97 ? 48.162 -7.655 99.662 1.00 24.76 100 PRO B C 1
ATOM 3191 O O . PRO B 1 97 ? 47.425 -7.290 100.574 1.00 24.07 100 PRO B O 1
ATOM 3195 N N . GLY B 1 98 ? 48.160 -7.093 98.454 1.00 25.29 101 GLY B N 1
ATOM 3196 C CA . GLY B 1 98 ? 47.308 -5.953 98.166 1.00 23.70 101 GLY B CA 1
ATOM 3197 C C . GLY B 1 98 ? 45.990 -6.154 97.439 1.00 23.61 101 GLY B C 1
ATOM 3198 O O . GLY B 1 98 ? 45.253 -7.114 97.681 1.00 24.01 101 GLY B O 1
ATOM 3199 N N . ARG B 1 99 ? 45.705 -5.222 96.533 1.00 21.04 102 ARG B N 1
ATOM 3200 C CA . ARG B 1 99 ? 44.471 -5.208 95.760 1.00 19.58 102 ARG B CA 1
ATOM 3201 C C . ARG B 1 99 ? 44.641 -5.727 94.339 1.00 18.79 102 ARG B C 1
ATOM 3202 O O . ARG B 1 99 ? 45.752 -5.814 93.822 1.00 18.46 102 ARG B O 1
ATOM 3210 N N . VAL B 1 100 ? 43.519 -6.062 93.713 1.00 19.08 103 VAL B N 1
ATOM 3211 C CA . VAL B 1 100 ? 43.520 -6.523 92.331 1.00 18.36 103 VAL B CA 1
ATOM 3212 C C . VAL B 1 100 ? 42.495 -5.679 91.569 1.00 17.73 103 VAL B C 1
ATOM 3213 O O . VAL B 1 100 ? 41.420 -5.382 92.087 1.00 18.62 103 VAL B O 1
ATOM 3217 N N . SER B 1 101 ? 42.841 -5.263 90.356 1.00 18.00 104 SER B N 1
ATOM 3218 C CA . SER B 1 101 ? 41.923 -4.475 89.547 1.00 19.07 104 SER B CA 1
ATOM 3219 C C . SER B 1 101 ? 41.197 -5.376 88.547 1.00 19.34 104 SER B C 1
ATOM 3220 O O . SER B 1 101 ? 41.808 -6.238 87.912 1.00 16.39 104 SER B O 1
ATOM 3223 N N . THR B 1 102 ? 39.887 -5.171 88.437 1.00 19.53 105 THR B N 1
ATOM 3224 C CA . THR B 1 102 ? 39.031 -5.926 87.530 1.00 16.89 105 THR B CA 1
ATOM 3225 C C . THR B 1 102 ? 38.213 -4.914 86.735 1.00 17.57 105 THR B C 1
ATOM 3226 O O . THR B 1 102 ? 37.539 -4.056 87.312 1.00 16.27 105 THR B O 1
ATOM 3230 N N . GLU B 1 103 ? 38.264 -5.022 85.412 1.00 18.24 106 GLU B N 1
ATOM 3231 C CA . GLU B 1 103 ? 37.572 -4.073 84.552 1.00 18.08 106 GLU B CA 1
ATOM 3232 C C . GLU B 1 103 ? 36.170 -4.461 84.094 1.00 18.72 106 GLU B C 1
ATOM 3233 O O . GLU B 1 103 ? 35.884 -5.624 83.810 1.00 19.23 106 GLU B O 1
ATOM 3239 N N . VAL B 1 104 ? 35.304 -3.456 84.029 1.00 17.00 107 VAL B N 1
ATOM 3240 C CA . VAL B 1 104 ? 33.932 -3.617 83.578 1.00 18.71 107 VAL B CA 1
ATOM 3241 C C . VAL B 1 104 ? 33.947 -3.651 82.047 1.00 20.26 107 VAL B C 1
ATOM 3242 O O . VAL B 1 104 ? 34.761 -2.975 81.415 1.00 20.57 107 VAL B O 1
ATOM 3246 N N . ASP B 1 105 ? 33.051 -4.443 81.465 1.00 19.19 108 ASP B N 1
ATOM 3247 C CA . ASP B 1 105 ? 32.929 -4.571 80.012 1.00 18.67 108 ASP B CA 1
ATOM 3248 C C . ASP B 1 105 ? 32.979 -3.183 79.350 1.00 17.73 108 ASP B C 1
ATOM 3249 O O . ASP B 1 105 ? 32.165 -2.314 79.657 1.00 16.14 108 ASP B O 1
ATOM 3254 N N . ALA B 1 106 ? 33.926 -2.985 78.436 1.00 18.02 109 ALA B N 1
ATOM 3255 C CA . ALA B 1 106 ? 34.088 -1.696 77.758 1.00 17.84 109 ALA B CA 1
ATOM 3256 C C . ALA B 1 106 ? 32.878 -1.244 76.937 1.00 16.54 109 ALA B C 1
ATOM 3257 O O . ALA B 1 106 ? 32.733 -0.060 76.637 1.00 15.51 109 ALA B O 1
ATOM 3259 N N . ARG B 1 107 ? 32.010 -2.175 76.566 1.00 15.57 110 ARG B N 1
ATOM 3260 C CA . ARG B 1 107 ? 30.831 -1.808 75.791 1.00 15.81 110 ARG B CA 1
ATOM 3261 C C . ARG B 1 107 ? 29.868 -0.916 76.590 1.00 15.03 110 ARG B C 1
ATOM 3262 O O . ARG B 1 107 ? 28.935 -0.332 76.029 1.00 14.90 110 ARG B O 1
ATOM 3270 N N . LEU B 1 108 ? 30.118 -0.792 77.893 1.00 12.71 111 LEU B N 1
ATOM 3271 C CA . LEU B 1 108 ? 29.289 0.035 78.774 1.00 13.47 111 LEU B CA 1
ATOM 3272 C C . LEU B 1 108 ? 29.891 1.418 79.020 1.00 13.78 111 LEU B C 1
ATOM 3273 O O . LEU B 1 108 ? 29.326 2.218 79.766 1.00 13.50 111 LEU B O 1
ATOM 3278 N N . SER B 1 109 ? 31.026 1.701 78.383 1.00 13.45 112 SER B N 1
ATOM 3279 C CA . SER B 1 109 ? 31.742 2.962 78.579 1.00 12.68 112 SER B CA 1
ATOM 3280 C C . SER B 1 109 ? 30.976 4.284 78.477 1.00 13.26 112 SER B C 1
ATOM 3281 O O . SER B 1 109 ? 31.397 5.282 79.067 1.00 11.84 112 SER B O 1
ATOM 3284 N N . PHE B 1 110 ? 29.865 4.312 77.747 1.00 13.73 113 PHE B N 1
ATOM 3285 C CA . PHE B 1 110 ? 29.097 5.550 77.619 1.00 13.44 113 PHE B CA 1
ATOM 3286 C C . PHE B 1 110 ? 27.768 5.475 78.371 1.00 14.80 113 PHE B C 1
ATOM 3287 O O . PHE B 1 110 ? 26.915 6.355 78.247 1.00 16.05 113 PHE B O 1
ATOM 3295 N N . ASP B 1 111 ? 27.617 4.429 79.174 1.00 14.51 114 ASP B N 1
ATOM 3296 C CA . ASP B 1 111 ? 26.398 4.209 79.948 1.00 15.49 114 ASP B CA 1
ATOM 3297 C C . ASP B 1 111 ? 26.734 4.276 81.441 1.00 15.44 114 ASP B C 1
ATOM 3298 O O . ASP B 1 111 ? 27.123 3.272 82.031 1.00 13.08 114 ASP B O 1
ATOM 3303 N N . LYS B 1 112 ? 26.579 5.449 82.053 1.00 14.35 115 LYS B N 1
ATOM 3304 C CA . LYS B 1 112 ? 26.907 5.592 83.471 1.00 17.28 115 LYS B CA 1
ATOM 3305 C C . LYS B 1 112 ? 26.205 4.588 84.378 1.00 16.75 115 LYS B C 1
ATOM 3306 O O . LYS B 1 112 ? 26.860 3.849 85.107 1.00 16.45 115 LYS B O 1
ATOM 3312 N N . ASP B 1 113 ? 24.876 4.568 84.338 1.00 16.30 116 ASP B N 1
ATOM 3313 C CA . ASP B 1 113 ? 24.118 3.661 85.191 1.00 18.07 116 ASP B CA 1
ATOM 3314 C C . ASP B 1 113 ? 24.453 2.183 84.999 1.00 15.30 116 ASP B C 1
ATOM 3315 O O . ASP B 1 113 ? 24.424 1.416 85.961 1.00 13.56 116 ASP B O 1
ATOM 3320 N N . ALA B 1 114 ? 24.772 1.775 83.773 1.00 14.93 117 ALA B N 1
ATOM 3321 C CA . ALA B 1 114 ? 25.112 0.372 83.524 1.00 13.97 117 ALA B CA 1
ATOM 3322 C C . ALA B 1 114 ? 26.466 0.012 84.133 1.00 15.49 117 ALA B C 1
ATOM 3323 O O . ALA B 1 114 ? 26.662 -1.110 84.607 1.00 15.55 117 ALA B O 1
ATOM 3325 N N . MET B 1 115 ? 27.405 0.956 84.114 1.00 14.85 118 MET B N 1
ATOM 3326 C CA . MET B 1 115 ? 28.727 0.711 84.694 1.00 16.42 118 MET B CA 1
ATOM 3327 C C . MET B 1 115 ? 28.615 0.616 86.215 1.00 16.61 118 MET B C 1
ATOM 3328 O O . MET B 1 115 ? 29.278 -0.206 86.844 1.00 17.61 118 MET B O 1
ATOM 3333 N N . VAL B 1 116 ? 27.781 1.466 86.803 1.00 15.54 119 VAL B N 1
ATOM 3334 C CA . VAL B 1 116 ? 27.586 1.440 88.249 1.00 16.12 119 VAL B CA 1
ATOM 3335 C C . VAL B 1 116 ? 26.989 0.091 88.658 1.00 15.76 119 VAL B C 1
ATOM 3336 O O . VAL B 1 116 ? 27.428 -0.520 89.629 1.00 15.55 119 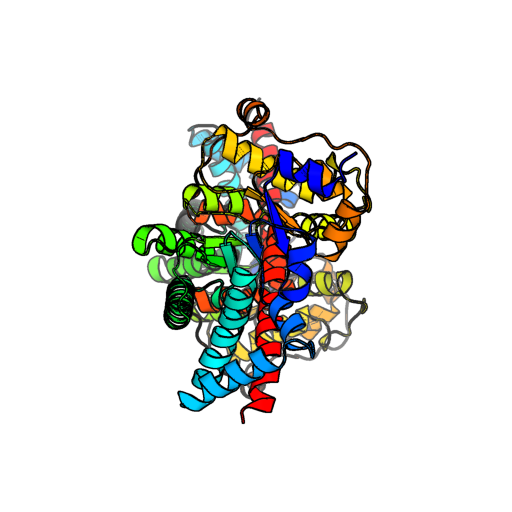VAL B O 1
ATOM 3340 N N . ALA B 1 117 ? 25.999 -0.378 87.903 1.00 16.97 120 ALA B N 1
ATOM 3341 C CA . ALA B 1 117 ? 25.360 -1.663 88.202 1.00 17.24 120 ALA B CA 1
ATOM 3342 C C . ALA B 1 117 ? 26.320 -2.841 88.013 1.00 15.80 120 ALA B C 1
ATOM 3343 O O . ALA B 1 117 ? 26.397 -3.733 88.860 1.00 16.16 120 ALA B O 1
ATOM 3345 N N . ARG B 1 118 ? 27.053 -2.835 86.905 1.00 16.02 121 ARG B N 1
ATOM 3346 C CA . ARG B 1 118 ? 27.994 -3.912 86.594 1.00 15.92 121 ARG B CA 1
ATOM 3347 C C . ARG B 1 118 ? 29.118 -3.963 87.632 1.00 16.88 121 ARG B C 1
ATOM 3348 O O . ARG B 1 118 ? 29.573 -5.039 88.019 1.00 15.81 121 ARG B O 1
ATOM 3356 N N . ALA B 1 119 ? 29.552 -2.792 88.086 1.00 15.98 122 ALA B N 1
ATOM 3357 C CA . ALA B 1 119 ? 30.600 -2.703 89.091 1.00 17.22 122 ALA B CA 1
ATOM 3358 C C . ALA B 1 119 ? 30.082 -3.309 90.395 1.00 17.99 122 ALA B C 1
ATOM 3359 O O . ALA B 1 119 ? 30.771 -4.098 91.043 1.00 16.46 122 ALA B O 1
ATOM 3361 N N . ARG B 1 120 ? 28.864 -2.934 90.774 1.00 17.86 123 ARG B N 1
ATOM 3362 C CA . ARG B 1 120 ? 28.259 -3.448 91.997 1.00 17.87 123 ARG B CA 1
ATOM 3363 C C . ARG B 1 120 ? 28.048 -4.957 91.887 1.00 18.55 123 ARG B C 1
ATOM 3364 O O . ARG B 1 120 ? 28.175 -5.678 92.874 1.00 20.51 123 ARG B O 1
ATOM 3372 N N . ARG B 1 121 ? 27.725 -5.426 90.684 1.00 19.09 124 ARG B N 1
ATOM 3373 C CA . ARG B 1 121 ? 27.516 -6.852 90.431 1.00 19.64 124 ARG B CA 1
ATOM 3374 C C . ARG B 1 121 ? 28.826 -7.612 90.631 1.00 19.30 124 ARG B C 1
ATOM 3375 O O . ARG B 1 121 ? 28.855 -8.655 91.288 1.00 21.50 124 ARG B O 1
ATOM 3383 N N . LEU B 1 122 ? 29.911 -7.090 90.065 1.00 19.76 125 LEU B N 1
ATOM 3384 C CA . LEU B 1 122 ? 31.221 -7.718 90.211 1.00 19.57 125 LEU B CA 1
ATOM 3385 C C . LEU B 1 122 ? 31.600 -7.814 91.690 1.00 19.45 125 LEU B C 1
ATOM 3386 O O . LEU B 1 122 ? 32.150 -8.821 92.136 1.00 20.12 125 LEU B O 1
ATOM 3391 N N . ILE B 1 123 ? 31.305 -6.765 92.448 1.00 18.73 126 ILE B N 1
ATOM 3392 C CA . ILE B 1 123 ? 31.612 -6.775 93.874 1.00 19.92 126 ILE B CA 1
ATOM 3393 C C . ILE B 1 123 ? 30.821 -7.879 94.580 1.00 20.70 126 ILE B C 1
ATOM 3394 O O . ILE B 1 123 ? 31.357 -8.575 95.442 1.00 20.62 126 ILE B O 1
ATOM 3399 N N . GLU B 1 124 ? 29.553 -8.044 94.210 1.00 22.10 127 GLU B N 1
ATOM 3400 C CA . GLU B 1 124 ? 28.727 -9.085 94.817 1.00 24.78 127 GLU B CA 1
ATOM 3401 C C . GLU B 1 124 ? 29.288 -10.469 94.497 1.00 24.27 127 GLU B C 1
ATOM 3402 O O . GLU B 1 124 ? 29.270 -11.360 95.345 1.00 24.37 127 GLU B O 1
ATOM 3408 N N . LEU B 1 125 ? 29.789 -10.648 93.277 1.00 23.98 128 LEU B N 1
ATOM 3409 C CA . LEU B 1 125 ? 30.357 -11.936 92.881 1.00 23.95 128 LEU B CA 1
ATOM 3410 C C . LEU B 1 125 ? 31.624 -12.220 93.671 1.00 23.66 128 LEU B C 1
ATOM 3411 O O . LEU B 1 125 ? 31.886 -13.364 94.042 1.00 22.42 128 LEU B O 1
ATOM 3416 N N . TYR B 1 126 ? 32.412 -11.178 93.928 1.00 22.21 129 TYR B N 1
ATOM 3417 C CA . TYR B 1 126 ? 33.635 -11.345 94.705 1.00 21.78 129 TYR B CA 1
ATOM 3418 C C . TYR B 1 126 ? 33.251 -11.774 96.114 1.00 24.08 129 TYR B C 1
ATOM 3419 O O . TYR B 1 126 ? 33.837 -12.707 96.674 1.00 21.59 129 TYR B O 1
ATOM 3428 N N . LYS B 1 127 ? 32.255 -11.093 96.677 1.00 24.43 130 LYS B N 1
ATOM 3429 C CA . LYS B 1 127 ? 31.771 -11.404 98.019 1.00 27.61 130 LYS B CA 1
ATOM 3430 C C . LYS B 1 127 ? 31.303 -12.860 98.052 1.00 27.91 130 LYS B C 1
ATOM 3431 O O . LYS B 1 127 ? 31.600 -13.601 98.992 1.00 27.65 130 LYS B O 1
ATOM 3437 N N . GLU B 1 128 ? 30.578 -13.266 97.014 1.00 27.95 131 GLU B N 1
ATOM 3438 C CA . GLU B 1 128 ? 30.086 -14.634 96.913 1.00 31.75 131 GLU B CA 1
ATOM 3439 C C . GLU B 1 128 ? 31.274 -15.592 96.929 1.00 32.57 131 GLU B C 1
ATOM 3440 O O . GLU B 1 128 ? 31.160 -16.734 97.370 1.00 34.00 131 GLU B O 1
ATOM 3446 N N . ALA B 1 129 ? 32.419 -15.110 96.454 1.00 33.34 132 ALA B N 1
ATOM 3447 C CA . ALA B 1 129 ? 33.635 -15.913 96.408 1.00 32.49 132 ALA B CA 1
ATOM 3448 C C . ALA B 1 129 ? 34.490 -15.704 97.657 1.00 31.51 132 ALA B C 1
ATOM 3449 O O . ALA B 1 129 ? 35.638 -16.143 97.711 1.00 32.01 132 ALA B O 1
ATOM 3451 N N . GLY B 1 130 ? 33.926 -15.022 98.650 1.00 30.20 133 GLY B N 1
ATOM 3452 C CA . GLY B 1 130 ? 34.641 -14.780 99.892 1.00 30.09 133 GLY B CA 1
ATOM 3453 C C . GLY B 1 130 ? 35.674 -13.666 99.882 1.00 29.48 133 GLY B C 1
ATOM 3454 O O . GLY B 1 130 ? 36.610 -13.684 100.684 1.00 27.73 133 GLY B O 1
ATOM 3455 N N . VAL B 1 131 ? 35.507 -12.693 98.991 1.00 27.52 134 VAL B N 1
ATOM 3456 C CA . VAL B 1 131 ? 36.441 -11.573 98.891 1.00 26.57 134 VAL B CA 1
ATOM 3457 C C . VAL B 1 131 ? 35.751 -10.238 99.176 1.00 25.44 134 VAL B C 1
ATOM 3458 O O . VAL B 1 131 ? 34.766 -9.888 98.525 1.00 24.12 134 VAL B O 1
ATOM 3462 N N . GLY B 1 132 ? 36.278 -9.500 100.151 1.00 25.20 135 GLY B N 1
ATOM 3463 C CA . GLY B 1 132 ? 35.710 -8.211 100.512 1.00 25.63 135 GLY B CA 1
ATOM 3464 C C . GLY B 1 132 ? 36.097 -7.133 99.518 1.00 25.96 135 GLY B C 1
ATOM 3465 O O . GLY B 1 132 ? 37.171 -7.192 98.923 1.00 25.77 135 GLY B O 1
ATOM 3466 N N . LYS B 1 133 ? 35.236 -6.135 99.347 1.00 26.21 136 LYS B N 1
ATOM 3467 C CA . LYS B 1 133 ? 35.504 -5.075 98.385 1.00 26.43 136 LYS B CA 1
ATOM 3468 C C . LYS B 1 133 ? 36.758 -4.258 98.666 1.00 26.11 136 LYS B C 1
ATOM 3469 O O . LYS B 1 133 ? 37.270 -3.580 97.775 1.00 23.79 136 LYS B O 1
ATOM 3475 N N . ASP B 1 134 ? 37.261 -4.323 99.895 1.00 25.92 137 ASP B N 1
ATOM 3476 C CA . ASP B 1 134 ? 38.460 -3.574 100.249 1.00 26.11 137 ASP B CA 1
ATOM 3477 C C . ASP B 1 134 ? 39.698 -4.040 99.483 1.00 24.87 137 ASP B C 1
ATOM 3478 O O . ASP B 1 134 ? 40.673 -3.304 99.366 1.00 23.88 137 ASP B O 1
ATOM 3483 N N . ARG B 1 135 ? 39.666 -5.256 98.952 1.00 22.42 138 ARG B N 1
ATOM 3484 C CA . ARG B 1 135 ? 40.811 -5.751 98.193 1.00 21.34 138 ARG B CA 1
ATOM 3485 C C . ARG B 1 135 ? 40.585 -5.640 96.689 1.00 19.53 138 ARG B C 1
ATOM 3486 O O . ARG B 1 135 ? 41.378 -6.142 95.897 1.00 18.39 138 ARG B O 1
ATOM 3494 N N . ILE B 1 136 ? 39.510 -4.965 96.298 1.00 17.22 139 ILE B N 1
ATOM 3495 C CA . ILE B 1 136 ? 39.195 -4.820 94.883 1.00 17.16 139 ILE B CA 1
ATOM 3496 C C . ILE B 1 136 ? 39.186 -3.382 94.384 1.00 17.13 139 ILE B C 1
ATOM 3497 O O . ILE B 1 136 ? 38.827 -2.456 95.111 1.00 18.60 139 ILE B O 1
ATOM 3502 N N . LEU B 1 137 ? 39.600 -3.215 93.135 1.00 18.15 140 LEU B N 1
ATOM 3503 C CA . LEU B 1 137 ? 39.567 -1.926 92.460 1.00 17.24 140 LEU B CA 1
ATOM 3504 C C . LEU B 1 137 ? 38.819 -2.222 91.166 1.00 16.55 140 LEU B C 1
ATOM 3505 O O . LEU B 1 137 ? 39.249 -3.067 90.380 1.00 14.53 140 LEU B O 1
ATOM 3510 N N . ILE B 1 138 ? 37.680 -1.566 90.961 1.00 16.88 141 ILE B N 1
ATOM 3511 C CA . ILE B 1 138 ? 36.922 -1.778 89.734 1.00 15.36 141 ILE B CA 1
ATOM 3512 C C . ILE B 1 138 ? 37.462 -0.810 88.692 1.00 15.22 141 ILE B C 1
ATOM 3513 O O . ILE B 1 138 ? 37.525 0.394 88.939 1.00 13.60 141 ILE B O 1
ATOM 3518 N N . LYS B 1 139 ? 37.865 -1.332 87.537 1.00 15.84 142 LYS B N 1
ATOM 3519 C CA . LYS B 1 139 ? 38.403 -0.476 86.483 1.00 17.51 142 LYS B CA 1
ATOM 3520 C C . LYS B 1 139 ? 37.325 -0.033 85.509 1.00 17.05 142 LYS B C 1
ATOM 3521 O O . LYS B 1 139 ? 36.525 -0.842 85.035 1.00 16.87 142 LYS B O 1
ATOM 3527 N N . LEU B 1 140 ? 37.322 1.263 85.216 1.00 15.88 143 LEU B N 1
ATOM 3528 C CA . LEU B 1 140 ? 36.345 1.857 84.314 1.00 16.91 143 LEU B CA 1
ATOM 3529 C C . LEU B 1 140 ? 37.043 2.714 83.265 1.00 16.38 143 LEU B C 1
ATOM 3530 O O . LEU B 1 140 ? 38.061 3.339 83.550 1.00 15.02 143 LEU B O 1
ATOM 3535 N N . SER B 1 141 ? 36.499 2.737 82.052 1.00 15.26 144 SER B N 1
ATOM 3536 C CA . SER B 1 141 ? 37.071 3.566 81.000 1.00 16.20 144 SER B CA 1
ATOM 3537 C C . SER B 1 141 ? 36.868 5.007 81.472 1.00 16.62 144 SER B C 1
ATOM 3538 O O . SER B 1 141 ? 35.806 5.348 82.005 1.00 16.15 144 SER B O 1
ATOM 3541 N N . SER B 1 142 ? 37.874 5.852 81.278 1.00 14.99 145 SER B N 1
ATOM 3542 C CA . SER B 1 142 ? 37.777 7.231 81.726 1.00 15.52 145 SER B CA 1
ATOM 3543 C C . SER B 1 142 ? 37.027 8.194 80.815 1.00 15.77 145 SER B C 1
ATOM 3544 O O . SER B 1 142 ? 37.512 9.282 80.522 1.00 16.45 145 SER B O 1
ATOM 3547 N N . THR B 1 143 ? 35.845 7.787 80.361 1.00 15.41 146 THR B N 1
ATOM 3548 C CA . THR B 1 143 ? 35.008 8.658 79.545 1.00 15.45 146 THR B CA 1
ATOM 3549 C C . THR B 1 143 ? 34.343 9.543 80.593 1.00 15.06 146 THR B C 1
ATOM 3550 O O . THR B 1 143 ? 34.472 9.280 81.788 1.00 14.60 146 THR B O 1
ATOM 3554 N N . TRP B 1 144 ? 33.628 10.577 80.172 1.00 14.23 147 TRP B N 1
ATOM 3555 C CA . TRP B 1 144 ? 32.963 11.423 81.155 1.00 15.67 147 TRP B CA 1
ATOM 3556 C C . TRP B 1 144 ? 31.995 10.560 81.965 1.00 15.16 147 TRP B C 1
ATOM 3557 O O . TRP B 1 144 ? 31.927 10.671 83.192 1.00 14.21 147 TRP B O 1
ATOM 3568 N N . GLU B 1 145 ? 31.259 9.692 81.273 1.00 13.98 148 GLU B N 1
ATOM 3569 C CA . GLU B 1 145 ? 30.295 8.818 81.933 1.00 15.17 148 GLU B CA 1
ATOM 3570 C C . GLU B 1 145 ? 30.988 7.869 82.900 1.00 14.34 148 GLU B C 1
ATOM 3571 O O . GLU B 1 145 ? 30.473 7.594 83.984 1.00 14.52 148 GLU B O 1
ATOM 3577 N N . GLY B 1 146 ? 32.156 7.370 82.501 1.00 12.68 149 GLY B N 1
ATOM 3578 C CA . GLY B 1 146 ? 32.898 6.444 83.342 1.00 12.48 149 GLY B CA 1
ATOM 3579 C C . GLY B 1 146 ? 33.412 7.093 84.611 1.00 15.15 149 GLY B C 1
ATOM 3580 O O . GLY B 1 146 ? 33.420 6.480 85.685 1.00 13.45 149 GLY B O 1
ATOM 3581 N N . ILE B 1 147 ? 33.851 8.340 84.487 1.00 13.18 150 ILE B N 1
ATOM 3582 C CA . ILE B 1 147 ? 34.361 9.081 85.628 1.00 12.86 150 ILE B CA 1
ATOM 3583 C C . ILE B 1 147 ? 33.224 9.391 86.606 1.00 14.57 150 ILE B C 1
ATOM 3584 O O . ILE B 1 147 ? 33.401 9.307 87.828 1.00 13.26 150 ILE B O 1
ATOM 3589 N N . GLN B 1 148 ? 32.053 9.740 86.078 1.00 14.41 151 GLN B N 1
ATOM 3590 C CA . GLN B 1 148 ? 30.924 10.033 86.952 1.00 14.98 151 GLN B CA 1
ATOM 3591 C C . GLN B 1 148 ? 30.435 8.745 87.613 1.00 14.44 151 GLN B C 1
ATOM 3592 O O . GLN B 1 148 ? 29.944 8.767 88.744 1.00 13.59 151 GLN B O 1
ATOM 3598 N N . ALA B 1 149 ? 30.574 7.627 86.904 1.00 13.68 152 ALA B N 1
ATOM 3599 C CA . ALA B 1 149 ? 30.186 6.332 87.443 1.00 14.31 152 ALA B CA 1
ATOM 3600 C C . ALA B 1 149 ? 31.110 6.054 88.626 1.00 15.86 152 ALA B C 1
ATOM 3601 O O . ALA B 1 149 ? 30.681 5.557 89.667 1.00 15.04 152 ALA B O 1
ATOM 3603 N N . GLY B 1 150 ? 32.386 6.381 88.448 1.00 15.83 153 GLY B N 1
ATOM 3604 C CA . GLY B 1 150 ? 33.360 6.179 89.504 1.00 16.72 153 GLY B CA 1
ATOM 3605 C C . GLY B 1 150 ? 33.025 7.010 90.729 1.00 16.55 153 GLY B C 1
ATOM 3606 O O . GLY B 1 150 ? 33.107 6.533 91.861 1.00 15.09 153 GLY B O 1
ATOM 3607 N N . LYS B 1 151 ? 32.647 8.262 90.505 1.00 16.58 154 LYS B N 1
ATOM 3608 C CA . LYS B 1 151 ? 32.293 9.149 91.607 1.00 17.73 154 LYS B CA 1
ATOM 3609 C C . LYS B 1 151 ? 31.094 8.581 92.364 1.00 17.47 154 LYS B C 1
ATOM 3610 O O . LYS B 1 151 ? 31.045 8.626 93.596 1.00 17.98 154 LYS B O 1
ATOM 3616 N N . GLU B 1 152 ? 30.133 8.036 91.622 1.00 17.10 155 GLU B N 1
ATOM 3617 C CA . GLU B 1 152 ? 28.938 7.453 92.223 1.00 17.86 155 GLU B CA 1
ATOM 3618 C C . GLU B 1 152 ? 29.290 6.199 93.023 1.00 16.87 155 GLU B C 1
ATOM 3619 O O . GLU B 1 152 ? 28.820 6.017 94.146 1.00 17.31 155 GLU B O 1
ATOM 3625 N N . LEU B 1 153 ? 30.121 5.339 92.446 1.00 16.88 156 LEU B N 1
ATOM 3626 C CA . LEU B 1 153 ? 30.529 4.107 93.119 1.00 18.17 156 LEU B CA 1
ATOM 3627 C C . LEU B 1 153 ? 31.266 4.390 94.429 1.00 18.20 156 LEU B C 1
ATOM 3628 O O . LEU B 1 153 ? 31.006 3.753 95.454 1.00 18.66 156 LEU B O 1
ATOM 3633 N N . GLU B 1 154 ? 32.186 5.347 94.389 1.00 18.15 157 GLU B N 1
ATOM 3634 C CA . GLU B 1 154 ? 32.955 5.720 95.569 1.00 19.69 157 GLU B CA 1
ATOM 3635 C C . GLU B 1 154 ? 32.066 6.327 96.652 1.00 19.29 157 GLU B C 1
ATOM 3636 O O . GLU B 1 154 ? 32.012 5.832 97.779 1.00 18.91 157 GLU B O 1
ATOM 3642 N N . GLU B 1 155 ? 31.358 7.394 96.295 1.00 18.65 158 GLU B N 1
ATOM 3643 C CA . GLU B 1 155 ? 30.514 8.118 97.241 1.00 20.11 158 GLU B CA 1
ATOM 3644 C C . GLU B 1 155 ? 29.239 7.445 97.726 1.00 20.33 158 GLU B C 1
ATOM 3645 O O . GLU B 1 155 ? 28.847 7.628 98.878 1.00 18.95 158 GLU B O 1
ATOM 3651 N N . GLN B 1 156 ? 28.585 6.678 96.862 1.00 19.42 159 GLN B N 1
ATOM 3652 C CA . GLN B 1 156 ? 27.337 6.032 97.249 1.00 19.84 159 GLN B CA 1
ATOM 3653 C C . GLN B 1 156 ? 27.460 4.569 97.664 1.00 18.90 159 GLN B C 1
ATOM 3654 O O . GLN B 1 156 ? 26.569 4.043 98.326 1.00 19.79 159 GLN B O 1
ATOM 3660 N N . HIS B 1 157 ? 28.557 3.911 97.303 1.00 17.44 160 HIS B N 1
ATOM 3661 C CA . HIS B 1 157 ? 28.694 2.498 97.642 1.00 17.31 160 HIS B CA 1
ATOM 3662 C C . HIS B 1 157 ? 30.004 2.093 98.295 1.00 16.41 160 HIS B C 1
ATOM 3663 O O . HIS B 1 157 ? 30.161 0.945 98.701 1.00 18.16 160 HIS B O 1
ATOM 3670 N N . GLY B 1 158 ? 30.941 3.025 98.402 1.00 17.92 161 GLY B N 1
ATOM 3671 C CA . GLY B 1 158 ? 32.219 2.689 98.999 1.00 19.79 161 GLY B CA 1
ATOM 3672 C C . GLY B 1 158 ? 32.970 1.687 98.140 1.00 21.25 161 GLY B C 1
ATOM 3673 O O . GLY B 1 158 ? 33.780 0.898 98.637 1.00 20.34 161 GLY B O 1
ATOM 3674 N N . ILE B 1 159 ? 32.686 1.701 96.842 1.00 19.85 162 ILE B N 1
ATOM 3675 C CA . ILE B 1 159 ? 33.358 0.807 95.910 1.00 18.47 162 ILE B CA 1
ATOM 3676 C C . ILE B 1 159 ? 34.483 1.615 95.281 1.00 18.65 162 ILE B C 1
ATOM 3677 O O . ILE B 1 159 ? 34.248 2.635 94.632 1.00 18.39 162 ILE B O 1
ATOM 3682 N N . HIS B 1 160 ? 35.711 1.158 95.497 1.00 18.14 163 HIS B N 1
ATOM 3683 C CA . HIS B 1 160 ? 36.887 1.853 95.003 1.00 18.67 163 HIS B CA 1
ATOM 3684 C C . HIS B 1 160 ? 37.188 1.547 93.546 1.00 18.19 163 HIS B C 1
ATOM 3685 O O . HIS B 1 160 ? 37.219 0.388 93.133 1.00 16.51 163 HIS B O 1
ATOM 3692 N N . CYS B 1 161 ? 37.412 2.605 92.775 1.00 17.89 164 CYS B N 1
ATOM 3693 C CA . CYS B 1 161 ? 37.659 2.464 91.351 1.00 17.69 164 CYS B CA 1
ATOM 3694 C C . CYS B 1 161 ? 39.054 2.840 90.880 1.00 18.76 164 CYS B C 1
ATOM 3695 O O . CYS B 1 161 ? 39.768 3.608 91.525 1.00 17.29 164 CYS B O 1
ATOM 3698 N N . ASN B 1 162 ? 39.414 2.273 89.734 1.00 16.63 165 ASN B N 1
ATOM 3699 C CA . ASN B 1 162 ? 40.686 2.508 89.067 1.00 17.73 165 ASN B CA 1
ATOM 3700 C C . ASN B 1 162 ? 40.287 3.036 87.686 1.00 16.74 165 ASN B C 1
ATOM 3701 O O . ASN B 1 162 ? 39.869 2.264 86.822 1.00 15.13 165 ASN B O 1
ATOM 3706 N N . MET B 1 163 ? 40.385 4.348 87.490 1.00 16.40 166 MET B N 1
ATOM 3707 C CA . MET B 1 163 ? 40.019 4.950 86.211 1.00 15.73 166 MET B CA 1
ATOM 3708 C C . MET B 1 163 ? 41.136 4.723 85.194 1.00 15.66 166 MET B C 1
ATOM 3709 O O . MET B 1 163 ? 42.237 5.254 85.337 1.00 17.64 166 MET B O 1
ATOM 3714 N N . THR B 1 164 ? 40.841 3.940 84.160 1.00 16.31 167 THR B N 1
ATOM 3715 C CA . THR B 1 164 ? 41.837 3.606 83.155 1.00 13.83 167 THR B CA 1
ATOM 3716 C C . THR B 1 164 ? 41.628 4.277 81.795 1.00 15.99 167 THR B C 1
ATOM 3717 O O . THR B 1 164 ? 40.699 5.077 81.617 1.00 16.40 167 THR B O 1
ATOM 3721 N N . LEU B 1 165 ? 42.497 3.952 80.839 1.00 16.65 168 LEU B N 1
ATOM 3722 C CA . LEU B 1 165 ? 42.453 4.560 79.509 1.00 16.16 168 LEU B CA 1
ATOM 3723 C C . LEU B 1 165 ? 42.412 6.081 79.678 1.00 16.67 168 LEU B C 1
ATOM 3724 O O . LEU B 1 165 ? 41.635 6.783 79.024 1.00 16.41 168 LEU B O 1
ATOM 3729 N N . LEU B 1 166 ? 43.265 6.576 80.569 1.00 15.41 169 LEU B N 1
ATOM 3730 C CA . LEU B 1 166 ? 43.346 8.004 80.874 1.00 15.87 169 LEU B CA 1
ATOM 3731 C C . LEU B 1 166 ? 44.518 8.599 80.104 1.00 15.92 169 LEU B C 1
ATOM 3732 O O . LEU B 1 166 ? 45.674 8.279 80.380 1.00 15.65 169 LEU B O 1
ATOM 3737 N N . PHE B 1 167 ? 44.208 9.477 79.153 1.00 14.98 170 PHE B N 1
ATOM 3738 C CA . PHE B 1 167 ? 45.219 10.083 78.292 1.00 17.44 170 PHE B CA 1
ATOM 3739 C C . PHE B 1 167 ? 45.368 11.598 78.374 1.00 17.70 170 PHE B C 1
ATOM 3740 O O . PHE B 1 167 ? 46.488 12.110 78.365 1.00 18.61 170 PHE B O 1
ATOM 3748 N N . SER B 1 168 ? 44.244 12.308 78.430 1.00 16.77 171 SER B N 1
ATOM 3749 C CA . SER B 1 168 ? 44.252 13.770 78.463 1.00 16.55 171 SER B CA 1
ATOM 3750 C C . SER B 1 168 ? 44.306 14.367 79.855 1.00 16.31 171 SER B C 1
ATOM 3751 O O . SER B 1 168 ? 43.963 13.721 80.844 1.00 15.32 171 SER B O 1
ATOM 3754 N N . PHE B 1 169 ? 44.743 15.618 79.922 1.00 16.86 172 PHE B N 1
ATOM 3755 C CA . PHE B 1 169 ? 44.813 16.311 81.191 1.00 16.72 172 PHE B CA 1
ATOM 3756 C C . PHE B 1 169 ? 43.380 16.514 81.683 1.00 15.21 172 PHE B C 1
ATOM 3757 O O . PHE B 1 169 ? 43.116 16.484 82.883 1.00 16.26 172 PHE B O 1
ATOM 3765 N N . ALA B 1 170 ? 42.453 16.706 80.747 1.00 15.87 173 ALA B N 1
ATOM 3766 C CA . ALA B 1 170 ? 41.044 16.897 81.101 1.00 14.90 173 ALA B CA 1
ATOM 3767 C C . ALA B 1 170 ? 40.523 15.668 81.850 1.00 15.11 173 ALA B C 1
ATOM 3768 O O . ALA B 1 170 ? 39.809 15.794 82.840 1.00 14.56 173 ALA B O 1
ATOM 3770 N N . GLN B 1 171 ? 40.872 14.477 81.370 1.00 15.15 174 GLN B N 1
ATOM 3771 C CA . GLN B 1 171 ? 40.448 13.252 82.038 1.00 15.08 174 GLN B CA 1
ATOM 3772 C C . GLN B 1 171 ? 41.018 13.221 83.455 1.00 15.36 174 GLN B C 1
ATOM 3773 O O . GLN B 1 171 ? 40.308 12.894 84.408 1.00 15.17 174 GLN B O 1
ATOM 3779 N N . ALA B 1 172 ? 42.300 13.564 83.586 1.00 14.50 175 ALA B N 1
ATOM 3780 C CA . ALA B 1 172 ? 42.972 13.570 84.887 1.00 14.95 175 ALA B CA 1
ATOM 3781 C C . ALA B 1 172 ? 42.303 14.524 85.869 1.00 14.52 175 ALA B C 1
ATOM 3782 O O . ALA B 1 172 ? 42.102 14.185 87.033 1.00 15.66 175 ALA B O 1
ATOM 3784 N N . VAL B 1 173 ? 41.964 15.720 85.398 1.00 16.20 176 VAL B N 1
ATOM 3785 C CA . VAL B 1 173 ? 41.297 16.710 86.236 1.00 15.65 176 VAL B CA 1
ATOM 3786 C C . VAL B 1 173 ? 39.915 16.196 86.639 1.00 16.75 176 VAL B C 1
ATOM 3787 O O . VAL B 1 173 ? 39.521 16.282 87.806 1.00 15.94 176 VAL B O 1
ATOM 3791 N N . ALA B 1 174 ? 39.179 15.663 85.669 1.00 15.66 177 ALA B N 1
ATOM 3792 C CA . ALA B 1 174 ? 37.845 15.147 85.945 1.00 15.99 177 ALA B CA 1
ATOM 3793 C C . ALA B 1 174 ? 37.899 14.036 86.993 1.00 15.97 177 ALA B C 1
ATOM 3794 O O . ALA B 1 174 ? 37.037 13.964 87.863 1.00 15.95 177 ALA B O 1
ATOM 3796 N N . CYS B 1 175 ? 38.913 13.176 86.916 1.00 14.98 178 CYS B N 1
ATOM 3797 C CA . CYS B 1 175 ? 39.055 12.087 87.886 1.00 15.85 178 CYS B CA 1
ATOM 3798 C C . CYS B 1 175 ? 39.382 12.616 89.284 1.00 16.69 178 CYS B C 1
ATOM 3799 O O . CYS B 1 175 ? 38.864 12.117 90.286 1.00 18.65 178 CYS B O 1
ATOM 3802 N N . ALA B 1 176 ? 40.244 13.624 89.354 1.00 17.16 179 ALA B N 1
ATOM 3803 C CA . ALA B 1 176 ? 40.606 14.202 90.641 1.00 17.80 179 ALA B CA 1
ATOM 3804 C C . ALA B 1 176 ? 39.356 14.771 91.304 1.00 16.95 179 ALA B C 1
ATOM 3805 O O . ALA B 1 176 ? 39.083 14.498 92.470 1.00 16.65 179 ALA B O 1
ATOM 3807 N N . GLU B 1 177 ? 38.589 15.550 90.548 1.00 18.08 180 GLU B N 1
ATOM 3808 C CA . GLU B 1 177 ? 37.371 16.152 91.080 1.00 18.62 180 GLU B CA 1
ATOM 3809 C C . GLU B 1 177 ? 36.341 15.101 91.477 1.00 19.85 180 GLU B C 1
ATOM 3810 O O . GLU B 1 177 ? 35.537 15.325 92.384 1.00 18.99 180 GLU B O 1
ATOM 3816 N N . ALA B 1 178 ? 36.378 13.954 90.804 1.00 18.39 181 ALA B N 1
ATOM 3817 C CA . ALA B 1 178 ? 35.459 12.865 91.098 1.00 18.25 181 ALA B CA 1
ATOM 3818 C C . ALA B 1 178 ? 35.823 12.175 92.414 1.00 20.03 181 ALA B C 1
ATOM 3819 O O . ALA B 1 178 ? 34.987 11.502 93.023 1.00 18.76 181 ALA B O 1
ATOM 3821 N N . GLY B 1 179 ? 37.073 12.340 92.842 1.00 19.32 182 GLY B N 1
ATOM 3822 C CA . GLY B 1 179 ? 37.524 11.725 94.079 1.00 18.53 182 GLY B CA 1
ATOM 3823 C C . GLY B 1 179 ? 37.688 10.214 93.995 1.00 18.69 182 GLY B C 1
ATOM 3824 O O . GLY B 1 179 ? 37.450 9.514 94.977 1.00 19.28 182 GLY B O 1
ATOM 3825 N N . VAL B 1 180 ? 38.088 9.701 92.834 1.00 17.41 183 VAL B N 1
ATOM 3826 C CA . VAL B 1 180 ? 38.269 8.261 92.674 1.00 15.88 183 VAL B CA 1
ATOM 3827 C C . VAL B 1 180 ? 39.497 7.787 93.443 1.00 16.63 183 VAL B C 1
ATOM 3828 O O . VAL B 1 180 ? 40.429 8.556 93.676 1.00 16.17 183 VAL B O 1
ATOM 3832 N N . THR B 1 181 ? 39.497 6.517 93.838 1.00 16.65 184 THR B N 1
ATOM 3833 C CA . THR B 1 181 ? 40.607 5.964 94.602 1.00 17.03 184 THR B CA 1
ATOM 3834 C C . THR B 1 181 ? 41.932 5.995 93.856 1.00 18.02 184 THR B C 1
ATOM 3835 O O . THR B 1 181 ? 42.958 6.368 94.424 1.00 15.73 184 THR B O 1
ATOM 3839 N N . LEU B 1 182 ? 41.910 5.612 92.582 1.00 17.31 185 LEU B N 1
ATOM 3840 C CA . LEU B 1 182 ? 43.136 5.567 91.796 1.00 18.38 185 LEU B CA 1
ATOM 3841 C C . LEU B 1 182 ? 42.914 5.784 90.304 1.00 18.72 185 LEU B C 1
ATOM 3842 O O . LEU B 1 182 ? 41.826 5.533 89.781 1.00 19.71 185 LEU B O 1
ATOM 3847 N N . ILE B 1 183 ? 43.952 6.260 89.624 1.00 17.82 186 ILE B N 1
ATOM 3848 C CA . ILE B 1 183 ? 43.891 6.474 88.182 1.00 16.79 186 ILE B CA 1
ATOM 3849 C C . ILE B 1 183 ? 45.061 5.752 87.531 1.00 16.91 186 ILE B C 1
ATOM 3850 O O . ILE B 1 183 ? 46.122 5.606 88.138 1.00 16.47 186 ILE B O 1
ATOM 3855 N N . SER B 1 184 ? 44.863 5.308 86.294 1.00 15.78 187 SER B N 1
ATOM 3856 C CA . SER B 1 184 ? 45.912 4.618 85.554 1.00 17.73 187 SER B CA 1
ATOM 3857 C C . SER B 1 184 ? 46.274 5.374 84.280 1.00 18.29 187 SER B C 1
ATOM 3858 O O . SER B 1 184 ? 45.920 4.952 83.179 1.00 19.75 187 SER B O 1
ATOM 3861 N N . PRO B 1 185 ? 46.966 6.521 84.415 1.00 17.61 188 PRO B N 1
ATOM 3862 C CA . PRO B 1 185 ? 47.355 7.297 83.234 1.00 17.70 188 PRO B CA 1
ATOM 3863 C C . PRO B 1 185 ? 48.320 6.468 82.392 1.00 19.79 188 PRO B C 1
ATOM 3864 O O . PRO B 1 185 ? 49.308 5.942 82.907 1.00 17.90 188 PRO B O 1
ATOM 3868 N N . PHE B 1 186 ? 48.016 6.337 81.105 1.00 19.03 189 PHE B N 1
ATOM 3869 C CA . PHE B 1 186 ? 48.838 5.543 80.197 1.00 20.63 189 PHE B CA 1
ATOM 3870 C C . PHE B 1 186 ? 50.114 6.234 79.742 1.00 20.28 189 PHE B C 1
ATOM 3871 O O . PHE B 1 186 ? 50.167 7.460 79.615 1.00 20.83 189 PHE B O 1
ATOM 3879 N N . VAL B 1 187 ? 51.141 5.428 79.493 1.00 17.85 190 VAL B N 1
ATOM 3880 C CA . VAL B 1 187 ? 52.427 5.934 79.038 1.00 17.64 190 VAL B CA 1
ATOM 3881 C C . VAL B 1 187 ? 52.758 5.424 77.634 1.00 16.46 190 VAL B C 1
ATOM 3882 O O . VAL B 1 187 ? 52.954 6.209 76.703 1.00 14.24 190 VAL B O 1
ATOM 3886 N N . GLY B 1 188 ? 52.809 4.101 77.497 1.00 17.41 191 GLY B N 1
ATO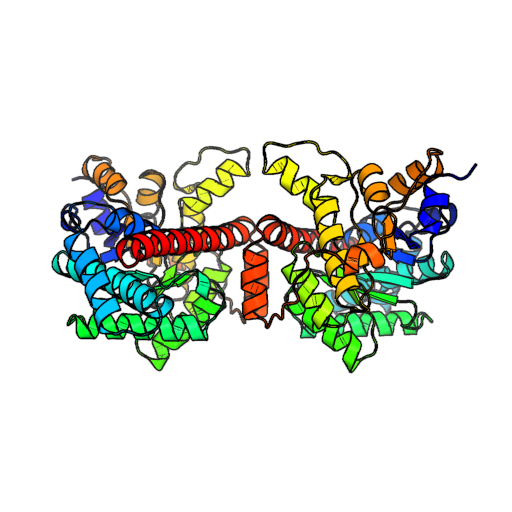M 3887 C CA . GLY B 1 188 ? 53.146 3.476 76.227 1.00 17.65 191 GLY B CA 1
ATOM 3888 C C . GLY B 1 188 ? 52.303 3.811 75.008 1.00 18.33 191 GLY B C 1
ATOM 3889 O O . GLY B 1 188 ? 52.845 4.022 73.920 1.00 18.15 191 GLY B O 1
ATOM 3890 N N . ARG B 1 189 ? 50.983 3.846 75.162 1.00 17.42 192 ARG B N 1
ATOM 3891 C CA . ARG B 1 189 ? 50.124 4.153 74.026 1.00 17.08 192 ARG B CA 1
ATOM 3892 C C . ARG B 1 189 ? 50.278 5.599 73.587 1.00 16.41 192 ARG B C 1
ATOM 3893 O O . ARG B 1 189 ? 49.994 5.936 72.440 1.00 16.85 192 ARG B O 1
ATOM 3901 N N . ILE B 1 190 ? 50.725 6.459 74.495 1.00 16.90 193 ILE B N 1
ATOM 3902 C CA . ILE B 1 190 ? 50.934 7.857 74.139 1.00 16.88 193 ILE B CA 1
ATOM 3903 C C . ILE B 1 190 ? 52.197 7.911 73.267 1.00 18.17 193 ILE B C 1
ATOM 3904 O O . ILE B 1 190 ? 52.251 8.637 72.274 1.00 16.98 193 ILE B O 1
ATOM 3909 N N . LEU B 1 191 ? 53.209 7.130 73.636 1.00 18.14 194 LEU B N 1
ATOM 3910 C CA . LEU B 1 191 ? 54.435 7.077 72.844 1.00 18.90 194 LEU B CA 1
ATOM 3911 C C . LEU B 1 191 ? 54.070 6.548 71.454 1.00 18.60 194 LEU B C 1
ATOM 3912 O O . LEU B 1 191 ? 54.540 7.071 70.441 1.00 20.38 194 LEU B O 1
ATOM 3917 N N . ASP B 1 192 ? 53.236 5.507 71.420 1.00 19.87 195 ASP B N 1
ATOM 3918 C CA . ASP B 1 192 ? 52.787 4.902 70.163 1.00 21.59 195 ASP B CA 1
ATOM 3919 C C . ASP B 1 192 ? 52.210 5.953 69.219 1.00 21.28 195 ASP B C 1
ATOM 3920 O O . ASP B 1 192 ? 52.578 6.023 68.045 1.00 22.84 195 ASP B O 1
ATOM 3925 N N . TRP B 1 193 ? 51.292 6.762 69.735 1.00 21.46 196 TRP B N 1
ATOM 3926 C CA . TRP B 1 193 ? 50.644 7.790 68.927 1.00 20.23 196 TRP B CA 1
ATOM 3927 C C . TRP B 1 193 ? 51.639 8.779 68.331 1.00 21.04 196 TRP B C 1
ATOM 3928 O O . TRP B 1 193 ? 51.582 9.089 67.142 1.00 19.80 196 TRP B O 1
ATOM 3939 N N . HIS B 1 194 ? 52.545 9.283 69.158 1.00 21.96 197 HIS B N 1
ATOM 3940 C CA . HIS B 1 194 ? 53.530 10.242 68.683 1.00 24.67 197 HIS B CA 1
ATOM 3941 C C . HIS B 1 194 ? 54.473 9.665 67.635 1.00 25.99 197 HIS B C 1
ATOM 3942 O O . HIS B 1 194 ? 54.839 10.348 66.685 1.00 28.60 197 HIS B O 1
ATOM 3949 N N . VAL B 1 195 ? 54.858 8.405 67.797 1.00 27.60 198 VAL B N 1
ATOM 3950 C CA . VAL B 1 195 ? 55.751 7.777 66.835 1.00 29.09 198 VAL B CA 1
ATOM 3951 C C . VAL B 1 195 ? 55.062 7.661 65.480 1.00 30.06 198 VAL B C 1
ATOM 3952 O O . VAL B 1 195 ? 55.681 7.860 64.435 1.00 30.04 198 VAL B O 1
ATOM 3956 N N . ALA B 1 196 ? 53.770 7.357 65.505 1.00 30.30 199 ALA B N 1
ATOM 3957 C CA . ALA B 1 196 ? 53.002 7.209 64.278 1.00 30.35 199 ALA B CA 1
ATOM 3958 C C . ALA B 1 196 ? 52.504 8.526 63.686 1.00 31.34 199 ALA B C 1
ATOM 3959 O O . ALA B 1 196 ? 52.338 8.636 62.472 1.00 31.54 199 ALA B O 1
ATOM 3961 N N . ASN B 1 197 ? 52.283 9.528 64.531 1.00 31.60 200 ASN B N 1
ATOM 3962 C CA . ASN B 1 197 ? 51.750 10.802 64.056 1.00 33.01 200 ASN B CA 1
ATOM 3963 C C . ASN B 1 197 ? 52.689 12.008 64.003 1.00 35.18 200 ASN B C 1
ATOM 3964 O O . ASN B 1 197 ? 52.248 13.119 63.701 1.00 35.73 200 ASN B O 1
ATOM 3969 N N . THR B 1 198 ? 53.972 11.804 64.292 1.00 36.07 201 THR B N 1
ATOM 3970 C CA . THR B 1 198 ? 54.938 12.903 64.237 1.00 37.78 201 THR B CA 1
ATOM 3971 C C . THR B 1 198 ? 56.237 12.418 63.604 1.00 38.78 201 THR B C 1
ATOM 3972 O O . THR B 1 198 ? 56.383 11.231 63.312 1.00 38.24 201 THR B O 1
ATOM 3976 N N . ASP B 1 199 ? 57.177 13.336 63.394 1.00 40.18 202 ASP B N 1
ATOM 3977 C CA . ASP B 1 199 ? 58.462 12.987 62.792 1.00 42.50 202 ASP B CA 1
ATOM 3978 C C . ASP B 1 199 ? 59.475 12.460 63.801 1.00 42.81 202 ASP B C 1
ATOM 3979 O O . ASP B 1 199 ? 60.545 11.985 63.421 1.00 44.12 202 ASP B O 1
ATOM 3984 N N . LYS B 1 200 ? 59.147 12.549 65.086 1.00 42.00 203 LYS B N 1
ATOM 3985 C CA . LYS B 1 200 ? 60.055 12.066 66.115 1.00 41.68 203 LYS B CA 1
ATOM 3986 C C . LYS B 1 200 ? 59.653 10.653 66.520 1.00 41.16 203 LYS B C 1
ATOM 3987 O O . LYS B 1 200 ? 58.661 10.452 67.220 1.00 40.75 203 LYS B O 1
ATOM 3993 N N . LYS B 1 201 ? 60.435 9.677 66.066 1.00 40.32 204 LYS B N 1
ATOM 3994 C CA . LYS B 1 201 ? 60.175 8.270 66.341 1.00 39.15 204 LYS B CA 1
ATOM 3995 C C . LYS B 1 201 ? 60.864 7.718 67.580 1.00 38.61 204 LYS B C 1
ATOM 3996 O O . LYS B 1 201 ? 60.644 6.563 67.950 1.00 37.80 204 LYS B O 1
ATOM 4002 N N . SER B 1 202 ? 61.701 8.528 68.218 1.00 37.82 205 SER B N 1
ATOM 4003 C CA . SER B 1 202 ? 62.401 8.079 69.415 1.00 37.53 205 SER B CA 1
ATOM 4004 C C . SER B 1 202 ? 62.599 9.233 70.389 1.00 36.78 205 SER B C 1
ATOM 4005 O O . SER B 1 202 ? 62.774 10.382 69.981 1.00 37.50 205 SER B O 1
ATOM 4008 N N . TYR B 1 203 ? 62.579 8.920 71.681 1.00 34.59 206 TYR B N 1
ATOM 4009 C CA . TYR B 1 203 ? 62.717 9.942 72.711 1.00 33.65 206 TYR B CA 1
ATOM 4010 C C . TYR B 1 203 ? 63.604 9.507 73.866 1.00 31.90 206 TYR B C 1
ATOM 4011 O O . TYR B 1 203 ? 63.802 8.318 74.099 1.00 30.92 206 TYR B O 1
ATOM 4020 N N . GLU B 1 204 ? 64.143 10.482 74.588 1.00 33.10 207 GLU B N 1
ATOM 4021 C CA . GLU B 1 204 ? 64.930 10.174 75.771 1.00 33.03 207 GLU B CA 1
ATOM 4022 C C . GLU B 1 204 ? 63.846 9.933 76.819 1.00 32.62 207 GLU B C 1
ATOM 4023 O O . GLU B 1 204 ? 62.753 10.496 76.725 1.00 32.11 207 GLU B O 1
ATOM 4029 N N . PRO B 1 205 ? 64.122 9.085 77.820 1.00 32.32 208 PRO B N 1
ATOM 4030 C CA . PRO B 1 205 ? 63.144 8.784 78.868 1.00 31.78 208 PRO B CA 1
ATOM 4031 C C . PRO B 1 205 ? 62.303 9.966 79.350 1.00 32.59 208 PRO B C 1
ATOM 4032 O O . PRO B 1 205 ? 61.074 9.937 79.269 1.00 30.17 208 PRO B O 1
ATOM 4036 N N . GLN B 1 206 ? 62.963 11.009 79.840 1.00 32.77 209 GLN B N 1
ATOM 4037 C CA . GLN B 1 206 ? 62.252 12.177 80.346 1.00 33.53 209 GLN B CA 1
ATOM 4038 C C . GLN B 1 206 ? 61.522 12.956 79.253 1.00 30.92 209 GLN B C 1
ATOM 4039 O O . GLN B 1 206 ? 60.689 13.814 79.549 1.00 32.11 209 GLN B O 1
ATOM 4045 N N . GLY B 1 207 ? 61.835 12.654 77.996 1.00 27.74 210 GLY B N 1
ATOM 4046 C CA . GLY B 1 207 ? 61.193 13.334 76.884 1.00 26.42 210 GLY B CA 1
ATOM 4047 C C . GLY B 1 207 ? 60.060 12.528 76.268 1.00 24.24 210 GLY B C 1
ATOM 4048 O O . GLY B 1 207 ? 59.345 13.006 75.388 1.00 23.91 210 GLY B O 1
ATOM 4049 N N . ASP B 1 208 ? 59.901 11.293 76.727 1.00 23.44 211 ASP B N 1
ATOM 4050 C CA . ASP B 1 208 ? 58.842 10.415 76.237 1.00 21.70 211 ASP B CA 1
ATOM 4051 C C . ASP B 1 208 ? 57.501 11.106 76.525 1.00 20.63 211 ASP B C 1
ATOM 4052 O O . ASP B 1 208 ? 57.227 11.479 77.660 1.00 20.39 211 ASP B O 1
ATOM 4057 N N . PRO B 1 209 ? 56.653 11.289 75.497 1.00 20.34 212 PRO B N 1
ATOM 4058 C CA . PRO B 1 209 ? 55.356 11.949 75.699 1.00 19.76 212 PRO B CA 1
ATOM 4059 C C . PRO B 1 209 ? 54.458 11.313 76.758 1.00 19.30 212 PRO B C 1
ATOM 4060 O O . PRO B 1 209 ? 53.710 12.013 77.438 1.00 19.21 212 PRO B O 1
ATOM 4064 N N . GLY B 1 210 ? 54.530 9.990 76.892 1.00 19.30 213 GLY B N 1
ATOM 4065 C CA . GLY B 1 210 ? 53.735 9.307 77.894 1.00 17.82 213 GLY B CA 1
ATOM 4066 C C . GLY B 1 210 ? 54.285 9.654 79.265 1.00 16.86 213 GLY B C 1
ATOM 4067 O O . GLY B 1 210 ? 53.531 9.873 80.211 1.00 16.34 213 GLY B O 1
ATOM 4068 N N . VAL B 1 211 ? 55.611 9.701 79.368 1.00 17.00 214 VAL B N 1
ATOM 4069 C CA . VAL B 1 211 ? 56.280 10.050 80.619 1.00 16.06 214 VAL B CA 1
ATOM 4070 C C . VAL B 1 211 ? 55.911 11.481 81.006 1.00 16.37 214 VAL B C 1
ATOM 4071 O O . VAL B 1 211 ? 55.658 11.780 82.172 1.00 16.20 214 VAL B O 1
ATOM 4075 N N . LYS B 1 212 ? 55.883 12.365 80.016 1.00 17.16 215 LYS B N 1
ATOM 4076 C CA . LYS B 1 212 ? 55.546 13.759 80.267 1.00 19.67 215 LYS B CA 1
ATOM 4077 C C . LYS B 1 212 ? 54.103 13.892 80.752 1.00 19.82 215 LYS B C 1
ATOM 4078 O O . LYS B 1 212 ? 53.805 14.718 81.615 1.00 18.72 215 LYS B O 1
ATOM 4084 N N . SER B 1 213 ? 53.218 13.060 80.209 1.00 18.33 216 SER B N 1
ATOM 4085 C CA . SER B 1 213 ? 51.807 13.088 80.584 1.00 17.22 216 SER B CA 1
ATOM 4086 C C . SER B 1 213 ? 51.591 12.724 82.045 1.00 16.70 216 SER B C 1
ATOM 4087 O O . SER B 1 213 ? 50.904 13.441 82.779 1.00 17.56 216 SER B O 1
ATOM 4090 N N . VAL B 1 214 ? 52.172 11.606 82.468 1.00 16.37 217 VAL B N 1
ATOM 4091 C CA . VAL B 1 214 ? 52.031 11.162 83.849 1.00 15.60 217 VAL B CA 1
ATOM 4092 C C . VAL B 1 214 ? 52.675 12.177 84.789 1.00 16.95 217 VAL B C 1
ATOM 4093 O O . VAL B 1 214 ? 52.149 12.461 85.864 1.00 17.73 217 VAL B O 1
ATOM 4097 N N . THR B 1 215 ? 53.815 12.726 84.378 1.00 18.36 218 THR B N 1
ATOM 4098 C CA . THR B 1 215 ? 54.521 13.711 85.188 1.00 17.54 218 THR B CA 1
ATOM 4099 C C . THR B 1 215 ? 53.633 14.928 85.429 1.00 17.20 218 THR B C 1
ATOM 4100 O O . THR B 1 215 ? 53.509 15.402 86.557 1.00 17.94 218 THR B O 1
ATOM 4104 N N . LYS B 1 216 ? 53.013 15.419 84.362 1.00 18.35 219 LYS B N 1
ATOM 4105 C CA . LYS B 1 216 ? 52.123 16.571 84.447 1.00 19.69 219 LYS B CA 1
ATOM 4106 C C . LYS B 1 216 ? 50.940 16.273 85.370 1.00 19.53 219 LYS B C 1
ATOM 4107 O O . LYS B 1 216 ? 50.566 17.099 86.202 1.00 18.64 219 LYS B O 1
ATOM 4113 N N . ILE B 1 217 ? 50.358 15.088 85.220 1.00 18.33 220 ILE B N 1
ATOM 4114 C CA . ILE B 1 217 ? 49.221 14.683 86.040 1.00 17.87 220 ILE B CA 1
ATOM 4115 C C . ILE B 1 217 ? 49.624 14.499 87.505 1.00 16.79 220 ILE B C 1
ATOM 4116 O O . ILE B 1 217 ? 48.906 14.922 88.413 1.00 14.96 220 ILE B O 1
ATOM 4121 N N . TYR B 1 218 ? 50.776 13.871 87.726 1.00 17.28 221 TYR B N 1
ATOM 4122 C CA . TYR B 1 218 ? 51.286 13.643 89.075 1.00 17.93 221 TYR B CA 1
ATOM 4123 C C . TYR B 1 218 ? 51.525 14.973 89.797 1.00 17.82 221 TYR B C 1
ATOM 4124 O O . TYR B 1 218 ? 51.143 15.141 90.955 1.00 18.31 221 TYR B O 1
ATOM 4133 N N . ASN B 1 219 ? 52.172 15.913 89.122 1.00 18.55 222 ASN B N 1
ATOM 4134 C CA . ASN B 1 219 ? 52.446 17.201 89.748 1.00 20.42 222 ASN B CA 1
ATOM 4135 C C . ASN B 1 219 ? 51.159 17.938 90.127 1.00 20.36 222 ASN B C 1
ATOM 4136 O O . ASN B 1 219 ? 51.048 18.477 91.229 1.00 21.42 222 ASN B O 1
ATOM 4141 N N . TYR B 1 220 ? 50.187 17.946 89.222 1.00 19.93 223 TYR B N 1
ATOM 4142 C CA . TYR B 1 220 ? 48.905 18.602 89.474 1.00 18.61 223 TYR B CA 1
ATOM 4143 C C . TYR B 1 220 ? 48.252 18.016 90.726 1.00 18.41 223 TYR B C 1
ATOM 4144 O O . TYR B 1 220 ? 47.842 18.745 91.630 1.00 17.53 223 TYR B O 1
ATOM 4153 N N . TYR B 1 221 ? 48.154 16.690 90.762 1.00 16.95 224 TYR B N 1
ATOM 4154 C CA . TYR B 1 221 ? 47.543 15.986 91.883 1.00 17.87 224 TYR B CA 1
ATOM 4155 C C . TYR B 1 221 ? 48.216 16.263 93.222 1.00 18.04 224 TYR B C 1
ATOM 4156 O O . TYR B 1 221 ? 47.539 16.551 94.211 1.00 17.55 224 TYR B O 1
ATOM 4165 N N . LYS B 1 222 ? 49.542 16.160 93.258 1.00 17.64 225 LYS B N 1
ATOM 4166 C CA . LYS B 1 222 ? 50.279 16.389 94.498 1.00 20.15 225 LYS B CA 1
ATOM 4167 C C . LYS B 1 222 ? 50.271 17.862 94.899 1.00 20.08 225 LYS B C 1
ATOM 4168 O O . LYS B 1 222 ? 50.129 18.189 96.073 1.00 22.05 225 LYS B O 1
ATOM 4174 N N . LYS B 1 223 ? 50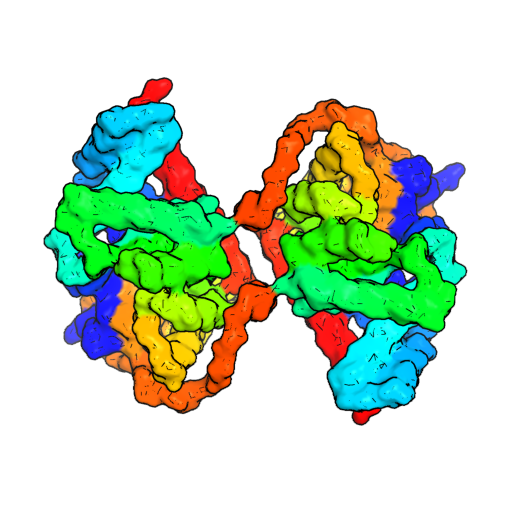.421 18.749 93.926 1.00 20.92 226 LYS B N 1
ATOM 4175 C CA . LYS B 1 223 ? 50.431 20.173 94.226 1.00 22.73 226 LYS B CA 1
ATOM 4176 C C . LYS B 1 223 ? 49.136 20.630 94.891 1.00 24.10 226 LYS B C 1
ATOM 4177 O O . LYS B 1 223 ? 49.164 21.418 95.838 1.00 25.24 226 LYS B O 1
ATOM 4183 N N . PHE B 1 224 ? 48.003 20.127 94.409 1.00 22.63 227 PHE B N 1
ATOM 4184 C CA . PHE B 1 224 ? 46.716 20.527 94.962 1.00 22.31 227 PHE B CA 1
ATOM 4185 C C . PHE B 1 224 ? 46.122 19.600 96.010 1.00 22.44 227 PHE B C 1
ATOM 4186 O O . PHE B 1 224 ? 44.968 19.756 96.411 1.00 24.39 227 PHE B O 1
ATOM 4194 N N . GLY B 1 225 ? 46.918 18.637 96.457 1.00 20.72 228 GLY B N 1
ATOM 4195 C CA . GLY B 1 225 ? 46.475 17.737 97.502 1.00 20.12 228 GLY B CA 1
ATOM 4196 C C . GLY B 1 225 ? 45.373 16.732 97.231 1.00 20.14 228 GLY B C 1
ATOM 4197 O O . GLY B 1 225 ? 44.714 16.292 98.168 1.00 19.33 228 GLY B O 1
ATOM 4198 N N . TYR B 1 226 ? 45.150 16.363 95.976 1.00 20.02 229 TYR B N 1
ATOM 4199 C CA . TYR B 1 226 ? 44.123 15.370 95.687 1.00 19.47 229 TYR B CA 1
ATOM 4200 C C . TYR B 1 226 ? 44.634 14.036 96.219 1.00 20.80 229 TYR B C 1
ATOM 4201 O O . TYR B 1 226 ? 45.818 13.729 96.093 1.00 23.54 229 TYR B O 1
ATOM 4210 N N . LYS B 1 227 ? 43.751 13.251 96.824 1.00 21.91 230 LYS B N 1
ATOM 4211 C CA . LYS B 1 227 ? 44.147 11.966 97.395 1.00 23.37 230 LYS B CA 1
ATOM 4212 C C . LYS B 1 227 ? 44.180 10.799 96.414 1.00 21.12 230 LYS B C 1
ATOM 4213 O O . LYS B 1 227 ? 44.718 9.739 96.729 1.00 21.48 230 LYS B O 1
ATOM 4219 N N . THR B 1 228 ? 43.612 10.992 95.229 1.00 20.88 231 THR B N 1
ATOM 4220 C CA . THR B 1 228 ? 43.594 9.940 94.209 1.00 19.21 231 THR B CA 1
ATOM 4221 C 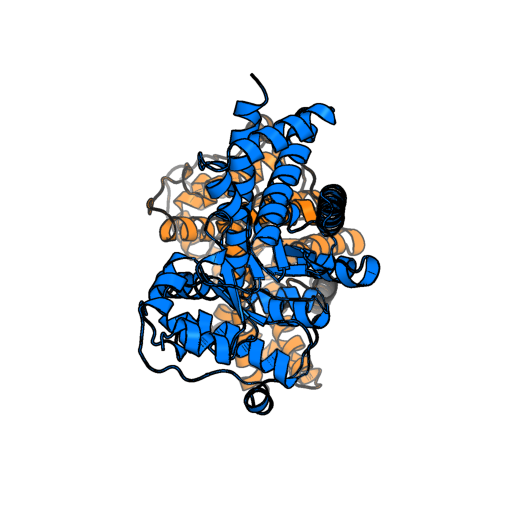C . THR B 1 228 ? 45.003 9.411 93.936 1.00 19.20 231 THR B C 1
ATOM 4222 O O . THR B 1 228 ? 45.930 10.187 93.709 1.00 18.46 231 THR B O 1
ATOM 4226 N N . ILE B 1 229 ? 45.160 8.089 93.963 1.00 20.15 232 ILE B N 1
ATOM 4227 C CA . ILE B 1 229 ? 46.456 7.459 93.708 1.00 19.67 232 ILE B CA 1
ATOM 4228 C C . ILE B 1 229 ? 46.826 7.520 92.228 1.00 20.35 232 ILE B C 1
ATOM 4229 O O . ILE B 1 229 ? 45.996 7.234 91.360 1.00 19.41 232 ILE B O 1
ATOM 4234 N N . VAL B 1 230 ? 48.072 7.897 91.939 1.00 19.50 233 VAL B N 1
ATOM 4235 C CA . VAL B 1 230 ? 48.540 7.980 90.557 1.00 18.30 233 VAL B CA 1
ATOM 4236 C C . VAL B 1 230 ? 49.368 6.736 90.228 1.00 18.91 233 VAL B C 1
ATOM 4237 O O . VAL B 1 230 ? 50.427 6.508 90.815 1.00 17.68 233 VAL B O 1
ATOM 4241 N N . MET B 1 231 ? 48.879 5.932 89.291 1.00 18.26 234 MET B N 1
ATOM 4242 C CA . MET B 1 231 ? 49.575 4.715 88.896 1.00 17.21 234 MET B CA 1
ATOM 4243 C C . MET B 1 231 ? 49.870 4.688 87.397 1.00 16.66 234 MET B C 1
ATOM 4244 O O . MET B 1 231 ? 48.980 4.435 86.588 1.00 17.51 234 MET B O 1
ATOM 4249 N N . GLY B 1 232 ? 51.120 4.962 87.031 1.00 17.06 235 GLY B N 1
ATOM 4250 C CA . GLY B 1 232 ? 51.491 4.935 85.627 1.00 17.25 235 GLY B CA 1
ATOM 4251 C C . GLY B 1 232 ? 51.243 3.535 85.094 1.00 16.15 235 GLY B C 1
ATOM 4252 O O . GLY B 1 232 ? 51.503 2.558 85.797 1.00 17.30 235 GLY B O 1
ATOM 4253 N N . ALA B 1 233 ? 50.743 3.431 83.867 1.00 17.59 236 ALA B N 1
ATOM 4254 C CA . ALA B 1 233 ? 50.446 2.130 83.263 1.00 17.64 236 ALA B CA 1
ATOM 4255 C C . ALA B 1 233 ? 50.806 2.103 81.786 1.00 19.51 236 ALA B C 1
ATOM 4256 O O . ALA B 1 233 ? 50.958 3.154 81.160 1.00 18.64 236 ALA B O 1
ATOM 4258 N N . SER B 1 234 ? 50.918 0.897 81.231 1.00 18.84 237 SER B N 1
ATOM 4259 C CA . SER B 1 234 ? 51.257 0.719 79.819 1.00 20.34 237 SER B CA 1
ATOM 4260 C C . SER B 1 234 ? 52.677 1.200 79.547 1.00 20.83 237 SER B C 1
ATOM 4261 O O . SER B 1 234 ? 52.940 2.404 79.482 1.00 20.96 237 SER B O 1
ATOM 4264 N N . PHE B 1 235 ? 53.596 0.259 79.393 1.00 18.87 238 PHE B N 1
ATOM 4265 C CA . PHE B 1 235 ? 54.982 0.617 79.141 1.00 19.68 238 PHE B CA 1
ATOM 4266 C C . PHE B 1 235 ? 55.563 -0.104 77.940 1.00 20.26 238 PHE B C 1
ATOM 4267 O O . PHE B 1 235 ? 55.211 -1.250 77.650 1.00 21.09 238 PHE B O 1
ATOM 4275 N N . ARG B 1 236 ? 56.451 0.587 77.239 1.00 20.16 239 ARG B N 1
ATOM 4276 C CA . ARG B 1 236 ? 57.100 0.036 76.062 1.00 21.44 239 ARG B CA 1
ATOM 4277 C C . ARG B 1 236 ? 58.531 -0.367 76.385 1.00 21.99 239 ARG B C 1
ATOM 4278 O O . ARG B 1 236 ? 59.091 -1.251 75.744 1.00 22.44 239 ARG B O 1
ATOM 4286 N N . ASN B 1 237 ? 59.113 0.281 77.390 1.00 22.15 240 ASN B N 1
ATOM 4287 C CA . ASN B 1 237 ? 60.484 -0.003 77.790 1.00 20.63 240 ASN B CA 1
ATOM 4288 C C . ASN B 1 237 ? 60.734 0.392 79.248 1.00 22.27 240 ASN B C 1
ATOM 4289 O O . ASN B 1 237 ? 59.948 1.134 79.846 1.00 22.56 240 ASN B O 1
ATOM 4294 N N . THR B 1 238 ? 61.830 -0.107 79.814 1.00 20.69 241 THR B N 1
ATOM 4295 C CA . THR B 1 238 ? 62.173 0.178 81.202 1.00 20.88 241 THR B CA 1
ATOM 4296 C C . THR B 1 238 ? 62.589 1.628 81.409 1.00 19.59 241 THR B C 1
ATOM 4297 O O . THR B 1 238 ? 62.547 2.132 82.529 1.00 20.65 241 THR B O 1
ATOM 4301 N N . GLY B 1 239 ? 62.987 2.290 80.328 1.00 20.47 242 GLY B N 1
ATOM 4302 C CA . GLY B 1 239 ? 63.384 3.684 80.415 1.00 19.29 242 GLY B CA 1
ATOM 4303 C C . GLY B 1 239 ? 62.230 4.551 80.889 1.00 21.00 242 GLY B C 1
ATOM 4304 O O . GLY B 1 239 ? 62.415 5.466 81.696 1.00 19.54 242 GLY B O 1
ATOM 4305 N N . GLU B 1 240 ? 61.032 4.267 80.385 1.00 20.06 243 GLU B N 1
ATOM 4306 C CA . GLU B 1 240 ? 59.842 5.026 80.772 1.00 19.90 243 GLU B CA 1
ATOM 4307 C C . GLU B 1 240 ? 59.532 4.801 82.245 1.00 18.34 243 GLU B C 1
ATOM 4308 O O . GLU B 1 240 ? 59.173 5.734 82.965 1.00 18.36 243 GLU B O 1
ATOM 4314 N N . ILE B 1 241 ? 59.665 3.550 82.678 1.00 18.18 244 ILE B N 1
ATOM 4315 C CA . ILE B 1 241 ? 59.397 3.168 84.059 1.00 17.57 244 ILE B CA 1
ATOM 4316 C C . ILE B 1 241 ? 60.349 3.872 85.023 1.00 19.58 244 ILE B C 1
ATOM 4317 O O . ILE B 1 241 ? 59.926 4.428 86.039 1.00 19.78 244 ILE B O 1
ATOM 4322 N N . LYS B 1 242 ? 61.637 3.839 84.707 1.00 20.01 245 LYS B N 1
ATOM 4323 C CA . LYS B 1 242 ? 62.636 4.480 85.552 1.00 20.13 245 LYS B CA 1
ATOM 4324 C C . LYS B 1 242 ? 62.393 5.981 85.616 1.00 19.58 245 LYS B C 1
ATOM 4325 O O . LYS B 1 242 ? 62.530 6.593 86.671 1.00 19.70 245 LYS B O 1
ATOM 4331 N N . ALA B 1 243 ? 62.020 6.567 84.483 1.00 19.32 246 ALA B N 1
ATOM 4332 C CA . ALA B 1 243 ? 61.770 8.002 84.412 1.00 19.28 246 ALA B CA 1
ATOM 4333 C C . ALA B 1 243 ? 60.563 8.433 85.244 1.00 20.21 246 ALA B C 1
ATOM 4334 O O . ALA B 1 243 ? 60.305 9.627 85.392 1.00 20.34 246 ALA B O 1
ATOM 4336 N N . LEU B 1 244 ? 59.828 7.465 85.788 1.00 18.55 247 LEU B N 1
ATOM 4337 C CA . LEU B 1 244 ? 58.654 7.766 86.600 1.00 17.95 247 LEU B CA 1
ATOM 4338 C C . LEU B 1 244 ? 58.787 7.245 88.030 1.00 17.08 247 LEU B C 1
ATOM 4339 O O . LEU B 1 244 ? 57.811 7.208 88.779 1.00 17.81 247 LEU B O 1
ATOM 4344 N N . ALA B 1 245 ? 59.991 6.831 88.411 1.00 16.23 248 ALA B N 1
ATOM 4345 C CA . ALA B 1 245 ? 60.203 6.358 89.770 1.00 17.04 248 ALA B CA 1
ATOM 4346 C C . ALA B 1 245 ? 59.844 7.539 90.679 1.00 18.15 248 ALA B C 1
ATOM 4347 O O . ALA B 1 245 ? 60.182 8.689 90.381 1.00 16.93 248 ALA B O 1
ATOM 4349 N N . GLY B 1 246 ? 59.152 7.251 91.776 1.00 17.06 249 GLY B N 1
ATOM 4350 C CA . GLY B 1 246 ? 58.729 8.304 92.679 1.00 18.02 249 GLY B CA 1
ATOM 4351 C C . GLY B 1 246 ? 57.225 8.451 92.546 1.00 18.35 249 GLY B C 1
ATOM 4352 O O . GLY B 1 246 ? 56.560 9.009 93.419 1.00 17.12 249 GLY B O 1
ATOM 4353 N N . CYS B 1 247 ? 56.688 7.950 91.436 1.00 17.41 250 CYS B N 1
ATOM 4354 C CA . CYS B 1 247 ? 55.249 7.994 91.201 1.00 18.78 250 CYS B CA 1
ATOM 4355 C C . CYS B 1 247 ? 54.659 7.094 92.282 1.00 19.59 250 CYS B C 1
ATOM 4356 O O . CYS B 1 247 ? 55.314 6.134 92.702 1.00 20.48 250 CYS B O 1
ATOM 4359 N N . ASP B 1 248 ? 53.442 7.395 92.733 1.00 18.87 251 ASP B N 1
ATOM 4360 C CA . ASP B 1 248 ? 52.801 6.602 93.781 1.00 19.67 251 ASP B CA 1
ATOM 4361 C C . ASP B 1 248 ? 52.890 5.108 93.499 1.00 20.22 251 ASP B C 1
ATOM 4362 O O . ASP B 1 248 ? 53.451 4.343 94.289 1.00 19.99 251 ASP B O 1
ATOM 4367 N N . PHE B 1 249 ? 52.316 4.708 92.368 1.00 19.28 252 PHE B N 1
ATOM 4368 C CA . PHE B 1 249 ? 52.288 3.314 91.937 1.00 19.41 252 PHE B CA 1
ATOM 4369 C C . PHE B 1 249 ? 52.647 3.245 90.453 1.00 17.10 252 PHE B C 1
ATOM 4370 O O . PHE B 1 249 ? 52.550 4.236 89.731 1.00 16.50 252 PHE B O 1
ATOM 4378 N N . LEU B 1 250 ? 53.048 2.056 90.016 1.00 16.46 253 LEU B N 1
ATOM 4379 C CA . LEU B 1 250 ? 53.379 1.783 88.621 1.00 16.37 253 LEU B CA 1
ATOM 4380 C C . LEU B 1 250 ? 53.034 0.316 88.378 1.00 17.19 253 LEU B C 1
ATOM 4381 O O . LEU B 1 250 ? 53.548 -0.558 89.072 1.00 16.98 253 LEU B O 1
ATOM 4386 N N . THR B 1 251 ? 52.146 0.043 87.424 1.00 17.28 254 THR B N 1
ATOM 4387 C CA . THR B 1 251 ? 51.794 -1.342 87.120 1.00 17.58 254 THR B CA 1
ATOM 4388 C C . THR B 1 251 ? 52.614 -1.729 85.896 1.00 17.72 254 THR B C 1
ATOM 4389 O O . THR B 1 251 ? 52.618 -1.029 84.877 1.00 17.06 254 THR B O 1
ATOM 4393 N N . ILE B 1 252 ? 53.316 -2.849 86.011 1.00 17.94 255 ILE B N 1
ATOM 4394 C CA . ILE B 1 252 ? 54.220 -3.293 84.963 1.00 16.86 255 ILE B CA 1
ATOM 4395 C C . ILE B 1 252 ? 53.988 -4.725 84.513 1.00 16.57 255 ILE B C 1
ATOM 4396 O O . ILE B 1 252 ? 53.589 -5.575 85.301 1.00 16.21 255 ILE B O 1
ATOM 4401 N N . SER B 1 253 ? 54.250 -4.981 83.237 1.00 18.18 256 SER B N 1
ATOM 4402 C CA . SER B 1 253 ? 54.083 -6.317 82.672 1.00 19.85 256 SER B CA 1
ATOM 4403 C C . SER B 1 253 ? 55.185 -7.235 83.186 1.00 20.79 256 SER B C 1
ATOM 4404 O O . SER B 1 253 ? 56.277 -6.775 83.518 1.00 17.71 256 SER B O 1
ATOM 4407 N N . PRO B 1 254 ? 54.913 -8.549 83.255 1.00 20.87 257 PRO B N 1
ATOM 4408 C CA . PRO B 1 254 ? 55.907 -9.515 83.728 1.00 21.90 257 PRO B CA 1
ATOM 4409 C C . PRO B 1 254 ? 57.211 -9.419 82.941 1.00 22.15 257 PRO B C 1
ATOM 4410 O O . PRO B 1 254 ? 58.295 -9.595 83.502 1.00 21.84 257 PRO B O 1
ATOM 4414 N N . LYS B 1 255 ? 57.107 -9.133 81.646 1.00 21.39 258 LYS B N 1
ATOM 4415 C CA . LYS B 1 255 ? 58.297 -9.025 80.807 1.00 23.36 258 LYS B CA 1
ATOM 4416 C C . LYS B 1 255 ? 59.216 -7.892 81.253 1.00 23.51 258 LYS B C 1
ATOM 4417 O O . LYS B 1 255 ? 60.417 -8.094 81.440 1.00 23.22 258 LYS B O 1
ATOM 4423 N N . LEU B 1 256 ? 58.658 -6.697 81.418 1.00 21.85 259 LEU B N 1
ATOM 4424 C CA . LEU B 1 256 ? 59.463 -5.559 81.841 1.00 19.47 259 LEU B CA 1
ATOM 4425 C C . LEU B 1 256 ? 59.899 -5.719 83.295 1.00 19.50 259 LEU B C 1
ATOM 4426 O O . LEU B 1 256 ? 60.980 -5.267 83.673 1.00 20.59 259 LEU B O 1
ATOM 4431 N N . LEU B 1 257 ? 59.062 -6.359 84.111 1.00 17.70 260 LEU B N 1
ATOM 4432 C CA . LEU B 1 257 ? 59.409 -6.597 85.507 1.00 19.74 260 LEU B CA 1
ATOM 4433 C C . LEU B 1 257 ? 60.646 -7.506 85.543 1.00 20.24 260 LEU B C 1
ATOM 4434 O O . LEU B 1 257 ? 61.538 -7.335 86.379 1.00 19.52 260 LEU B O 1
ATOM 4439 N N . GLY B 1 258 ? 60.696 -8.463 84.620 1.00 21.12 261 GLY B N 1
ATOM 4440 C CA . GLY B 1 258 ? 61.831 -9.366 84.551 1.00 21.18 261 GLY B CA 1
ATOM 4441 C C . GLY B 1 258 ? 63.096 -8.608 84.188 1.00 23.12 261 GLY B C 1
ATOM 4442 O O . GLY B 1 258 ? 64.171 -8.880 84.721 1.00 22.43 261 GLY B O 1
ATOM 4443 N N . GLU B 1 259 ? 62.970 -7.648 83.278 1.00 21.39 262 GLU B N 1
ATOM 4444 C CA . GLU B 1 259 ? 64.111 -6.846 82.867 1.00 24.37 262 GLU B CA 1
ATOM 4445 C C . GLU B 1 259 ? 64.639 -6.026 84.040 1.00 23.82 262 GLU B C 1
ATOM 4446 O O . GLU B 1 259 ? 65.848 -5.905 84.235 1.00 24.28 262 GLU B O 1
ATOM 4452 N N . LEU B 1 260 ? 63.724 -5.466 84.822 1.00 23.51 263 LEU B N 1
ATOM 4453 C CA . LEU B 1 260 ? 64.093 -4.659 85.975 1.00 22.71 263 LEU B CA 1
ATOM 4454 C C . LEU B 1 260 ? 64.769 -5.512 87.050 1.00 23.38 263 LEU B C 1
ATOM 4455 O O . LEU B 1 260 ? 65.689 -5.056 87.730 1.00 22.89 263 LEU B O 1
ATOM 4460 N N . LEU B 1 261 ? 64.315 -6.753 87.197 1.00 23.95 264 LEU B N 1
ATOM 4461 C CA . LEU B 1 261 ? 64.882 -7.660 88.192 1.00 24.03 264 LEU B CA 1
ATOM 4462 C C . LEU B 1 261 ? 66.311 -8.059 87.829 1.00 26.07 264 LEU B C 1
ATOM 4463 O O . LEU B 1 261 ? 67.140 -8.318 88.705 1.00 25.90 264 LEU B O 1
ATOM 4468 N N . LYS B 1 262 ? 66.600 -8.100 86.533 1.00 26.48 265 LYS B N 1
ATOM 4469 C CA . LYS B 1 262 ? 67.926 -8.477 86.064 1.00 30.36 265 LYS B CA 1
ATOM 4470 C C . LYS B 1 262 ? 68.884 -7.290 86.025 1.00 30.34 265 LYS B C 1
ATOM 4471 O O . LYS B 1 262 ? 70.099 -7.465 86.098 1.00 31.45 265 LYS B O 1
ATOM 4477 N N . ASP B 1 263 ? 68.329 -6.086 85.923 1.00 28.53 266 ASP B N 1
ATOM 4478 C CA . ASP B 1 263 ? 69.121 -4.860 85.850 1.00 27.77 266 ASP B CA 1
ATOM 4479 C C . ASP B 1 263 ? 69.628 -4.410 87.223 1.00 28.11 266 ASP B C 1
ATOM 4480 O O . ASP B 1 263 ? 68.858 -4.333 88.181 1.00 28.10 266 ASP B O 1
ATOM 4485 N N . ASN B 1 264 ? 70.922 -4.105 87.307 1.00 28.03 267 ASN B N 1
ATOM 4486 C CA . ASN B 1 264 ? 71.535 -3.677 88.564 1.00 28.48 267 ASN B CA 1
ATOM 4487 C C . ASN B 1 264 ? 72.055 -2.239 88.573 1.00 28.02 267 ASN B C 1
ATOM 4488 O O . ASN B 1 264 ? 72.763 -1.844 89.502 1.00 27.47 267 ASN B O 1
ATOM 4493 N N . SER B 1 265 ? 71.721 -1.457 87.551 1.00 26.83 268 SER B N 1
ATOM 4494 C CA . SER B 1 265 ? 72.180 -0.071 87.510 1.00 26.92 268 SER B CA 1
ATOM 4495 C C . SER B 1 265 ? 71.399 0.738 88.547 1.00 25.73 268 SER B C 1
ATOM 4496 O O . SER B 1 265 ? 70.274 0.388 88.888 1.00 24.57 268 SER B O 1
ATOM 4499 N N . LYS B 1 266 ? 71.997 1.812 89.051 1.00 26.53 269 LYS B N 1
ATOM 4500 C CA . LYS B 1 266 ? 71.344 2.638 90.063 1.00 27.06 269 LYS B CA 1
ATOM 4501 C C . LYS B 1 266 ? 70.161 3.431 89.542 1.00 26.16 269 LYS B C 1
ATOM 4502 O O . LYS B 1 266 ? 70.172 3.919 88.415 1.00 27.43 269 LYS B O 1
ATOM 4508 N N . LEU B 1 267 ? 69.154 3.575 90.395 1.00 25.50 270 LEU B N 1
ATOM 4509 C CA . LEU B 1 267 ? 67.938 4.307 90.065 1.00 25.76 270 LEU B CA 1
ATOM 4510 C C . LEU B 1 267 ? 67.694 5.426 91.076 1.00 24.99 270 LEU B C 1
ATOM 4511 O O . LEU B 1 267 ? 68.017 5.288 92.253 1.00 22.98 270 LEU B O 1
ATOM 4516 N N . ALA B 1 268 ? 67.130 6.533 90.606 1.00 24.22 271 ALA B N 1
ATOM 4517 C CA . ALA B 1 268 ? 66.812 7.673 91.464 1.00 24.48 271 ALA B CA 1
ATOM 4518 C C . ALA B 1 268 ? 65.448 8.198 91.023 1.00 24.29 271 ALA B C 1
ATOM 4519 O O . ALA B 1 268 ? 65.171 8.293 89.830 1.00 24.74 271 ALA B O 1
ATOM 4521 N N . PRO B 1 269 ? 64.581 8.549 91.982 1.00 24.49 272 PRO B N 1
ATOM 4522 C CA . PRO B 1 269 ? 63.243 9.057 91.666 1.00 23.85 272 PRO B CA 1
ATOM 4523 C C . PRO B 1 269 ? 63.227 10.407 90.954 1.00 24.73 272 PRO B C 1
ATOM 4524 O O . PRO B 1 269 ? 63.949 11.330 91.333 1.00 23.39 272 PRO B O 1
ATOM 4528 N N . ALA B 1 270 ? 62.400 10.509 89.917 1.00 23.39 273 ALA B N 1
ATOM 4529 C CA . ALA B 1 270 ? 62.262 11.744 89.154 1.00 24.14 273 ALA B CA 1
ATOM 4530 C C . ALA B 1 270 ? 61.037 12.515 89.636 1.00 25.08 273 ALA B C 1
ATOM 4531 O O . ALA B 1 270 ? 60.917 13.719 89.403 1.00 26.99 273 ALA B O 1
ATOM 4533 N N . LEU B 1 271 ? 60.120 11.823 90.305 1.00 22.69 274 LEU B N 1
ATOM 4534 C CA . LEU B 1 271 ? 58.909 12.473 90.801 1.00 23.20 274 LEU B CA 1
ATOM 4535 C C . LEU B 1 271 ? 58.916 12.590 92.317 1.00 22.30 274 LEU B C 1
ATOM 4536 O O . LEU B 1 271 ? 59.350 11.672 93.012 1.00 22.77 274 LEU B O 1
ATOM 4541 N N . SER B 1 272 ? 58.432 13.721 92.824 1.00 20.83 275 SER B N 1
ATOM 4542 C CA . SER B 1 272 ? 58.369 13.953 94.266 1.00 21.67 275 SER B CA 1
ATOM 4543 C C . SER B 1 272 ? 57.265 14.953 94.604 1.00 22.43 275 SER B C 1
ATOM 4544 O O . SER B 1 272 ? 56.970 15.856 93.823 1.00 22.19 275 SER B O 1
ATOM 4547 N N . VAL B 1 273 ? 56.665 14.792 95.777 1.00 24.96 276 VAL B N 1
ATOM 4548 C CA . VAL B 1 273 ? 55.607 15.689 96.219 1.00 26.32 276 VAL B CA 1
ATOM 4549 C C . VAL B 1 273 ? 56.119 17.124 96.331 1.00 27.41 276 VAL B C 1
ATOM 4550 O O . VAL B 1 273 ? 55.423 18.069 95.954 1.00 24.70 276 VAL B O 1
ATOM 4554 N N . LYS B 1 274 ? 57.336 17.286 96.843 1.00 29.85 277 LYS B N 1
ATOM 4555 C CA . LYS B 1 274 ? 57.916 18.617 96.992 1.00 31.69 277 LYS B CA 1
ATOM 4556 C C . LYS B 1 274 ? 58.113 19.314 95.648 1.00 31.26 277 LYS B C 1
ATOM 4557 O O . LYS B 1 274 ? 57.779 20.488 95.500 1.00 30.66 277 LYS B O 1
ATOM 4563 N N . ALA B 1 275 ? 58.650 18.596 94.666 1.00 30.72 278 ALA B N 1
ATOM 4564 C CA . ALA B 1 275 ? 58.861 19.185 93.346 1.00 30.40 278 ALA B CA 1
ATOM 4565 C C . ALA B 1 275 ? 57.515 19.531 92.717 1.00 30.83 278 ALA B C 1
ATOM 4566 O O . ALA B 1 275 ? 57.408 20.463 91.917 1.00 30.89 278 ALA B O 1
ATOM 4568 N N . ALA B 1 276 ? 56.489 18.772 93.086 1.00 30.23 279 ALA B N 1
ATOM 4569 C CA . ALA B 1 276 ? 55.143 18.990 92.568 1.00 30.12 279 ALA B CA 1
ATOM 4570 C C . ALA B 1 276 ? 54.557 20.298 93.088 1.00 30.82 279 ALA B C 1
ATOM 4571 O O . ALA B 1 276 ? 53.917 21.044 92.345 1.00 30.87 279 ALA B O 1
ATOM 4573 N N . GLN B 1 277 ? 54.777 20.571 94.369 1.00 31.94 280 GLN B N 1
ATOM 4574 C CA . GLN B 1 277 ? 54.254 21.781 94.991 1.00 34.51 280 GLN B CA 1
ATOM 4575 C C . GLN B 1 277 ? 54.781 23.065 94.359 1.00 33.28 280 GLN B C 1
ATOM 4576 O O . GLN B 1 277 ? 54.134 24.108 94.432 1.00 32.83 280 GLN B O 1
ATOM 4582 N N . THR B 1 278 ? 55.951 22.990 93.735 1.00 33.93 281 THR B N 1
ATOM 4583 C CA . THR B 1 278 ? 56.531 24.161 93.091 1.00 35.01 281 THR B CA 1
ATOM 4584 C C . THR B 1 278 ? 56.317 24.148 91.581 1.00 35.59 281 THR B C 1
ATOM 4585 O O . THR B 1 278 ? 56.812 25.028 90.875 1.00 34.66 281 THR B O 1
ATOM 4589 N N . SER B 1 279 ? 55.583 23.153 91.085 1.00 35.65 282 SER B N 1
ATOM 4590 C CA . SER B 1 279 ? 55.311 23.063 89.650 1.00 37.62 282 SER B CA 1
ATOM 4591 C C . SER B 1 279 ? 54.370 24.199 89.246 1.00 38.62 282 SER B C 1
ATOM 4592 O O . SER B 1 279 ? 53.736 24.822 90.097 1.00 38.28 282 SER B O 1
ATOM 4595 N N . ASP B 1 280 ? 54.278 24.463 87.948 1.00 40.91 283 ASP B N 1
ATOM 4596 C CA . ASP B 1 280 ? 53.439 25.547 87.454 1.00 44.26 283 ASP B CA 1
ATOM 4597 C C . ASP B 1 280 ? 52.000 25.141 87.142 1.00 44.89 283 ASP B C 1
ATOM 4598 O O . ASP B 1 280 ? 51.343 25.745 86.294 1.00 44.80 283 ASP B O 1
ATOM 4603 N N . SER B 1 281 ? 51.511 24.125 87.842 1.00 46.01 284 SER B N 1
ATOM 4604 C CA . SER B 1 281 ? 50.148 23.647 87.647 1.00 45.11 284 SER B CA 1
ATOM 4605 C C . SER B 1 281 ? 49.159 24.734 88.073 1.00 45.93 284 SER B C 1
ATOM 4606 O O . SER B 1 281 ? 49.433 25.515 88.984 1.00 47.34 284 SER B O 1
ATOM 4609 N N . GLU B 1 282 ? 48.013 24.792 87.406 1.00 45.88 285 GLU B N 1
ATOM 4610 C CA . GLU B 1 282 ? 46.994 25.774 87.753 1.00 43.79 285 GLU B CA 1
ATOM 4611 C C . GLU B 1 282 ? 45.657 25.053 87.910 1.00 40.82 285 GLU B C 1
ATOM 4612 O O . GLU B 1 282 ? 45.150 24.450 86.965 1.00 39.28 285 GLU B O 1
ATOM 4618 N N . LYS B 1 283 ? 45.092 25.118 89.111 1.00 37.82 286 LYS B N 1
ATOM 4619 C CA . LYS B 1 283 ? 43.837 24.438 89.395 1.00 35.43 286 LYS B CA 1
ATOM 4620 C C . LYS B 1 283 ? 42.665 24.867 88.526 1.00 33.62 286 LYS B C 1
ATOM 4621 O O . LYS B 1 283 ? 42.402 26.056 88.355 1.00 32.83 286 LYS B O 1
ATOM 4627 N N . ILE B 1 284 ? 41.968 23.885 87.967 1.00 29.44 287 ILE B N 1
ATOM 4628 C CA . ILE B 1 284 ? 40.803 24.166 87.147 1.00 27.84 287 ILE B CA 1
ATOM 4629 C C . ILE B 1 284 ? 39.651 23.269 87.556 1.00 25.78 287 ILE B C 1
ATOM 4630 O O . ILE B 1 284 ? 39.842 22.255 88.230 1.00 24.78 287 ILE B O 1
ATOM 4635 N N . HIS B 1 285 ? 38.451 23.658 87.153 1.00 23.19 288 HIS B N 1
ATOM 4636 C CA . HIS B 1 285 ? 37.253 22.900 87.468 1.00 23.04 288 HIS B CA 1
ATOM 4637 C C . HIS B 1 285 ? 36.504 22.660 86.172 1.00 22.25 288 HIS B C 1
ATOM 4638 O O . HIS B 1 285 ? 36.351 23.570 85.356 1.00 22.60 288 HIS B O 1
ATOM 4645 N N . LEU B 1 286 ? 36.041 21.430 85.987 1.00 20.32 289 LEU B N 1
ATOM 4646 C CA . LEU B 1 286 ? 35.350 21.070 84.762 1.00 19.30 289 LEU B CA 1
ATOM 4647 C C . LEU B 1 286 ? 33.965 20.461 84.926 1.00 19.38 289 LEU B C 1
ATOM 4648 O O . LEU B 1 286 ? 33.817 19.407 85.549 1.00 17.30 289 LEU B O 1
ATOM 4653 N N . ASP B 1 287 ? 32.950 21.125 84.379 1.00 17.68 290 ASP B N 1
ATOM 4654 C CA . ASP B 1 287 ? 31.617 20.543 84.400 1.00 17.73 290 ASP B CA 1
ATOM 4655 C C . ASP B 1 287 ? 31.653 19.705 83.120 1.00 17.70 290 ASP B C 1
ATOM 4656 O O . ASP B 1 287 ? 32.680 19.687 82.440 1.00 15.76 290 ASP B O 1
ATOM 4661 N N . GLU B 1 288 ? 30.576 19.009 82.781 1.00 16.93 291 GLU B N 1
ATOM 4662 C CA . GLU B 1 288 ? 30.609 18.166 81.588 1.00 16.38 291 GLU B CA 1
ATOM 4663 C C . GLU B 1 288 ? 31.088 18.852 80.303 1.00 16.60 291 GLU B C 1
ATOM 4664 O O . GLU B 1 288 ? 32.013 18.367 79.642 1.00 15.42 291 GLU B O 1
ATOM 4670 N N . LYS B 1 289 ? 30.470 19.973 79.947 1.00 14.92 292 LYS B N 1
ATOM 4671 C CA . LYS B 1 289 ? 30.843 20.662 78.719 1.00 15.86 292 LYS B CA 1
ATOM 4672 C C . LYS B 1 289 ? 32.278 21.178 78.697 1.00 15.75 292 LYS B C 1
ATOM 4673 O O . LYS B 1 289 ? 32.913 21.184 77.644 1.00 15.43 292 LYS B O 1
ATOM 4679 N N . ALA B 1 290 ? 32.795 21.605 79.848 1.00 15.22 293 ALA B N 1
ATOM 4680 C CA . ALA B 1 290 ? 34.172 22.092 79.915 1.00 15.36 293 ALA B CA 1
ATOM 4681 C C . ALA B 1 290 ? 35.115 20.915 79.689 1.00 15.38 293 ALA B C 1
ATOM 4682 O O . ALA B 1 290 ? 36.111 21.032 78.975 1.00 14.87 293 ALA B O 1
ATOM 4684 N N . PHE B 1 291 ? 34.798 19.777 80.303 1.00 15.50 294 PHE B N 1
ATOM 4685 C CA . PHE B 1 291 ? 35.614 18.579 80.138 1.00 14.72 294 PHE B CA 1
ATOM 4686 C C . PHE B 1 291 ? 35.666 18.131 78.681 1.00 14.56 294 PHE B C 1
ATOM 4687 O O . PHE B 1 291 ? 36.741 17.848 78.151 1.00 15.60 294 PHE B O 1
ATOM 4695 N N . ARG B 1 292 ? 34.502 18.045 78.042 1.00 14.80 295 ARG B N 1
ATOM 4696 C CA . ARG B 1 292 ? 34.449 17.587 76.657 1.00 16.47 295 ARG B CA 1
ATOM 4697 C C . ARG B 1 292 ? 35.265 18.469 75.726 1.00 16.53 295 ARG B C 1
ATOM 4698 O O . ARG B 1 292 ? 35.909 17.966 74.814 1.00 15.34 295 ARG B O 1
ATOM 4706 N N . TRP B 1 293 ? 35.253 19.779 75.962 1.00 16.79 296 TRP B N 1
ATOM 4707 C CA . TRP B 1 293 ? 36.035 20.680 75.130 1.00 16.43 296 TRP B CA 1
ATOM 4708 C C . TRP B 1 293 ? 37.534 20.479 75.361 1.00 16.69 296 TRP B C 1
ATOM 4709 O O . TRP B 1 293 ? 38.293 20.286 74.413 1.00 15.12 296 TRP B O 1
ATOM 4720 N N . LEU B 1 294 ? 37.953 20.522 76.623 1.00 17.44 297 LEU B N 1
ATOM 4721 C CA . LEU B 1 294 ? 39.368 20.374 76.968 1.00 17.82 297 LEU B CA 1
ATOM 4722 C C . LEU B 1 294 ? 39.933 19.024 76.536 1.00 16.16 297 LEU B C 1
ATOM 4723 O O . LEU B 1 294 ? 41.089 18.925 76.123 1.00 17.16 297 LEU B O 1
ATOM 4728 N N . HIS B 1 295 ? 39.123 17.978 76.646 1.00 15.11 298 HIS B N 1
ATOM 4729 C CA . HIS B 1 295 ? 39.566 16.655 76.227 1.00 14.13 298 HIS B CA 1
ATOM 4730 C C . HIS B 1 295 ? 39.754 16.668 74.706 1.00 14.65 298 HIS B C 1
ATOM 4731 O O . HIS B 1 295 ? 40.762 16.181 74.194 1.00 14.02 298 HIS B O 1
ATOM 4738 N N . ASN B 1 296 ? 38.791 17.247 73.989 1.00 14.53 299 ASN B N 1
ATOM 4739 C CA . ASN B 1 296 ? 38.856 17.304 72.529 1.00 14.45 299 ASN B CA 1
ATOM 4740 C C . ASN B 1 296 ? 40.065 18.071 72.004 1.00 15.60 299 ASN B C 1
ATOM 4741 O O . ASN B 1 296 ? 40.482 17.869 70.864 1.00 15.73 299 ASN B O 1
ATOM 4746 N N . GLU B 1 297 ? 40.622 18.954 72.826 1.00 15.86 300 GLU B N 1
ATOM 4747 C CA . GLU B 1 297 ? 41.788 19.726 72.415 1.00 17.54 300 GLU B CA 1
ATOM 4748 C C . GLU B 1 297 ? 43.025 18.833 72.351 1.00 17.55 300 GLU B C 1
ATOM 4749 O O . GLU B 1 297 ? 44.034 19.206 71.762 1.00 18.54 300 GLU B O 1
ATOM 4755 N N . ASP B 1 298 ? 42.939 17.658 72.966 1.00 17.50 301 ASP B N 1
ATOM 4756 C CA . ASP B 1 298 ? 44.043 16.699 72.979 1.00 16.44 301 ASP B CA 1
ATOM 4757 C C . ASP B 1 298 ? 43.728 15.607 71.949 1.00 16.59 301 ASP B C 1
ATOM 4758 O O . ASP B 1 298 ? 43.051 14.627 72.264 1.00 14.77 301 ASP B O 1
ATOM 4763 N N . GLN B 1 299 ? 44.210 15.781 70.721 1.00 16.49 302 GLN B N 1
ATOM 4764 C CA . GLN B 1 299 ? 43.948 14.807 69.660 1.00 16.92 302 GLN B CA 1
ATOM 4765 C C . GLN B 1 299 ? 44.361 13.384 70.023 1.00 15.91 302 GLN B C 1
ATOM 4766 O O . GLN B 1 299 ? 43.590 12.442 69.842 1.00 16.39 302 GLN B O 1
ATOM 4772 N N . MET B 1 300 ? 45.580 13.223 70.522 1.00 16.31 303 MET B N 1
ATOM 4773 C CA . MET B 1 300 ? 46.064 11.901 70.900 1.00 15.13 303 MET B CA 1
ATOM 4774 C C . MET B 1 300 ? 45.076 11.233 71.857 1.00 15.59 303 MET B C 1
ATOM 4775 O O . MET B 1 300 ? 44.643 10.094 71.632 1.00 13.96 303 MET B O 1
ATOM 4780 N N . ALA B 1 301 ? 44.713 11.957 72.913 1.00 13.42 304 ALA B N 1
ATOM 4781 C CA . ALA B 1 301 ? 43.792 11.450 73.928 1.00 15.28 304 ALA B CA 1
ATOM 4782 C C . ALA B 1 301 ? 42.428 11.072 73.362 1.00 13.78 304 ALA B C 1
ATOM 4783 O O . ALA B 1 301 ? 41.863 10.046 73.736 1.00 14.97 304 ALA B O 1
ATOM 4785 N N . VAL B 1 302 ? 41.893 11.900 72.472 1.00 14.65 305 VAL B N 1
ATOM 4786 C CA . VAL B 1 302 ? 40.597 11.608 71.870 1.00 14.26 305 VAL B CA 1
ATOM 4787 C C . VAL B 1 302 ? 40.658 10.276 71.131 1.00 16.07 305 VAL B C 1
ATOM 4788 O O . VAL B 1 302 ? 39.815 9.401 71.321 1.00 15.46 305 VAL B O 1
ATOM 4792 N N . GLU B 1 303 ? 41.676 10.137 70.292 1.00 14.93 306 GLU B N 1
ATOM 4793 C CA . GLU B 1 303 ? 41.845 8.947 69.476 1.00 15.49 306 GLU B CA 1
ATOM 4794 C C . GLU B 1 303 ? 42.225 7.707 70.275 1.00 14.82 306 GLU B C 1
ATOM 4795 O O . GLU B 1 303 ? 41.726 6.614 70.000 1.00 15.95 306 GLU B O 1
ATOM 4801 N N . LYS B 1 304 ? 43.085 7.863 71.274 1.00 13.52 307 LYS B N 1
ATOM 4802 C CA . LYS B 1 304 ? 43.481 6.707 72.067 1.00 15.06 307 LYS B CA 1
ATOM 4803 C C . LYS B 1 304 ? 42.395 6.235 73.036 1.00 13.61 307 LYS B C 1
ATOM 4804 O O . LYS B 1 304 ? 42.245 5.031 73.249 1.00 13.66 307 LYS B O 1
ATOM 4810 N N . LEU B 1 305 ? 41.635 7.156 73.624 1.00 12.78 308 LEU B N 1
ATOM 4811 C CA . LEU B 1 305 ? 40.561 6.720 74.521 1.00 11.93 308 LEU B CA 1
ATOM 4812 C C . LEU B 1 305 ? 39.539 5.964 73.674 1.00 13.57 308 LEU B C 1
ATOM 4813 O O . LEU B 1 305 ? 39.095 4.868 74.033 1.00 13.59 308 LEU B O 1
ATOM 4818 N N . SER B 1 306 ? 39.184 6.556 72.540 1.00 13.28 309 SER B N 1
ATOM 4819 C CA . SER B 1 306 ? 38.216 5.969 71.627 1.00 13.13 309 SER B CA 1
ATOM 4820 C C . SER B 1 306 ? 38.637 4.589 71.128 1.00 13.96 309 SER B C 1
ATOM 4821 O O . SER B 1 306 ? 37.820 3.667 71.112 1.00 13.72 309 SER B O 1
ATOM 4824 N N . ASP B 1 307 ? 39.899 4.449 70.714 1.00 13.46 310 ASP B N 1
ATOM 4825 C CA . ASP B 1 307 ? 40.408 3.169 70.214 1.00 12.52 310 ASP B CA 1
ATOM 4826 C C . ASP B 1 307 ? 40.553 2.154 71.348 1.00 14.75 310 ASP B C 1
ATOM 4827 O O . ASP B 1 307 ? 40.317 0.959 71.158 1.00 13.60 310 ASP B O 1
ATOM 4832 N N . GLY B 1 308 ? 40.950 2.630 72.525 1.00 13.02 311 GLY B N 1
ATOM 4833 C CA . GLY B 1 308 ? 41.094 1.735 73.659 1.00 14.13 311 GLY B CA 1
ATOM 4834 C C . GLY B 1 308 ? 39.760 1.092 74.005 1.00 13.62 311 GLY B C 1
ATOM 4835 O O . GLY B 1 308 ? 39.699 -0.073 74.396 1.00 14.88 311 GLY B O 1
ATOM 4836 N N . ILE B 1 309 ? 38.683 1.857 73.861 1.00 13.81 312 ILE B N 1
ATOM 4837 C CA . ILE B 1 309 ? 37.350 1.345 74.146 1.00 14.43 312 ILE B CA 1
ATOM 4838 C C . ILE B 1 309 ? 36.970 0.269 73.118 1.00 14.65 312 ILE B C 1
ATOM 4839 O O . ILE B 1 309 ? 36.515 -0.817 73.483 1.00 14.52 312 ILE B O 1
ATOM 4844 N N . ARG B 1 310 ? 37.177 0.558 71.837 1.00 12.91 313 ARG B N 1
ATOM 4845 C CA . ARG B 1 310 ? 36.862 -0.418 70.790 1.00 13.92 313 ARG B CA 1
ATOM 4846 C C . ARG B 1 310 ? 37.652 -1.723 70.961 1.00 13.90 313 ARG B C 1
ATOM 4847 O O . ARG B 1 310 ? 37.110 -2.814 70.790 1.00 14.37 313 ARG B O 1
ATOM 4855 N N . LYS B 1 311 ? 38.931 -1.609 71.299 1.00 14.27 314 LYS B N 1
ATOM 4856 C CA . LYS B 1 311 ? 39.785 -2.780 71.477 1.00 15.15 314 LYS B CA 1
ATOM 4857 C C . LYS B 1 311 ? 39.357 -3.675 72.636 1.00 15.28 314 LYS B C 1
ATOM 4858 O O . LYS B 1 311 ? 39.293 -4.902 72.491 1.00 14.99 314 LYS B O 1
ATOM 4864 N N . PHE B 1 312 ? 39.072 -3.074 73.788 1.00 14.10 315 PHE B N 1
ATOM 4865 C CA . PHE B 1 312 ? 38.637 -3.863 74.931 1.00 14.99 315 PHE B CA 1
ATOM 4866 C C . PHE B 1 312 ? 37.259 -4.470 74.675 1.00 15.76 315 PHE B C 1
ATOM 4867 O O . PHE B 1 312 ? 36.958 -5.557 75.166 1.00 14.95 315 PHE B O 1
ATOM 4875 N N . ALA B 1 313 ? 36.417 -3.768 73.917 1.00 15.27 316 ALA B N 1
ATOM 4876 C CA . ALA B 1 313 ? 35.089 -4.291 73.613 1.00 16.54 316 ALA B CA 1
ATOM 4877 C C . ALA B 1 313 ? 35.253 -5.502 72.694 1.00 18.31 316 ALA B C 1
ATOM 4878 O O . ALA B 1 313 ? 34.503 -6.475 72.782 1.00 18.51 316 ALA B O 1
ATOM 4880 N N . ALA B 1 314 ? 36.244 -5.430 71.811 1.00 18.89 317 ALA B N 1
ATOM 4881 C CA . ALA B 1 314 ? 36.519 -6.518 70.887 1.00 20.80 317 ALA B CA 1
ATOM 4882 C C . ALA B 1 314 ? 37.030 -7.727 71.672 1.00 21.81 317 ALA B C 1
ATOM 4883 O O . ALA B 1 314 ? 36.737 -8.872 71.313 1.00 23.23 317 ALA B O 1
ATOM 4885 N N . ASP B 1 315 ? 37.784 -7.479 72.743 1.00 19.44 318 ASP B N 1
ATOM 4886 C CA . ASP B 1 315 ? 38.300 -8.575 73.567 1.00 20.80 318 ASP B CA 1
ATOM 4887 C C . ASP B 1 315 ? 37.158 -9.222 74.343 1.00 20.71 318 ASP B C 1
ATOM 4888 O O . ASP B 1 315 ? 37.191 -10.420 74.634 1.00 20.64 318 ASP B O 1
ATOM 4893 N N . ALA B 1 316 ? 36.150 -8.426 74.686 1.00 20.88 319 ALA B N 1
ATOM 4894 C CA . ALA B 1 316 ? 34.999 -8.949 75.411 1.00 21.20 319 ALA B CA 1
ATOM 4895 C C . ALA B 1 316 ? 34.205 -9.830 74.453 1.00 20.98 319 ALA B C 1
ATOM 4896 O O . ALA B 1 316 ? 33.799 -10.944 74.802 1.00 20.52 319 ALA B O 1
ATOM 4898 N N . ILE B 1 317 ? 33.996 -9.324 73.241 1.00 20.69 320 ILE B N 1
ATOM 4899 C CA . ILE B 1 317 ? 33.261 -10.062 72.226 1.00 20.85 320 ILE B CA 1
ATOM 4900 C C . ILE B 1 317 ? 33.951 -11.395 71.938 1.00 21.07 320 ILE B C 1
ATOM 4901 O O . ILE B 1 317 ? 33.300 -12.439 71.891 1.00 20.34 320 ILE B O 1
ATOM 4906 N N . LYS B 1 318 ? 35.267 -11.362 71.763 1.00 21.75 321 LYS B N 1
ATOM 4907 C CA . LYS B 1 318 ? 36.019 -12.583 71.483 1.00 23.43 321 LYS B CA 1
ATOM 4908 C C . LYS B 1 318 ? 35.949 -13.580 72.647 1.00 24.25 321 LYS B C 1
ATOM 4909 O O . LYS B 1 318 ? 35.795 -14.786 72.438 1.00 22.97 321 LYS B O 1
ATOM 4915 N N . LEU B 1 319 ? 36.056 -13.081 73.873 1.00 22.02 322 LEU B N 1
ATOM 4916 C CA . LEU B 1 319 ? 35.991 -13.964 75.031 1.00 22.08 322 LEU B CA 1
ATOM 4917 C C . LEU B 1 319 ? 34.600 -14.584 75.173 1.00 21.91 322 LEU B C 1
ATOM 4918 O O . LEU B 1 319 ? 34.474 -15.769 75.485 1.00 21.64 322 LEU B O 1
ATOM 4923 N N . GLU B 1 320 ? 33.553 -13.800 74.938 1.00 22.44 323 GLU B N 1
ATOM 4924 C CA . GLU B 1 320 ? 32.203 -14.340 75.045 1.00 23.55 323 GLU B CA 1
ATOM 4925 C C . GLU B 1 320 ? 31.963 -15.375 73.945 1.00 25.62 323 GLU B C 1
ATOM 4926 O O . GLU B 1 320 ? 31.208 -16.330 74.136 1.00 24.75 323 GLU B O 1
ATOM 4932 N N . ARG B 1 321 ? 32.615 -15.189 72.801 1.00 25.58 324 ARG B N 1
ATOM 4933 C CA . ARG B 1 321 ? 32.479 -16.127 71.691 1.00 29.15 324 ARG B CA 1
ATOM 4934 C C . ARG B 1 321 ? 33.113 -17.461 72.082 1.00 28.87 324 ARG B C 1
ATOM 4935 O O . ARG B 1 321 ? 32.548 -18.527 71.831 1.00 28.65 324 ARG B O 1
ATOM 4943 N N . MET B 1 322 ? 34.293 -17.390 72.691 1.00 28.89 325 MET B N 1
ATOM 4944 C CA . MET B 1 322 ? 35.014 -18.578 73.133 1.00 29.03 325 MET B CA 1
ATOM 4945 C C . MET B 1 322 ? 34.165 -19.353 74.137 1.00 28.32 325 MET B C 1
ATOM 4946 O O . MET B 1 322 ? 34.173 -20.587 74.154 1.00 27.48 325 MET B O 1
ATOM 4951 N N . LEU B 1 323 ? 33.433 -18.621 74.973 1.00 25.16 326 LEU B N 1
ATOM 4952 C CA . LEU B 1 323 ? 32.572 -19.236 75.977 1.00 26.62 326 LEU B CA 1
ATOM 4953 C C . LEU B 1 323 ? 31.316 -19.804 75.325 1.00 27.41 326 LEU B C 1
ATOM 4954 O O . LEU B 1 323 ? 30.909 -20.931 75.617 1.00 26.82 326 LEU B O 1
ATOM 4959 N N . THR B 1 324 ? 30.708 -19.021 74.440 1.00 26.21 327 THR B N 1
ATOM 4960 C CA . THR B 1 324 ? 29.501 -19.452 73.744 1.00 27.38 327 THR B CA 1
ATOM 4961 C C . THR B 1 324 ? 29.713 -20.779 73.015 1.00 28.94 327 THR B C 1
ATOM 4962 O O . THR B 1 324 ? 28.811 -21.619 72.970 1.00 29.35 327 THR B O 1
ATOM 4966 N N . GLU B 1 325 ? 30.905 -20.965 72.455 1.00 30.47 328 GLU B N 1
ATOM 4967 C CA . GLU B 1 325 ? 31.229 -22.181 71.714 1.00 33.54 328 GLU B CA 1
ATOM 4968 C C . GLU B 1 325 ? 31.545 -23.382 72.599 1.00 36.00 328 GLU B C 1
ATOM 4969 O O . GLU B 1 325 ? 31.747 -24.490 72.102 1.00 38.12 328 GLU B O 1
ATOM 4975 N N . ARG B 1 326 ? 31.594 -23.164 73.907 1.00 36.70 329 ARG B N 1
ATOM 4976 C CA . ARG B 1 326 ? 31.882 -24.243 74.841 1.00 37.78 329 ARG B CA 1
ATOM 4977 C C . ARG B 1 326 ? 30.725 -24.438 75.812 1.00 37.74 329 ARG B C 1
ATOM 4978 O O . ARG B 1 326 ? 30.723 -25.378 76.604 1.00 39.93 329 ARG B O 1
ATOM 4986 N N . MET B 1 327 ? 29.734 -23.557 75.742 1.00 36.19 330 MET B N 1
ATOM 4987 C CA . MET B 1 327 ? 28.589 -23.641 76.642 1.00 37.35 330 MET B CA 1
ATOM 4988 C C . MET B 1 327 ? 27.294 -24.097 75.979 1.00 39.23 330 MET B C 1
ATOM 4989 O O . MET B 1 327 ? 26.392 -24.592 76.656 1.00 38.65 330 MET B O 1
ATOM 4994 N N . PHE B 1 328 ? 27.190 -23.928 74.666 1.00 41.16 331 PHE B N 1
ATOM 4995 C CA . PHE B 1 328 ? 25.967 -24.318 73.976 1.00 43.74 331 PHE B CA 1
ATOM 4996 C C . PHE B 1 328 ? 26.216 -25.202 72.756 1.00 45.85 331 PHE B C 1
ATOM 4997 O O . PHE B 1 328 ? 27.395 -25.391 72.380 1.00 47.64 331 PHE B O 1
#

Foldseek 3Di:
DFLLVVLVVQAQEEAEALPQVCRPVSPGAEYEYALQRLLVVCPDPVCVVLLVVLQVQLPVVDDDLVSSLVSSVLSSQLSSQVSNVVRHNAAYEGEDQLVCQPPLVVLLVSLVVSQVSNVVVVHHLRRYAYEGELDLSRLLSQLCCCVVPVRAYEHELAEAVLSLLSNLVSQGQAYAQEQALLLVCCCVPDPDNDDQQVRRPSLVRLQVSQLLCLQVPGNYAYEYEYDDAVRNVLLQRNRHHYHDYPVRSVVRRVHDDDGDHNDHSVVSNPDDDDRDDDDVVNSVVRQVVDVSSVVSSVVVSVVSNVSSVVSSVVSCVVNDD/DAFLLVQLVVQAQEEAEALQLVLPLVSQGAEYEYALQRLLVVCPDPVCVVLLVVLLCQLVVVDDDLVSSLLSSVLSSQLSSQVSNVVSHVAAYEGEDQLVCQVPLVVRLVSLVVSQVSNVVVVHHLRRYAYEGELDLSRLLSQLCCCVVPVRAYEYELAEAVLSLLSNLVSLGQAYAQEQALLLVCCLVPHPDNDDQLCGRSSLVRLQLSQLQCLLVVRNYAYEYEYDDAVSVVLSARNRHHYHDYSVRSVVRRPHDDDGDHNDHSVVSNPDPDDDDDDDVVRSVVRQVVDVSSVVSSVVVSVVSNVSSVVSSVVSVVVND

Solvent-accessible surface area: 25626 Å² total; per-residue (Å²): 147,14,0,3,64,10,0,68,133,83,5,45,4,0,4,28,10,1,53,12,83,52,7,40,108,32,138,4,74,5,1,2,3,20,4,50,47,1,10,54,1,0,108,58,118,65,2,58,143,21,0,91,88,0,11,56,40,0,91,185,84,22,45,82,88,122,75,25,18,84,12,0,12,6,20,0,19,0,16,0,1,16,43,0,14,154,81,11,100,6,49,0,1,1,4,5,23,0,71,35,1,26,31,75,104,27,3,8,59,34,0,114,74,3,14,86,0,0,144,109,46,68,20,44,75,104,78,1,3,0,13,1,4,0,6,38,19,0,0,35,0,0,67,49,0,27,109,125,55,24,7,55,0,0,0,2,0,0,2,1,42,1,0,0,0,4,0,5,62,8,46,2,30,0,0,1,0,15,0,0,41,2,22,49,34,48,47,81,85,49,138,109,126,86,42,134,61,95,23,4,17,0,0,121,19,0,31,110,1,4,30,2,0,35,51,56,53,40,187,5,37,0,2,0,8,20,19,110,62,24,20,2,0,48,10,0,0,12,0,33,28,0,3,1,40,56,155,14,0,4,71,0,83,164,35,112,49,164,26,72,67,54,11,47,83,176,60,0,84,123,26,148,39,140,112,54,133,16,53,65,91,36,5,29,56,61,19,10,84,43,63,14,0,14,21,37,14,5,39,1,0,36,109,7,4,54,20,7,77,107,1,42,124,28,0,40,123,91,8,53,168,205,91,8,0,2,54,21,1,69,115,67,5,42,4,0,0,28,7,1,42,14,89,32,0,64,110,20,133,5,75,5,1,1,2,19,3,47,46,0,15,55,1,0,102,54,120,72,3,53,145,21,0,89,91,0,10,56,38,0,102,179,89,17,46,86,83,135,81,23,12,85,13,0,6,7,18,0,16,0,18,0,0,21,57,0,9,161,84,11,100,7,49,0,1,0,3,6,20,1,79,37,1,26,32,69,94,28,2,9,57,21,0,113,60,3,14,103,12,0,145,108,42,72,19,47,74,105,84,1,3,0,13,1,4,0,5,37,19,0,0,42,0,0,72,52,0,26,103,122,61,25,8,56,0,0,0,1,0,0,3,0,43,0,0,0,0,5,0,4,66,5,47,2,31,0,0,2,0,14,0,0,38,2,22,49,30,46,44,84,79,49,147,114,120,82,45,139,60,104,31,4,14,0,1,122,20,0,35,116,2,4,29,0,0,37,61,54,35,43,183,5,34,0,2,0,6,20,20,108,63,27,20,1,0,54,7,0,0,12,0,35,26,0,4,1,40,36,159,12,0,17,78,2,45,152,40,66,59,199,23,75,64,50,9,49,73,167,58,0,105,113,24,148,20,132,82,53,125,22,72,64,91,34,6,26,54,58,21,10,84,44,63,14,0,12,21,42,12,5,35,1,1,35,93,5,3,52,26,8,77,99,1,32,129,33,0,46,128,96,7,99

Nearest PDB structures (foldseek):
  2e1d-assembly1_A  TM=1.003E+00  e=9.859E-59  Mus musculus
  1f05-assembly1_B  TM=9.987E-01  e=1.388E-51  Homo sapiens
  3te9-assembly2_B  TM=9.524E-01  e=2.435E-35  Francisella tularensis subsp. tularensis
  3igx-assembly2_B  TM=9.502E-01  e=3.007E-35  Francisella tularensis subsp. tularensis SCHU S4
  3te9-assembly1_A  TM=9.757E-01  e=1.491E-33  Francisella tularensis subsp. tularensis

Organism: Mus musculus (NCBI:txid10090)

CATH classification: 3.20.20.70

Sequence (642 aa):
ESALDQLKQFTTVVADTGDFNAIDEYKPQDATTNPSLILAAAQMPAYQELVEEAIAYGKKLGGPQEEQIKNAIDKLFVLFGAEILKKIPGRVSTEVDARLSFDKDAMVARARRLIELYKEAGVGKDRILIKLSSTWEGIQAGKELEEQHGIHCNMTLLFSFAQAVACAEAGVTLISPFVGRILDWHVANTDKKSYEPQGDPGVKSVTKIYNYYKKFGYKTIVMGASFRNTGEIKALAGCDFLTISPKLLGELLKDNSKLAPALSVKAAQTSDSEKIHLDEKAFRWLHNEDQMAVEKLSDGIRKFAADAIKLERMLTERMFSMESALDQLKQFTTVVADTGDFNAIDEYKPQDATTNPSLILAAAQMPAYQELVEEAIAYGKKLGGPQEEQIKNAIDKLFVLFGAEILKKIPGRVSTEVDARLSFDKDAMVARARRLIELYKEAGVGKDRILIKLSSTWEGIQAGKELEEQHGIHCNMTLLFSFAQAVACAEAGVTLISPFVGRILDWHVANTDKKSYEPQGDPGVKSVTKIYNYYKKFGYKTIVMGASFRNTGEIKALAGCDFLTISPKLLGELLKDNSKLAPALSVKAAQTSDSEKIHLDEKAFRWLHNEDQMAVEKLSDGIRKFAADAIKLERMLTERMF